Protein AF-0000000076896380 (afdb_homodimer)

Foldseek 3Di:
DPVPPVVPPVPPPVPPPPPPPPQPDPQCQLVQFFWDALAPQAEIAAPCAHEPPGDPVRHPFPQRYWYHDRRFIWHQHQQLGTWTWRYADQLQQKTKTFRPLLPPDPQSVVVSLVSADAPVCLVVVCPRPHQFWAKFKKFKKKDQDDDDFPDPLLVLFKEDQQVVQDDDRITIIIGGPPDDPVRDDPPMDTDGPHIGIFHFPCVPVDPPHPDTDRPHVRVVCVSVSHIGIIGTDQPAPPDGQNVLVNVVWGKGARPVVRHIDTHDPPPPSD/DPVPPPVPPVPPPVPPPPPPPPQPDPQCQLVQFFWDALAPQAEIAAPCAHEPPGDPVRHPFPQRYWYHDRRFIWHQHQQLGTWTWRYADQLQQKTKTFRPLLPPDPQSVVVSLVSADAPVCLVVVCPRPHQFWAKFKKFKKKDQDDDDFPDPLLVLFKEDQQVVQDDDRITIIIGGPPDDPVRDDPPMDTDGPHIGIFHFPCVPVDPPHPDTDRPHVRVVCVSVSHIGIIGTDQPAPPDGQNVLVNVVWGKGARPVVRHIDTHDPPPPSD

Structure (mmCIF, N/CA/C/O backbone):
data_AF-0000000076896380-model_v1
#
loop_
_entity.id
_entity.type
_entity.pdbx_description
1 polymer 'RING-type E3 ubiquitin transferase'
#
loop_
_atom_site.group_PDB
_atom_site.id
_atom_site.type_symbol
_atom_site.label_atom_id
_atom_site.label_alt_id
_atom_site.label_comp_id
_atom_site.label_asym_id
_atom_site.label_entity_id
_atom_site.label_seq_id
_atom_site.pdbx_PDB_ins_code
_atom_site.Cartn_x
_atom_site.Cartn_y
_atom_site.Cartn_z
_atom_site.occupancy
_atom_site.B_iso_or_equiv
_atom_site.auth_seq_id
_atom_site.auth_comp_id
_atom_site.auth_asym_id
_atom_site.auth_atom_id
_atom_site.pdbx_PDB_model_num
ATOM 1 N N . MET A 1 1 ? -56.219 50.531 -28.25 1 27.16 1 MET A N 1
ATOM 2 C CA . MET A 1 1 ? -55.375 51.438 -27.453 1 27.16 1 MET A CA 1
ATOM 3 C C . MET A 1 1 ? -54.594 50.625 -26.406 1 27.16 1 MET A C 1
ATOM 5 O O . MET A 1 1 ? -53.531 51.062 -25.969 1 27.16 1 MET A O 1
ATOM 9 N N . SER A 1 2 ? -55.25 49.562 -25.703 1 29.31 2 SER A N 1
ATOM 10 C CA . SER A 1 2 ? -54.906 49.156 -24.344 1 29.31 2 SER A CA 1
ATOM 11 C C . SER A 1 2 ? -53.719 48.25 -24.328 1 29.31 2 SER A C 1
ATOM 13 O O . SER A 1 2 ? -53.375 47.688 -23.281 1 29.31 2 SER A O 1
ATOM 15 N N . LYS A 1 3 ? -53.281 47.562 -25.5 1 40.97 3 LYS A N 1
ATOM 16 C CA . LYS A 1 3 ? -52.156 46.625 -25.625 1 40.97 3 LYS A CA 1
ATOM 17 C C . LYS A 1 3 ? -50.844 47.312 -25.266 1 40.97 3 LYS A C 1
ATOM 19 O O . LYS A 1 3 ? -49.781 46.719 -25.281 1 40.97 3 LYS A O 1
ATOM 24 N N . PHE A 1 4 ? -50.969 48.75 -25.344 1 36.53 4 PHE A N 1
ATOM 25 C CA . PHE A 1 4 ? -49.781 49.562 -25.234 1 36.53 4 PHE A CA 1
ATOM 26 C C . PHE A 1 4 ? -49.344 49.719 -23.781 1 36.53 4 PHE A C 1
ATOM 28 O O . PHE A 1 4 ? -48.188 50.062 -23.5 1 36.53 4 PHE A O 1
ATOM 35 N N . LEU A 1 5 ? -50.375 49.688 -22.812 1 34.84 5 LEU A N 1
ATOM 36 C CA . LEU A 1 5 ? -50.062 50.188 -21.484 1 34.84 5 LEU A CA 1
ATOM 37 C C . LEU A 1 5 ? -49.312 49.156 -20.672 1 34.84 5 LEU A C 1
ATOM 39 O O . LEU A 1 5 ? -48.75 49.469 -19.625 1 34.84 5 LEU A O 1
ATOM 43 N N . VAL A 1 6 ? -49.594 47.844 -20.953 1 38.16 6 VAL A N 1
ATOM 44 C CA . VAL A 1 6 ? -49.062 46.844 -20.016 1 38.16 6 VAL A CA 1
ATOM 45 C C . VAL A 1 6 ? -47.531 46.812 -20.094 1 38.16 6 VAL A C 1
ATOM 47 O O . VAL A 1 6 ? -46.906 46.125 -19.281 1 38.16 6 VAL A O 1
ATOM 50 N N . ALA A 1 7 ? -46.969 47.312 -21.25 1 37.28 7 ALA A N 1
ATOM 51 C CA . ALA A 1 7 ? -45.531 47.188 -21.422 1 37.28 7 ALA A CA 1
ATOM 52 C C . ALA A 1 7 ? -44.75 48.094 -20.469 1 37.28 7 ALA A C 1
ATOM 54 O O . ALA A 1 7 ? -43.562 47.906 -20.25 1 37.28 7 ALA A O 1
ATOM 55 N N . ALA A 1 8 ? -45.469 49.281 -20.125 1 39 8 ALA A N 1
ATOM 56 C CA . ALA A 1 8 ? -44.719 50.344 -19.453 1 39 8 ALA A CA 1
ATOM 57 C C . ALA A 1 8 ? -44.344 49.938 -18.031 1 39 8 ALA A C 1
ATOM 59 O O . ALA A 1 8 ? -43.281 50.25 -17.531 1 39 8 ALA A O 1
ATOM 60 N N . VAL A 1 9 ? -45.438 49.438 -17.312 1 40.75 9 VAL A N 1
ATOM 61 C CA . VAL A 1 9 ? -45.25 49.406 -15.875 1 40.75 9 VAL A CA 1
ATOM 62 C C . VAL A 1 9 ? -44.219 48.312 -15.516 1 40.75 9 VAL A C 1
ATOM 64 O O . VAL A 1 9 ? -43.656 48.344 -14.422 1 40.75 9 VAL A O 1
ATOM 67 N N . LEU A 1 10 ? -44.094 47.25 -16.391 1 37.81 10 LEU A N 1
ATOM 68 C CA . LEU A 1 10 ? -43.188 46.188 -15.922 1 37.81 10 LEU A CA 1
ATOM 69 C C . LEU A 1 10 ? -41.75 46.688 -15.906 1 37.81 10 LEU A C 1
ATOM 71 O O . LEU A 1 10 ? -40.875 46.062 -15.281 1 37.81 10 LEU A O 1
ATOM 75 N N . LEU A 1 11 ? -41.406 47.75 -16.734 1 38.41 11 LEU A N 1
ATOM 76 C CA . LEU A 1 11 ? -40 48.094 -16.859 1 38.41 11 LEU A CA 1
ATOM 77 C C . LEU A 1 11 ? -39.5 48.812 -15.594 1 38.41 11 LEU A C 1
ATOM 79 O O . LEU A 1 11 ? -38.312 49.062 -15.453 1 38.41 11 LEU A O 1
ATOM 83 N N . SER A 1 12 ? -40.375 49.469 -14.867 1 36.25 12 SER A N 1
ATOM 84 C CA . SER A 1 12 ? -39.844 50.375 -13.852 1 36.25 12 SER A CA 1
ATOM 85 C C . SER A 1 12 ? -39.188 49.594 -12.719 1 36.25 12 SER A C 1
ATOM 87 O O . SER A 1 12 ? -38.469 50.156 -11.906 1 36.25 12 SER A O 1
ATOM 89 N N . LEU A 1 13 ? -39.812 48.5 -12.281 1 36.59 13 LEU A N 1
ATOM 90 C CA . LEU A 1 13 ? -39.375 48.031 -10.969 1 36.59 13 LEU A CA 1
ATOM 91 C C . LEU A 1 13 ? -38 47.406 -11.047 1 36.59 13 LEU A C 1
ATOM 93 O O . LEU A 1 13 ? -37.469 46.938 -10.039 1 36.59 13 LEU A O 1
ATOM 97 N N . ILE A 1 14 ? -37.531 47.062 -12.273 1 36.66 14 ILE A N 1
ATOM 98 C CA . ILE A 1 14 ? -36.281 46.281 -12.234 1 36.66 14 ILE A CA 1
ATOM 99 C C . ILE A 1 14 ? -35.156 47.188 -11.758 1 36.66 14 ILE A C 1
ATOM 101 O O . ILE A 1 14 ? -34 46.781 -11.742 1 36.66 14 ILE A O 1
ATOM 105 N N . ASN A 1 15 ? -35.406 48.5 -11.664 1 32.38 15 ASN A N 1
ATOM 106 C CA . ASN A 1 15 ? -34.25 49.25 -11.273 1 32.38 15 ASN A CA 1
ATOM 107 C C . ASN A 1 15 ? -33.812 48.938 -9.844 1 32.38 15 ASN A C 1
ATOM 109 O O . ASN A 1 15 ? -33.719 49.844 -9.008 1 32.38 15 ASN A O 1
ATOM 113 N N . HIS A 1 16 ? -34.5 48.062 -9.203 1 34.78 16 HIS A N 1
ATOM 114 C CA . HIS A 1 16 ? -33.906 48 -7.879 1 34.78 16 HIS A CA 1
ATOM 115 C C . HIS A 1 16 ? -32.375 47.844 -7.977 1 34.78 16 HIS A C 1
ATOM 117 O O . HIS A 1 16 ? -31.875 47.25 -8.914 1 34.78 16 HIS A O 1
ATOM 123 N N . GLY A 1 17 ? -31.672 48.75 -7.371 1 29.19 17 GLY A N 1
ATOM 124 C CA . GLY A 1 17 ? -30.25 48.938 -7.117 1 29.19 17 GLY A CA 1
ATOM 125 C C . GLY A 1 17 ? -29.562 47.625 -6.719 1 29.19 17 GLY A C 1
ATOM 126 O O . GLY A 1 17 ? -29.844 47.094 -5.652 1 29.19 17 GLY A O 1
ATOM 127 N N . ALA A 1 18 ? -29.391 46.656 -7.68 1 34.69 18 ALA A N 1
ATOM 128 C CA . ALA A 1 18 ? -28.281 45.75 -7.395 1 34.69 18 ALA A CA 1
ATOM 129 C C . ALA A 1 18 ? -27.141 46.469 -6.66 1 34.69 18 ALA A C 1
ATOM 131 O O . ALA A 1 18 ? -26.438 47.281 -7.25 1 34.69 18 ALA A O 1
ATOM 132 N N . ASP A 1 19 ? -27.453 46.938 -5.512 1 29.38 19 ASP A N 1
ATOM 133 C CA . ASP A 1 19 ? -26.281 47.219 -4.691 1 29.38 19 ASP A CA 1
ATOM 134 C C . ASP A 1 19 ? -25.156 46.219 -4.973 1 29.38 19 ASP A C 1
ATOM 136 O O . ASP A 1 19 ? -25.266 45.031 -4.613 1 29.38 19 ASP A O 1
ATOM 140 N N . LEU A 1 20 ? -24.609 46.25 -6.129 1 32.41 20 LEU A N 1
ATOM 141 C CA . LEU A 1 20 ? -23.328 45.594 -6.391 1 32.41 20 LEU A CA 1
ATOM 142 C C . LEU A 1 20 ? -22.422 45.688 -5.16 1 32.41 20 LEU A C 1
ATOM 144 O O . LEU A 1 20 ? -22.141 46.75 -4.66 1 32.41 20 LEU A O 1
ATOM 148 N N . ALA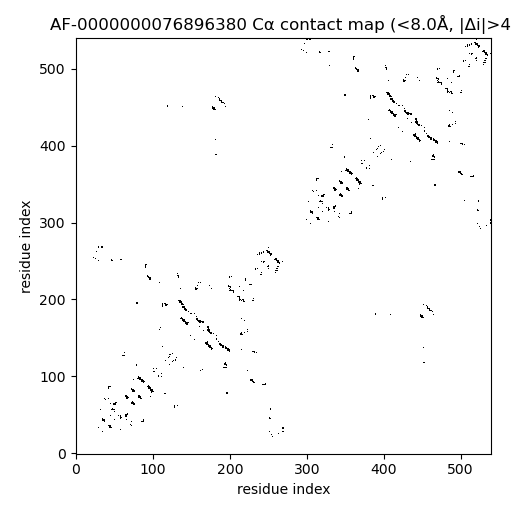 A 1 21 ? -22.547 44.844 -4.195 1 37.25 21 ALA A N 1
ATOM 149 C CA . ALA A 1 21 ? -21.391 44.656 -3.33 1 37.25 21 ALA A CA 1
ATOM 150 C C . ALA A 1 21 ? -20.094 45.094 -4.023 1 37.25 21 ALA A C 1
ATOM 152 O O . ALA A 1 21 ? -19.75 44.562 -5.082 1 37.25 21 ALA A O 1
ATOM 153 N N . THR A 1 22 ? -19.656 46.281 -4.078 1 36.22 22 THR A N 1
ATOM 154 C CA . THR A 1 22 ? -18.344 46.812 -4.457 1 36.22 22 THR A CA 1
ATOM 155 C C . THR A 1 22 ? -17.266 45.75 -4.242 1 36.22 22 THR A C 1
ATOM 157 O O . THR A 1 22 ? -17.078 45.25 -3.131 1 36.22 22 THR A O 1
ATOM 160 N N . ALA A 1 23 ? -17 44.969 -5.102 1 42.59 23 ALA A N 1
ATOM 161 C CA . ALA A 1 23 ? -15.734 44.219 -5.266 1 42.59 23 ALA A CA 1
ATOM 162 C C . ALA A 1 23 ? -14.57 45 -4.652 1 42.59 23 ALA A C 1
ATOM 164 O O . ALA A 1 23 ? -14.383 46.188 -4.941 1 42.59 23 ALA A O 1
ATOM 165 N N . TRP A 1 24 ? -14.172 44.844 -3.459 1 44.84 24 TRP A N 1
ATOM 166 C CA . TRP A 1 24 ? -12.984 45.531 -2.949 1 44.84 24 TRP A CA 1
ATOM 167 C C . TRP A 1 24 ? -12.016 45.844 -4.082 1 44.84 24 TRP A C 1
ATOM 169 O O . TRP A 1 24 ? -11.773 45.031 -4.957 1 44.84 24 TRP A O 1
ATOM 179 N N . ASP A 1 25 ? -11.789 46.969 -4.539 1 48.16 25 ASP A N 1
ATOM 180 C CA . ASP A 1 25 ? -10.727 47.375 -5.445 1 48.16 25 ASP A CA 1
ATOM 181 C C . ASP A 1 25 ? -9.406 46.688 -5.078 1 48.16 25 ASP A C 1
ATOM 183 O O . ASP A 1 25 ? -9.062 46.562 -3.9 1 48.16 25 ASP A O 1
ATOM 187 N N . ASP A 1 26 ? -8.898 45.75 -5.859 1 55.28 26 ASP A N 1
ATOM 188 C CA . ASP A 1 26 ? -7.625 45.031 -5.805 1 55.28 26 ASP A CA 1
ATOM 189 C C . ASP A 1 26 ? -6.586 45.812 -5.02 1 55.28 26 ASP A C 1
ATOM 191 O O . ASP A 1 26 ? -5.746 45.25 -4.324 1 55.28 26 ASP A O 1
ATOM 195 N N . LYS A 1 27 ? -6.602 47.281 -5.105 1 57.91 27 LYS A N 1
ATOM 196 C CA . LYS A 1 27 ? -5.508 48.125 -4.625 1 57.91 27 LYS A CA 1
ATOM 197 C C . LYS A 1 27 ? -5.492 48.188 -3.1 1 57.91 27 LYS A C 1
ATOM 199 O O . LYS A 1 27 ? -4.469 48.5 -2.496 1 57.91 27 LYS A O 1
ATOM 204 N N . ASP A 1 28 ? -6.648 47.625 -2.514 1 71.06 28 ASP A N 1
ATOM 205 C CA . ASP A 1 28 ? -6.59 47.875 -1.08 1 71.06 28 ASP A CA 1
ATOM 206 C C . ASP A 1 28 ? -6.844 46.625 -0.277 1 71.06 28 ASP A C 1
ATOM 208 O O . ASP A 1 28 ? -7.434 46.656 0.805 1 71.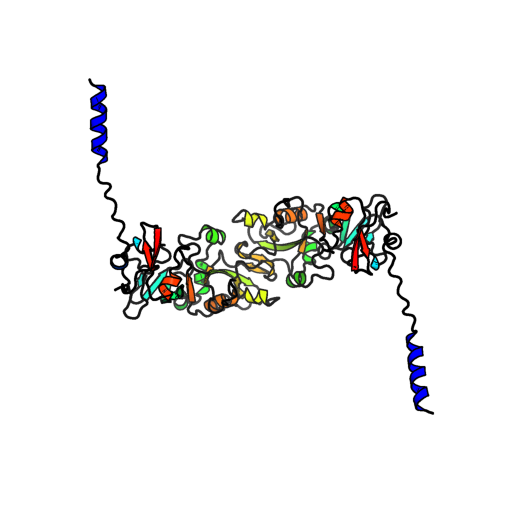06 28 ASP A O 1
ATOM 212 N N . PHE A 1 29 ? -6.441 45.594 -0.704 1 81.06 29 PHE A N 1
ATOM 213 C CA . PHE A 1 29 ? -6.711 44.344 -0.02 1 81.06 29 PHE A CA 1
ATOM 214 C C . PHE A 1 29 ? -6.184 44.375 1.409 1 81.06 29 PHE A C 1
ATOM 216 O O . PHE A 1 29 ? -6.891 44 2.348 1 81.06 29 PHE A O 1
ATOM 223 N N . PHE A 1 30 ? -5.051 44.938 1.631 1 82.31 30 PHE A N 1
ATOM 224 C CA . PHE A 1 30 ? -4.418 44.906 2.943 1 82.31 30 PHE A CA 1
ATOM 225 C C . PHE A 1 30 ? -5 45.969 3.867 1 82.31 30 PHE A C 1
ATOM 227 O O . PHE A 1 30 ? -4.777 45.938 5.078 1 82.31 30 PHE A O 1
ATOM 234 N N . ARG A 1 31 ? -5.688 46.812 3.271 1 78.56 31 ARG A N 1
ATOM 235 C CA . ARG A 1 31 ? -6.445 47.75 4.117 1 78.56 31 ARG A CA 1
ATOM 236 C C . ARG A 1 31 ? -7.594 47 4.812 1 78.56 31 ARG A C 1
ATOM 238 O O . ARG A 1 31 ? -7.891 47.281 5.977 1 78.56 31 ARG A O 1
ATOM 245 N N . TYR A 1 32 ? -8.125 46.094 4.062 1 79.94 32 TYR A N 1
ATOM 246 C CA . TYR A 1 32 ? -9.266 45.344 4.598 1 79.94 32 TYR A CA 1
ATOM 247 C C . TYR A 1 32 ? -8.812 44.062 5.281 1 79.94 32 TYR A C 1
ATOM 249 O O . TYR A 1 32 ? -9.492 43.562 6.184 1 79.94 32 TYR A O 1
ATOM 257 N N . CYS A 1 33 ? -7.68 43.625 4.793 1 86.38 33 CYS A N 1
ATOM 258 C CA . CYS A 1 33 ? -7.098 42.406 5.363 1 86.38 33 CYS A CA 1
ATOM 259 C C . CYS A 1 33 ? -5.656 42.656 5.797 1 86.38 33 CYS A C 1
ATOM 261 O O . CYS A 1 33 ? -4.734 42.031 5.266 1 86.38 33 CYS A O 1
ATOM 263 N N . PRO A 1 34 ? -5.559 43.406 6.766 1 85.75 34 PRO A N 1
ATOM 264 C CA . PRO A 1 34 ? -4.199 43.781 7.176 1 85.75 34 PRO A CA 1
ATOM 265 C C . PRO A 1 34 ? -3.457 42.625 7.844 1 85.75 34 PRO A C 1
ATOM 267 O O . PRO A 1 34 ? -4.086 41.719 8.406 1 85.75 34 PRO A O 1
ATOM 270 N N . ALA A 1 35 ? -2.125 42.75 7.824 1 89.31 35 ALA A N 1
ATOM 271 C CA . ALA A 1 35 ? -1.297 41.812 8.578 1 89.31 35 ALA A CA 1
ATOM 272 C C . ALA A 1 35 ? -1.515 41.969 10.078 1 89.31 35 ALA A C 1
ATOM 274 O O . ALA A 1 35 ? -1.82 43.062 10.555 1 89.31 35 ALA A O 1
ATOM 275 N N . SER A 1 36 ? -1.441 40.875 10.734 1 91.19 36 SER A N 1
ATOM 276 C CA . SER A 1 36 ? -1.635 40.875 12.188 1 91.19 36 SER A CA 1
ATOM 277 C C . SER A 1 36 ? -0.581 40.031 12.891 1 91.19 36 SER A C 1
ATOM 279 O O . SER A 1 36 ? 0.206 39.344 12.242 1 91.19 36 SER A O 1
ATOM 281 N N . LYS A 1 37 ? -0.527 40.281 14.25 1 94.38 37 LYS A N 1
ATOM 282 C CA . LYS A 1 37 ? 0.349 39.531 15.133 1 94.38 37 LYS A CA 1
ATOM 283 C C . LYS A 1 37 ? -0.32 39.25 16.469 1 94.38 37 LYS A C 1
ATOM 285 O O . LYS A 1 37 ? -1.119 40.062 16.953 1 94.38 37 LYS A O 1
ATOM 290 N N . CYS A 1 38 ? 0.085 38.156 17.031 1 96 38 CYS A N 1
ATOM 291 C CA . CYS A 1 38 ? -0.431 37.875 18.375 1 96 38 CYS A CA 1
ATOM 292 C C . CYS A 1 38 ? 0.45 38.5 19.438 1 96 38 CYS A C 1
ATOM 294 O O . CYS A 1 38 ? 0.001 38.719 20.562 1 96 38 CYS A O 1
ATOM 296 N N . SER A 1 39 ? 1.693 38.688 19.141 1 95.44 39 SER A N 1
ATOM 297 C CA . SER A 1 39 ? 2.658 39.344 20.016 1 95.44 39 SER A CA 1
ATOM 298 C C . SER A 1 39 ? 3.74 40.062 19.219 1 95.44 39 SER A C 1
ATOM 300 O O . SER A 1 39 ? 3.895 39.812 18.016 1 95.44 39 SER A O 1
ATOM 302 N N . LYS A 1 40 ? 4.457 40.906 19.875 1 93.81 40 LYS A N 1
ATOM 303 C CA . LYS A 1 40 ? 5.48 41.719 19.234 1 93.81 40 LYS A CA 1
ATOM 304 C C . LYS A 1 40 ? 6.52 40.844 18.531 1 93.81 40 LYS A C 1
ATOM 306 O O . LYS A 1 40 ? 6.996 41.188 17.453 1 93.81 40 LYS A O 1
ATOM 311 N N . HIS A 1 41 ? 6.852 39.781 19.109 1 92.38 41 HIS A N 1
ATOM 312 C CA . HIS A 1 41 ? 7.918 38.938 18.562 1 92.38 41 HIS A CA 1
ATOM 313 C C . HIS A 1 41 ? 7.348 37.719 17.859 1 92.38 41 HIS A C 1
ATOM 315 O O . HIS A 1 41 ? 8.094 36.812 17.469 1 92.38 41 HIS A O 1
ATOM 321 N N . GLY A 1 42 ? 6.059 37.625 17.75 1 94.94 42 GLY A N 1
ATOM 322 C CA . GLY A 1 42 ? 5.434 36.5 17.078 1 94.94 42 GLY A CA 1
ATOM 323 C C . GLY A 1 42 ? 5.418 36.625 15.57 1 94.94 42 GLY A C 1
ATOM 324 O O . GLY A 1 42 ? 5.773 37.688 15.031 1 94.94 42 GLY A O 1
ATOM 325 N N . PRO A 1 43 ? 5.043 35.562 14.906 1 96.88 43 PRO A N 1
ATOM 326 C CA . PRO A 1 43 ? 5.02 35.625 13.445 1 96.88 43 PRO A CA 1
ATOM 327 C C . PRO A 1 43 ? 3.936 36.531 12.898 1 96.88 43 PRO A C 1
ATOM 329 O O . PRO A 1 43 ? 2.881 36.688 13.523 1 96.88 43 PRO A O 1
ATOM 332 N N . GLU A 1 44 ? 4.277 37.125 11.75 1 94.62 44 GLU A N 1
ATOM 333 C CA . GLU A 1 44 ? 3.291 37.938 11.039 1 94.62 44 GLU A CA 1
ATOM 334 C C . GLU A 1 44 ? 2.236 37.062 10.375 1 94.62 44 GLU A C 1
ATOM 336 O O . GLU A 1 44 ? 2.568 36.062 9.727 1 94.62 44 GLU A O 1
ATOM 341 N N . ILE A 1 45 ? 0.977 37.406 10.602 1 94 45 ILE A N 1
ATOM 342 C CA . ILE A 1 45 ? -0.138 36.656 10.016 1 94 45 ILE A CA 1
ATOM 343 C C . ILE A 1 45 ? -0.755 37.5 8.883 1 94 45 ILE A C 1
ATOM 345 O O . ILE A 1 45 ? -1.272 38.594 9.117 1 94 45 ILE A O 1
ATOM 349 N N . ARG A 1 46 ? -0.708 36.906 7.762 1 90.75 46 ARG A N 1
ATOM 350 C CA . ARG A 1 46 ? -1.299 37.562 6.594 1 90.75 46 ARG A CA 1
ATOM 351 C C . ARG A 1 46 ? -1.729 36.531 5.559 1 90.75 46 ARG A C 1
ATOM 353 O O . ARG A 1 46 ? -1.515 35.344 5.742 1 90.75 46 ARG A O 1
ATOM 360 N N . PHE A 1 47 ? -2.26 37.062 4.578 1 88.56 47 PHE A N 1
ATOM 361 C CA . PHE A 1 47 ? -2.691 36.156 3.523 1 88.56 47 PHE A CA 1
ATOM 362 C C . PHE A 1 47 ? -1.529 35.312 3.043 1 88.56 47 PHE A C 1
ATOM 364 O O . PHE A 1 47 ? -0.423 35.812 2.834 1 88.56 47 PHE A O 1
ATOM 371 N N . PRO A 1 48 ? -1.738 34.031 2.965 1 89.25 48 PRO A N 1
ATOM 372 C CA . PRO A 1 48 ? -3.027 33.344 2.885 1 89.25 48 PRO A CA 1
ATOM 373 C C . PRO A 1 48 ? -3.578 32.969 4.258 1 89.25 48 PRO A C 1
ATOM 375 O O . PRO A 1 48 ? -4.684 32.406 4.355 1 89.25 48 PRO A O 1
ATOM 378 N N . PHE A 1 49 ? -2.893 33.219 5.234 1 91.31 49 PHE A N 1
ATOM 379 C CA . PHE A 1 49 ? -3.418 32.969 6.574 1 91.31 49 PHE A CA 1
ATOM 380 C C . PHE A 1 49 ? -4.23 34.156 7.055 1 91.31 49 PHE A C 1
ATOM 382 O O . PHE A 1 49 ? -4.121 35.281 6.5 1 91.31 49 PHE A O 1
ATOM 389 N N . ARG A 1 50 ? -5.035 33.875 8.023 1 90.31 50 ARG A N 1
ATOM 390 C CA . ARG A 1 50 ? -5.797 34.938 8.641 1 90.31 50 ARG A CA 1
ATOM 391 C C . ARG A 1 50 ? -6.035 34.656 10.125 1 90.31 50 ARG A C 1
ATOM 393 O O . ARG A 1 50 ? -6.02 33.5 10.555 1 90.31 50 ARG A O 1
ATOM 400 N N . LEU A 1 51 ? -6.211 35.688 10.797 1 90.38 51 LEU A N 1
ATOM 401 C CA . LEU A 1 51 ? -6.641 35.562 12.188 1 90.38 51 LEU A CA 1
ATOM 402 C C . LEU A 1 51 ? -8.141 35.312 12.266 1 90.38 51 LEU A C 1
ATOM 404 O O . LEU A 1 51 ? -8.914 35.938 11.523 1 90.38 51 LEU A O 1
ATOM 408 N N . LYS A 1 52 ? -8.523 34.406 13.125 1 84.62 52 LYS A N 1
ATOM 409 C CA . LYS A 1 52 ? -9.93 34.062 13.289 1 84.62 52 LYS A CA 1
ATOM 410 C C . LYS A 1 52 ? -10.789 35.281 13.539 1 84.62 52 LYS A C 1
ATOM 412 O O . LYS A 1 52 ? -11.945 35.344 13.109 1 84.62 52 LYS A O 1
ATOM 417 N N . SER A 1 53 ? -10.211 36.281 14.086 1 77.94 53 SER A N 1
ATOM 418 C CA . SER A 1 53 ? -10.945 37.5 14.438 1 77.94 53 SER A CA 1
ATOM 419 C C . SER A 1 53 ? -11.078 38.438 13.234 1 77.94 53 SER A C 1
ATOM 421 O O . SER A 1 53 ? -11.859 39.375 13.266 1 77.94 53 SER A O 1
ATOM 423 N N . SER A 1 54 ? -10.352 38.031 12.234 1 75.19 54 SER A N 1
ATOM 424 C CA . SER A 1 54 ? -10.328 38.938 11.078 1 75.19 54 SER A CA 1
ATOM 425 C C . SER A 1 54 ? -11.477 38.625 10.125 1 75.19 54 SER A C 1
ATOM 427 O O . SER A 1 54 ? -12.211 37.656 10.32 1 75.19 54 SER A O 1
ATOM 429 N N . ASN A 1 55 ? -11.602 39.5 9.234 1 70.12 55 ASN A N 1
ATOM 430 C CA . ASN A 1 55 ? -12.609 39.344 8.195 1 70.12 55 ASN A CA 1
ATOM 431 C C . ASN A 1 55 ? -12.438 38.031 7.453 1 70.12 55 ASN A C 1
ATOM 433 O O . ASN A 1 55 ? -11.336 37.688 7.004 1 70.12 55 ASN A O 1
ATOM 437 N N . THR A 1 56 ? -13.469 37.25 7.43 1 68.75 56 THR A N 1
ATOM 438 C CA . THR A 1 56 ? -13.453 35.906 6.852 1 68.75 56 THR A CA 1
ATOM 439 C C . THR A 1 56 ? -13.125 35.969 5.363 1 68.75 56 THR A C 1
ATOM 441 O O . THR A 1 56 ? -12.688 34.969 4.777 1 68.75 56 THR A O 1
ATOM 444 N N . SER A 1 57 ? -13.281 37.125 4.816 1 68.06 57 SER A N 1
ATOM 445 C CA . SER A 1 57 ? -13.039 37.25 3.385 1 68.06 57 SER A CA 1
ATOM 446 C C . SER A 1 57 ? -11.539 37.25 3.082 1 68.06 57 SER A C 1
ATOM 448 O O . SER A 1 57 ? -11.141 37.125 1.923 1 68.06 57 SER A O 1
ATOM 450 N N . CYS A 1 58 ? -10.758 37.312 4.18 1 68.06 58 CYS A N 1
ATOM 451 C CA . CYS A 1 58 ? -9.32 37.5 3.992 1 68.06 58 CYS A CA 1
ATOM 452 C C . CYS A 1 58 ? -8.633 36.156 3.838 1 68.06 58 CYS A C 1
ATOM 454 O O . CYS A 1 58 ? -7.398 36.062 3.859 1 68.06 58 CYS A O 1
ATOM 456 N N . SER A 1 59 ? -9.344 35.094 3.848 1 70.19 59 SER A N 1
ATOM 457 C CA . SER A 1 59 ? -8.695 33.781 3.654 1 70.19 59 SER A CA 1
ATOM 458 C C . SER A 1 59 ? -9.438 32.938 2.631 1 70.19 59 SER A C 1
ATOM 460 O O . SER A 1 59 ? -10.641 33.125 2.428 1 70.19 59 SER A O 1
ATOM 462 N N . MET A 1 60 ? -8.609 32.156 2.051 1 65.5 60 MET A N 1
ATOM 463 C CA . MET A 1 60 ? -9.195 31.281 1.038 1 65.5 60 MET A CA 1
ATOM 464 C C . MET A 1 60 ? -9.859 30.078 1.685 1 65.5 60 MET A C 1
ATOM 466 O O . MET A 1 60 ? -10.758 29.469 1.097 1 65.5 60 MET A O 1
ATOM 470 N N . THR A 1 61 ? -9.414 29.766 2.844 1 72.94 61 THR A N 1
ATOM 471 C CA . THR A 1 61 ? -9.945 28.547 3.453 1 72.94 61 THR A CA 1
ATOM 472 C C . THR A 1 61 ? -9.883 28.625 4.977 1 72.94 61 THR A C 1
ATOM 474 O O . THR A 1 61 ? -8.961 29.234 5.531 1 72.94 61 THR A O 1
ATOM 477 N N . PRO A 1 62 ? -10.875 28.062 5.57 1 76.06 62 PRO A N 1
ATOM 478 C CA . PRO A 1 62 ? -10.867 28.031 7.035 1 76.06 62 PRO A CA 1
ATOM 479 C C . PRO A 1 62 ? -9.68 27.266 7.605 1 76.06 62 PRO A C 1
ATOM 481 O O . PRO A 1 62 ? -9.32 27.438 8.773 1 76.06 62 PRO A O 1
ATOM 484 N N . CYS A 1 63 ? -9.016 26.5 6.836 1 78.31 63 CYS A N 1
ATOM 485 C CA . CYS A 1 63 ? -7.926 25.641 7.285 1 78.31 63 CYS A CA 1
ATOM 486 C C . CYS A 1 63 ? -6.66 26.453 7.527 1 78.31 63 CYS A C 1
ATOM 488 O O . CYS A 1 63 ? -5.711 25.953 8.141 1 78.31 63 CYS A O 1
ATOM 490 N N . MET A 1 64 ? -6.766 27.688 7.137 1 86.75 64 MET A N 1
ATOM 491 C CA . MET A 1 64 ? -5.598 28.547 7.293 1 86.75 64 MET A CA 1
ATOM 492 C C . MET A 1 64 ? -5.879 29.656 8.297 1 86.75 64 MET A C 1
ATOM 494 O O . MET A 1 64 ? -5.258 30.719 8.242 1 86.75 64 MET A O 1
ATOM 498 N N . GLU A 1 65 ? -6.805 29.312 9.086 1 90.12 65 GLU A N 1
ATOM 499 C CA . GLU A 1 65 ? -7.148 30.25 10.164 1 90.12 65 GLU A CA 1
ATOM 500 C C . GLU A 1 65 ? -6.25 30.031 11.375 1 90.12 65 GLU A C 1
ATOM 502 O O . GLU A 1 65 ? -6.031 28.891 11.805 1 90.12 65 GLU A O 1
ATOM 507 N N . LEU A 1 66 ? -5.77 31.219 11.883 1 94.44 66 LEU A N 1
ATOM 508 C CA . LEU A 1 66 ? -4.953 31.203 13.094 1 94.44 66 LEU A CA 1
ATOM 509 C C . LEU A 1 66 ? -5.625 31.984 14.211 1 94.44 66 LEU A C 1
ATOM 511 O O . LEU A 1 66 ? -6.508 32.812 13.961 1 94.44 66 LEU A O 1
ATOM 515 N N . ALA A 1 67 ? -5.258 31.609 15.422 1 94.69 67 ALA A N 1
ATOM 516 C CA . ALA A 1 67 ? -5.812 32.281 16.594 1 94.69 67 ALA A CA 1
ATOM 517 C C . ALA A 1 67 ? -4.707 32.719 17.547 1 94.69 67 ALA A C 1
ATOM 519 O O . ALA A 1 67 ? -3.602 32.156 17.516 1 94.69 67 ALA A O 1
ATOM 520 N N . CYS A 1 68 ? -5.105 33.75 18.359 1 95.69 68 CYS A N 1
ATOM 521 C CA . CYS A 1 68 ? -4.195 34.156 19.422 1 95.69 68 CYS A CA 1
ATOM 522 C C . CYS A 1 68 ? -4.637 33.594 20.766 1 95.69 68 CYS A C 1
ATOM 524 O O . CYS A 1 68 ? -5.816 33.656 21.109 1 95.69 68 CYS A O 1
ATOM 526 N N . SER A 1 69 ? -3.775 32.906 21.328 1 95 69 SER A N 1
ATOM 527 C CA . SER A 1 69 ? -3.936 32.5 22.734 1 95 69 SER A CA 1
ATOM 528 C C . SER A 1 69 ? -2.873 33.125 23.609 1 95 69 SER A C 1
ATOM 530 O O . SER A 1 69 ? -1.748 32.625 23.703 1 95 69 SER A O 1
ATOM 532 N N . ASP A 1 70 ? -3.24 34.25 24.312 1 93 70 ASP A N 1
ATOM 533 C CA . ASP A 1 70 ? -2.266 35.094 25 1 93 70 ASP A CA 1
ATOM 534 C C . ASP A 1 70 ? -1.225 35.625 24.016 1 93 70 ASP A C 1
ATOM 536 O O . ASP A 1 70 ? -1.562 36.344 23.062 1 93 70 ASP A O 1
ATOM 540 N N . GLN A 1 71 ? -0.002 35.25 24.125 1 94.81 71 GLN A N 1
ATOM 541 C CA . GLN A 1 71 ? 1.046 35.75 23.266 1 94.81 71 GLN A CA 1
ATOM 542 C C . GLN A 1 71 ? 1.38 34.781 22.156 1 94.81 71 GLN A C 1
ATOM 544 O O . GLN A 1 71 ? 2.174 35.062 21.25 1 94.81 71 GLN A O 1
ATOM 549 N N . ASP A 1 72 ? 0.664 33.625 22.203 1 96.5 72 ASP A N 1
ATOM 550 C CA . ASP A 1 72 ? 1.035 32.594 21.266 1 96.5 72 ASP A CA 1
ATOM 551 C C . ASP A 1 72 ? 0.117 32.594 20.047 1 96.5 72 ASP A C 1
ATOM 553 O O . ASP A 1 72 ? -1.088 32.812 20.172 1 96.5 72 ASP A O 1
ATOM 557 N N . THR A 1 73 ? 0.729 32.344 18.906 1 97.38 73 THR A N 1
ATOM 558 C CA . THR A 1 73 ? -0.024 32.094 17.688 1 97.38 73 THR A CA 1
ATOM 559 C C . THR A 1 73 ? -0.37 30.594 17.562 1 97.38 73 THR A C 1
ATOM 561 O O . THR A 1 73 ? 0.508 29.734 17.672 1 97.38 73 THR A O 1
ATOM 564 N N . ILE A 1 74 ? -1.692 30.312 17.375 1 97.06 74 ILE A N 1
ATOM 565 C CA . ILE A 1 74 ? -2.143 28.922 17.453 1 97.06 74 ILE A CA 1
ATOM 566 C C . ILE A 1 74 ? -2.785 28.516 16.125 1 97.06 74 ILE A C 1
ATOM 568 O O . ILE A 1 74 ? -3.611 29.25 15.578 1 97.06 74 ILE A O 1
ATOM 572 N N . LEU A 1 75 ? -2.34 27.422 15.586 1 94.88 75 LEU A N 1
ATOM 573 C CA . LEU A 1 75 ? -3.025 26.734 14.508 1 94.88 75 LEU A CA 1
ATOM 574 C C . LEU A 1 75 ? -3.807 25.531 15.031 1 94.88 75 LEU A C 1
ATOM 576 O O . LEU A 1 75 ? -3.252 24.688 15.742 1 94.88 75 LEU A O 1
ATOM 580 N N . VAL A 1 76 ? -5.059 25.484 14.711 1 90.75 76 VAL A N 1
ATOM 581 C CA . VAL A 1 76 ? -5.816 24.281 15.031 1 90.75 76 VAL A CA 1
ATOM 582 C C . VAL A 1 76 ? -5.773 23.312 13.852 1 90.75 76 VAL A C 1
ATOM 584 O O . VAL A 1 76 ? -6.547 23.453 12.898 1 90.75 76 VAL A O 1
ATOM 587 N N . HIS A 1 77 ? -4.855 22.406 13.984 1 87.62 77 HIS A N 1
ATOM 588 C CA . HIS A 1 77 ? -4.711 21.375 12.953 1 87.62 77 HIS A CA 1
ATOM 589 C C . HIS A 1 77 ? -5.73 20.266 13.141 1 87.62 77 HIS A C 1
ATOM 591 O O . HIS A 1 77 ? -5.992 19.844 14.273 1 87.62 77 HIS A O 1
ATOM 597 N N . PRO A 1 78 ? -6.281 19.75 12.156 1 78.12 78 PRO A N 1
ATOM 598 C CA . PRO A 1 78 ? -7.359 18.781 12.281 1 78.12 78 PRO A CA 1
ATOM 599 C C . PRO A 1 78 ? -6.938 17.516 13.039 1 78.12 78 PRO A C 1
ATOM 601 O O . PRO A 1 78 ? -7.723 16.969 13.812 1 78.12 78 PRO A O 1
ATOM 604 N N . SER A 1 79 ? -5.75 17.109 12.938 1 77.81 79 SER A N 1
ATOM 605 C CA . SER A 1 79 ? -5.34 15.844 13.539 1 77.81 79 SER A CA 1
ATOM 606 C C . SER A 1 79 ? -4.375 16.078 14.703 1 77.81 79 SER A C 1
ATOM 608 O O . SER A 1 79 ? -4.387 15.32 15.68 1 77.81 79 SER A O 1
ATOM 610 N N . LEU A 1 80 ? -3.586 17.109 14.555 1 86.88 80 LEU A N 1
ATOM 611 C CA . LEU A 1 80 ? -2.576 17.359 15.578 1 86.88 80 LEU A CA 1
ATOM 612 C C . LEU A 1 80 ? -3.152 18.188 16.719 1 86.88 80 LEU A C 1
ATOM 614 O O . LEU A 1 80 ? -2.553 18.281 17.781 1 86.88 80 LEU A O 1
ATOM 618 N N . GLY A 1 81 ? -4.352 18.719 16.422 1 88.44 81 GLY A N 1
ATOM 619 C CA . GLY A 1 81 ? -4.938 19.594 17.422 1 88.44 81 GLY A CA 1
ATOM 620 C C . GLY A 1 81 ? -4.312 20.984 17.422 1 88.44 81 GLY A C 1
ATOM 621 O O . GLY A 1 81 ? -3.971 21.516 16.375 1 88.44 81 GLY A O 1
ATOM 622 N N . ARG A 1 82 ? -4.254 21.562 18.672 1 93.12 82 ARG A N 1
ATOM 623 C CA . ARG A 1 82 ? -3.705 22.906 18.812 1 93.12 82 ARG A CA 1
ATOM 624 C C . ARG A 1 82 ? -2.186 22.891 18.688 1 93.12 82 ARG A C 1
ATOM 626 O O . ARG A 1 82 ? -1.501 22.156 19.406 1 93.12 82 ARG A O 1
ATOM 633 N N . CYS A 1 83 ? -1.703 23.734 17.828 1 95.62 83 CYS A N 1
ATOM 634 C CA . CYS A 1 83 ? -0.271 23.828 17.578 1 95.62 83 CYS A CA 1
ATOM 635 C C . CYS A 1 83 ? 0.212 25.266 17.719 1 95.62 83 CYS A C 1
ATOM 637 O O . CYS A 1 83 ? -0.418 26.188 17.203 1 95.62 83 CYS A O 1
ATOM 639 N N . LYS A 1 84 ? 1.268 25.406 18.438 1 96.81 84 LYS A N 1
ATOM 640 C CA . LYS A 1 84 ? 1.909 26.719 18.5 1 96.81 84 LYS A CA 1
ATOM 641 C C . LYS A 1 84 ? 2.686 27.016 17.219 1 96.81 84 LYS A C 1
ATOM 643 O O . LYS A 1 84 ? 3.5 26.188 16.781 1 96.81 84 LYS A O 1
ATOM 648 N N . VAL A 1 85 ? 2.393 28.094 16.656 1 97.56 85 VAL A N 1
ATOM 649 C CA . VAL A 1 85 ? 3.109 28.531 15.461 1 97.56 85 VAL A CA 1
ATOM 650 C C . VAL A 1 85 ? 4.266 29.453 15.852 1 97.56 85 VAL A C 1
ATOM 652 O O . VAL A 1 85 ? 4.059 30.5 16.469 1 97.56 85 VAL A O 1
ATOM 655 N N . THR A 1 86 ? 5.477 29.062 15.438 1 96.56 86 THR A N 1
ATOM 656 C CA . THR A 1 86 ? 6.633 29.844 15.875 1 96.56 86 THR A CA 1
ATOM 657 C C . THR A 1 86 ? 7.141 30.75 14.75 1 96.56 86 THR A C 1
ATOM 659 O O . THR A 1 86 ? 7.75 31.781 15.008 1 96.56 86 THR A O 1
ATOM 662 N N . ALA A 1 87 ? 6.926 30.312 13.555 1 97.06 87 ALA A N 1
ATOM 663 C CA . ALA A 1 87 ? 7.34 31.125 12.414 1 97.06 87 ALA A CA 1
ATOM 664 C C . ALA A 1 87 ? 6.551 30.766 11.164 1 97.06 87 ALA A C 1
ATOM 666 O O . ALA A 1 87 ? 6.109 29.625 11.008 1 97.06 87 ALA A O 1
ATOM 667 N N . ILE A 1 88 ? 6.359 31.719 10.336 1 95.81 88 ILE A N 1
ATOM 668 C CA . ILE A 1 88 ? 5.762 31.5 9.023 1 95.81 88 ILE A CA 1
ATOM 669 C C . ILE A 1 88 ? 6.703 32 7.934 1 95.81 88 ILE A C 1
ATOM 671 O O . ILE A 1 88 ? 7.102 33.188 7.953 1 95.81 88 ILE A O 1
ATOM 675 N N . ASP A 1 89 ? 7.062 31.141 7.074 1 93.69 89 ASP A N 1
ATOM 676 C CA . ASP A 1 89 ? 7.922 31.484 5.945 1 93.69 89 ASP A CA 1
ATOM 677 C C . ASP A 1 89 ? 7.129 31.531 4.641 1 93.69 89 ASP A C 1
ATOM 679 O O . ASP A 1 89 ? 7 30.516 3.951 1 93.69 89 ASP A O 1
ATOM 683 N N . TYR A 1 90 ? 6.652 32.719 4.32 1 91.38 90 TYR A N 1
ATOM 684 C CA . TYR A 1 90 ? 5.766 32.875 3.176 1 91.38 90 TYR A CA 1
ATOM 685 C C . TYR A 1 90 ? 6.5 32.594 1.87 1 91.38 90 TYR A C 1
ATOM 687 O O . TYR A 1 90 ? 5.988 31.906 0.999 1 91.38 90 TYR A O 1
ATOM 695 N N . PRO A 1 91 ? 7.734 33.062 1.715 1 89.94 91 PRO A N 1
ATOM 696 C CA . PRO A 1 91 ? 8.422 32.812 0.442 1 89.94 91 PRO A CA 1
ATOM 697 C C . PRO A 1 91 ? 8.672 31.344 0.158 1 89.94 91 PRO A C 1
ATOM 699 O O . PRO A 1 91 ? 8.797 30.953 -1.003 1 89.94 91 PRO A O 1
ATOM 702 N N . ASN A 1 92 ? 8.766 30.547 1.234 1 88.69 92 ASN A N 1
ATOM 703 C CA . ASN A 1 92 ? 9.039 29.125 1.036 1 88.69 92 ASN A CA 1
ATOM 704 C C . ASN A 1 92 ? 7.824 28.266 1.356 1 88.69 92 ASN A C 1
ATOM 706 O O . ASN A 1 92 ? 7.898 27.047 1.318 1 88.69 92 ASN A O 1
ATOM 710 N N . ARG A 1 93 ? 6.766 28.797 1.749 1 90.12 93 ARG A N 1
ATOM 711 C CA . ARG A 1 93 ? 5.469 28.188 1.99 1 90.12 93 ARG A CA 1
ATOM 712 C C . ARG A 1 93 ? 5.555 27.156 3.109 1 90.12 93 ARG A C 1
ATOM 714 O O . ARG A 1 93 ? 5.066 26.031 2.963 1 90.12 93 ARG A O 1
ATOM 721 N N . HIS A 1 94 ? 6.188 27.516 4.109 1 92.44 94 HIS A N 1
ATOM 722 C CA . HIS A 1 94 ? 6.117 26.625 5.258 1 92.44 94 HIS A CA 1
ATOM 723 C C . HIS A 1 94 ? 5.992 27.406 6.562 1 92.44 94 HIS A C 1
ATOM 725 O O . HIS A 1 94 ? 6.289 28.594 6.605 1 92.44 94 HIS A O 1
ATOM 731 N N . MET A 1 95 ? 5.441 26.812 7.508 1 94.62 95 MET A N 1
ATOM 732 C CA . MET A 1 95 ? 5.379 27.328 8.875 1 94.62 95 MET A CA 1
ATOM 733 C C . MET A 1 95 ? 5.934 26.312 9.867 1 94.62 95 MET A C 1
ATOM 735 O O . MET A 1 95 ? 5.969 25.109 9.578 1 94.62 95 MET A O 1
ATOM 739 N N . TYR A 1 96 ? 6.434 26.812 10.898 1 96.12 96 TYR A N 1
ATOM 740 C CA . TYR A 1 96 ? 6.945 25.953 11.953 1 96.12 96 TYR A CA 1
ATOM 741 C C . TYR A 1 96 ? 5.938 25.828 13.094 1 96.12 96 TYR A C 1
ATOM 743 O O . TYR A 1 96 ? 5.488 26.828 13.648 1 96.12 96 TYR A O 1
ATOM 751 N N . ILE A 1 97 ? 5.59 24.531 13.344 1 95.69 97 ILE A N 1
ATOM 752 C CA . ILE A 1 97 ? 4.562 24.344 14.367 1 95.69 97 ILE A CA 1
ATOM 753 C C . ILE A 1 97 ? 5.055 23.328 15.398 1 95.69 97 ILE A C 1
ATOM 755 O O . ILE A 1 97 ? 5.918 22.5 15.094 1 95.69 97 ILE A O 1
ATOM 759 N N . THR A 1 98 ? 4.539 23.469 16.562 1 95.44 98 THR A N 1
ATOM 760 C CA . THR A 1 98 ? 4.719 22.484 17.625 1 95.44 98 THR A CA 1
ATOM 761 C C . THR A 1 98 ? 3.381 22.141 18.266 1 95.44 98 THR A C 1
ATOM 763 O O . THR A 1 98 ? 2.742 22.984 18.891 1 95.44 98 THR A O 1
ATOM 766 N N . PRO A 1 99 ? 2.988 20.875 18.109 1 94.81 99 PRO A N 1
ATOM 767 C CA . PRO A 1 99 ? 1.752 20.484 18.797 1 94.81 99 PRO A CA 1
ATOM 768 C C . PRO A 1 99 ? 1.834 20.641 20.312 1 94.81 99 PRO A C 1
ATOM 770 O O . PRO A 1 99 ? 2.797 20.172 20.922 1 94.81 99 PRO A O 1
ATOM 773 N N . LEU A 1 100 ? 0.807 21.25 20.859 1 95.31 100 LEU A N 1
ATOM 774 C CA . LEU A 1 100 ? 0.816 21.531 22.297 1 95.31 100 LEU A CA 1
ATOM 775 C C . LEU A 1 100 ? 0.74 20.234 23.094 1 95.31 100 LEU A C 1
ATOM 777 O O . LEU A 1 100 ? 1.212 20.172 24.234 1 95.31 100 LEU A O 1
ATOM 781 N N . VAL A 1 101 ? 0.206 19.172 22.5 1 94.06 101 VAL A N 1
ATOM 782 C CA . VAL A 1 101 ? 0.055 17.891 23.156 1 94.06 101 VAL A CA 1
ATOM 783 C C . VAL A 1 101 ? 1.43 17.312 23.484 1 94.06 101 VAL A C 1
ATOM 785 O O . VAL A 1 101 ? 1.562 16.5 24.406 1 94.06 101 VAL A O 1
ATOM 788 N N . PHE A 1 102 ? 2.467 17.75 22.781 1 93.06 102 PHE A N 1
ATOM 789 C CA . PHE A 1 102 ? 3.824 17.281 23.031 1 93.06 102 PHE A CA 1
ATOM 790 C C . PHE A 1 102 ? 4.273 17.641 24.438 1 93.06 102 PHE A C 1
ATOM 792 O O . PHE A 1 102 ? 5.105 16.938 25.031 1 93.06 102 PHE A O 1
ATOM 799 N N . TYR A 1 103 ? 3.646 18.641 24.984 1 90.62 103 TYR A N 1
ATOM 800 C CA . TYR A 1 103 ? 4.109 19.141 26.266 1 90.62 103 TYR A CA 1
ATOM 801 C C . TYR A 1 103 ? 3.064 18.906 27.344 1 90.62 103 TYR A C 1
ATOM 803 O O . TYR A 1 103 ? 3.379 18.953 28.547 1 90.62 103 TYR A O 1
ATOM 811 N N . SER A 1 104 ? 1.997 18.609 26.984 1 89.25 104 SER A N 1
ATOM 812 C CA . SER A 1 104 ? 0.925 18.578 27.984 1 89.25 104 SER A CA 1
ATOM 813 C C . SER A 1 104 ? 0.577 17.156 28.375 1 89.25 104 SER A C 1
ATOM 815 O O . SER A 1 104 ? -0.182 16.922 29.328 1 89.25 104 SER A O 1
ATOM 817 N N . SER A 1 105 ? 1.105 16.156 27.672 1 89.56 105 SER A N 1
ATOM 818 C CA . SER A 1 105 ? 0.726 14.766 27.922 1 89.56 105 SER A CA 1
ATOM 819 C C . SER A 1 105 ? 1.951 13.898 28.188 1 89.56 105 SER A C 1
ATOM 821 O O . SER A 1 105 ? 2.99 14.062 27.547 1 89.56 105 SER A O 1
ATOM 823 N N . PRO A 1 106 ? 1.793 12.984 29.188 1 91.69 106 PRO A N 1
ATOM 824 C CA . PRO A 1 106 ? 2.885 12.039 29.406 1 91.69 106 PRO A CA 1
ATOM 825 C C . PRO A 1 106 ? 3.096 11.086 28.234 1 91.69 106 PRO A C 1
ATOM 827 O O . PRO A 1 106 ? 4.191 10.555 28.047 1 91.69 106 PRO A O 1
ATOM 830 N N . CYS A 1 107 ? 2.072 10.906 27.469 1 95.06 107 CYS A N 1
ATOM 831 C CA . CYS A 1 107 ? 2.166 10.102 26.25 1 95.06 107 CYS A CA 1
ATOM 832 C C . CYS A 1 107 ? 1.468 10.797 25.094 1 95.06 107 CYS A C 1
ATOM 834 O O . CYS A 1 107 ? 0.359 10.422 24.719 1 95.06 107 CYS A O 1
ATOM 836 N N . PRO A 1 108 ? 2.104 11.688 24.453 1 94.56 108 PRO A N 1
ATOM 837 C CA . PRO A 1 108 ? 1.508 12.508 23.406 1 94.56 108 PRO A CA 1
ATOM 838 C C . PRO A 1 108 ? 0.943 11.672 22.25 1 94.56 108 PRO A C 1
ATOM 840 O O . PRO A 1 108 ? -0.103 12.016 21.688 1 94.56 108 PRO A O 1
ATOM 843 N N . LEU A 1 109 ? 1.615 10.594 21.984 1 94.94 109 LEU A N 1
ATOM 844 C CA . LEU A 1 109 ? 1.198 9.789 20.844 1 94.94 109 LEU A CA 1
ATOM 845 C C . LEU A 1 109 ? -0.132 9.102 21.109 1 94.94 109 LEU A C 1
ATOM 847 O O . LEU A 1 109 ? -0.944 8.914 20.203 1 94.94 109 LEU A O 1
ATOM 851 N N . LYS A 1 110 ? -0.324 8.742 22.344 1 94.56 110 LYS A N 1
ATOM 852 C CA . LYS A 1 110 ? -1.618 8.172 22.719 1 94.56 110 LYS A CA 1
ATOM 853 C C . LYS A 1 110 ? -2.748 9.164 22.453 1 94.56 110 LYS A C 1
ATOM 855 O O . LYS A 1 110 ? -3.787 8.805 21.906 1 94.56 110 LYS A O 1
ATOM 860 N N . LYS A 1 111 ? -2.523 10.344 22.828 1 93 111 LYS A N 1
ATOM 861 C CA . LYS A 1 111 ? -3.516 11.398 22.625 1 93 111 LYS A CA 1
ATOM 862 C C . LYS A 1 111 ? -3.721 11.695 21.156 1 93 111 LYS A C 1
ATOM 864 O O . LYS A 1 111 ? -4.852 11.898 20.703 1 93 111 LYS A O 1
ATOM 869 N N . LEU A 1 112 ? -2.684 11.742 20.422 1 93.19 112 LEU A N 1
ATOM 870 C CA . LEU A 1 112 ? -2.781 12.008 19 1 93.19 112 LEU A CA 1
ATOM 871 C C . LEU A 1 112 ? -3.631 10.945 18.297 1 93.19 112 LEU A C 1
ATOM 873 O O . LEU A 1 112 ? -4.508 11.273 17.5 1 93.19 112 LEU A O 1
ATOM 877 N N . PHE A 1 113 ? -3.439 9.695 18.656 1 94.31 113 PHE A N 1
ATOM 878 C CA . PHE A 1 113 ? -4.148 8.617 17.984 1 94.31 113 PHE A CA 1
ATOM 879 C C . PHE A 1 113 ? -5.586 8.516 18.484 1 94.31 113 PHE A C 1
ATOM 881 O O . PHE A 1 113 ? -6.434 7.902 17.828 1 94.31 113 PHE A O 1
ATOM 888 N N . SER A 1 114 ? -5.832 9.109 19.625 1 90.94 114 SER A N 1
ATOM 889 C CA . SER A 1 114 ? -7.215 9.172 20.094 1 90.94 114 SER A CA 1
ATOM 890 C C . SER A 1 114 ? -8.055 10.062 19.188 1 90.94 114 SER A C 1
ATOM 892 O O . SER A 1 114 ? -9.289 9.961 19.172 1 90.94 114 SER A O 1
ATOM 894 N N . ARG A 1 115 ? -7.312 10.836 18.359 1 86.06 115 ARG A N 1
ATOM 895 C CA . ARG A 1 115 ? -7.98 11.734 17.422 1 86.06 115 ARG A CA 1
ATOM 896 C C . ARG A 1 115 ? -7.805 11.25 15.992 1 86.06 115 ARG A C 1
ATOM 898 O O . ARG A 1 115 ? -7.957 12.031 15.047 1 86.06 115 ARG A O 1
ATOM 905 N N . SER A 1 116 ? -7.449 10.047 15.852 1 87.69 116 SER A N 1
ATOM 906 C CA . SER A 1 116 ? -7.211 9.5 14.523 1 87.69 116 SER A CA 1
ATOM 907 C C . SER A 1 116 ? -8.477 9.562 13.664 1 87.69 116 SER A C 1
ATOM 909 O O . SER A 1 116 ? -9.586 9.625 14.195 1 87.69 116 SER A O 1
ATOM 911 N N . ILE A 1 117 ? -8.266 9.625 12.383 1 82 117 ILE A N 1
ATOM 912 C CA . ILE A 1 117 ? -9.375 9.742 11.445 1 82 117 ILE A CA 1
ATOM 913 C C . ILE A 1 117 ? -9.391 8.531 10.508 1 82 117 ILE A C 1
ATOM 915 O O . ILE A 1 117 ? -8.336 8.039 10.109 1 82 117 ILE A O 1
ATOM 919 N N . PRO A 1 118 ? -10.648 8.078 10.211 1 78.69 118 PRO A N 1
ATOM 920 C CA . PRO A 1 118 ? -10.719 6.996 9.227 1 78.69 118 PRO A CA 1
ATOM 921 C C . PRO A 1 118 ? -10.109 7.383 7.879 1 78.69 118 PRO A C 1
ATOM 923 O O . PRO A 1 118 ? -10.258 8.523 7.438 1 78.69 118 PRO A O 1
ATOM 926 N N . ILE A 1 119 ? -9.406 6.465 7.289 1 74.56 119 ILE A N 1
ATOM 927 C CA . ILE A 1 119 ? -8.656 6.758 6.074 1 74.56 119 ILE A CA 1
ATOM 928 C C . ILE A 1 119 ? -9.609 7.219 4.977 1 74.56 119 ILE A C 1
ATOM 930 O O . ILE A 1 119 ? -9.25 8.07 4.152 1 74.56 119 ILE A O 1
ATOM 934 N N . ASP A 1 120 ? -10.742 6.523 4.805 1 71.06 120 ASP A N 1
ATOM 935 C CA . ASP A 1 120 ? -11.703 6.914 3.779 1 71.06 120 ASP A CA 1
ATOM 936 C C . ASP A 1 120 ? -12.219 8.328 4.02 1 71.06 120 ASP A C 1
ATOM 938 O O . ASP A 1 120 ? -12.641 9.008 3.08 1 71.06 120 ASP A O 1
ATOM 942 N N . ALA A 1 121 ? -12.25 8.594 5.254 1 63.28 121 ALA A N 1
ATOM 943 C CA . ALA A 1 121 ? -12.688 9.938 5.602 1 63.28 121 ALA A CA 1
ATOM 944 C C . ALA A 1 121 ? -11.617 10.969 5.258 1 63.28 121 ALA A C 1
ATOM 946 O O . ALA A 1 121 ? -11.922 12.148 5.066 1 63.28 121 ALA A O 1
ATOM 947 N N . TYR A 1 122 ? -10.414 10.375 5.371 1 59.28 122 TYR A N 1
ATOM 948 C CA . TYR A 1 122 ? -9.336 11.312 5.078 1 59.28 122 TYR A CA 1
ATOM 949 C C . TYR A 1 122 ? -9.367 11.75 3.617 1 59.28 122 TYR A C 1
ATOM 951 O O . TYR A 1 122 ? -9.195 12.93 3.311 1 59.28 122 TYR A O 1
ATOM 959 N N . ALA A 1 123 ? -9.508 10.633 2.793 1 52.38 123 ALA A N 1
ATOM 960 C CA . ALA A 1 123 ? -9.641 10.984 1.381 1 52.38 123 ALA A CA 1
ATOM 961 C C . ALA A 1 123 ? -10.898 11.812 1.138 1 52.38 123 ALA A C 1
ATOM 963 O O . ALA A 1 123 ? -10.875 12.773 0.367 1 52.38 123 ALA A O 1
ATOM 964 N N . GLU A 1 124 ? -12.008 11.242 1.642 1 47.09 124 GLU A N 1
ATOM 965 C CA . GLU A 1 124 ? -13.266 11.961 1.508 1 47.09 124 GLU A CA 1
ATOM 966 C C . GLU A 1 124 ? -13.297 13.195 2.412 1 47.09 124 GLU A C 1
ATOM 968 O O . GLU A 1 124 ? -13.898 14.211 2.062 1 47.09 124 GLU A O 1
ATOM 973 N N . ASN A 1 125 ? -13 12.781 3.572 1 43.41 125 ASN A N 1
ATOM 974 C CA . ASN A 1 125 ? -13.156 13.766 4.637 1 43.41 125 ASN A CA 1
ATOM 975 C C . ASN A 1 125 ? -12.047 14.812 4.598 1 43.41 125 ASN A C 1
ATOM 977 O O . ASN A 1 125 ? -11.758 15.453 5.609 1 43.41 125 ASN A O 1
ATOM 981 N N . GLN A 1 126 ? -11.352 14.719 3.592 1 46.16 126 GLN A N 1
ATOM 982 C CA . GLN A 1 126 ? -10.586 15.953 3.631 1 46.16 126 GLN A CA 1
ATOM 983 C C . GLN A 1 126 ? -11.375 17.078 4.305 1 46.16 126 GLN A C 1
ATOM 985 O O . GLN A 1 126 ? -12.344 17.578 3.742 1 46.16 126 GLN A O 1
ATOM 990 N N . GLY A 1 127 ? -11.922 16.781 5.355 1 48.06 127 GLY A N 1
ATOM 991 C CA . GLY A 1 127 ? -12.523 17.938 6 1 48.06 127 GLY A CA 1
ATOM 992 C C . GLY A 1 127 ? -12.383 19.203 5.191 1 48.06 127 GLY A C 1
ATOM 993 O O . GLY A 1 127 ? -11.992 19.172 4.023 1 48.06 127 GLY A O 1
ATOM 994 N N . PRO A 1 128 ? -12.852 20.25 5.777 1 53.34 128 PRO A N 1
ATOM 995 C CA . PRO A 1 128 ? -12.883 21.547 5.086 1 53.34 128 PRO A CA 1
ATOM 996 C C . PRO A 1 128 ? -11.523 21.953 4.523 1 53.34 128 PRO A C 1
ATOM 998 O O . PRO A 1 128 ? -11.445 22.844 3.686 1 53.34 128 PRO A O 1
ATOM 1001 N N . CYS A 1 129 ? -10.578 21.109 5.062 1 65.38 129 CYS A N 1
ATOM 1002 C CA . CYS A 1 129 ? -9.266 21.562 4.602 1 65.38 129 CYS A CA 1
ATOM 1003 C C . CYS A 1 129 ? -8.508 20.422 3.924 1 65.38 129 CYS A C 1
ATOM 1005 O O . CYS A 1 129 ? -7.426 20.047 4.371 1 65.38 129 CYS A O 1
ATOM 1007 N N . PRO A 1 130 ? -9.227 19.828 2.809 1 63.94 130 PRO A N 1
ATOM 1008 C CA . PRO A 1 130 ? -8.5 18.703 2.201 1 63.94 130 PRO A CA 1
ATOM 1009 C C . PRO A 1 130 ? -7.262 19.156 1.432 1 63.94 130 PRO A C 1
ATOM 1011 O O . PRO A 1 130 ? -7.324 20.125 0.663 1 63.94 130 PRO A O 1
ATOM 1014 N N . ASP A 1 131 ? -6.133 18.609 1.661 1 70.75 131 ASP A N 1
ATOM 1015 C CA . ASP A 1 131 ? -4.938 18.641 0.827 1 70.75 131 ASP A CA 1
ATOM 1016 C C . ASP A 1 131 ? -4.277 20.016 0.874 1 70.75 131 ASP A C 1
ATOM 1018 O O . ASP A 1 131 ? -3.811 20.531 -0.15 1 70.75 131 ASP A O 1
ATOM 1022 N N . ILE A 1 132 ? -4.473 20.703 2.041 1 79.81 132 ILE A N 1
ATOM 1023 C CA . ILE A 1 132 ? -3.824 22.016 2.133 1 79.81 132 ILE A CA 1
ATOM 1024 C C . ILE A 1 132 ? -2.346 21.828 2.465 1 79.81 132 ILE A C 1
ATOM 1026 O O . ILE A 1 132 ? -1.486 22.5 1.887 1 79.81 132 ILE A O 1
ATOM 1030 N N . PHE A 1 133 ? -2.16 20.969 3.365 1 86.44 133 PHE A N 1
ATOM 1031 C CA . PHE A 1 133 ? -0.79 20.75 3.809 1 86.44 133 PHE A CA 1
ATOM 1032 C C . PHE A 1 133 ? -0.215 19.484 3.178 1 86.44 133 PHE A C 1
ATOM 1034 O O . PHE A 1 133 ? -0.955 18.547 2.865 1 86.44 133 PHE A O 1
ATOM 1041 N N . LEU A 1 134 ? 1.078 19.594 2.957 1 86.88 134 LEU A N 1
ATOM 1042 C CA . LEU A 1 134 ? 1.781 18.406 2.479 1 86.88 134 LEU A CA 1
ATOM 1043 C C . LEU A 1 134 ? 2.045 17.422 3.623 1 86.88 134 LEU A C 1
ATOM 1045 O O . LEU A 1 134 ? 2.908 17.672 4.469 1 86.88 134 LEU A O 1
ATOM 1049 N N . GLU A 1 135 ? 1.229 16.375 3.533 1 89.25 135 GLU A N 1
ATOM 1050 C CA . GLU A 1 135 ? 1.261 15.453 4.664 1 89.25 135 GLU A CA 1
ATOM 1051 C C . GLU A 1 135 ? 1.149 14.008 4.195 1 89.25 135 GLU A C 1
ATOM 1053 O O . GLU A 1 135 ? 0.834 13.75 3.031 1 89.25 135 GLU A O 1
ATOM 1058 N N . GLN A 1 136 ? 1.529 13.125 5.043 1 89.19 136 GLN A N 1
ATOM 1059 C CA . GLN A 1 136 ? 1.303 11.688 4.91 1 89.19 136 GLN A CA 1
ATOM 1060 C C . GLN A 1 136 ? 0.676 11.117 6.18 1 89.19 136 GLN A C 1
ATOM 1062 O O . GLN A 1 136 ? 0.688 11.758 7.23 1 89.19 136 GLN A O 1
ATOM 1067 N N . ASN A 1 137 ? 0.119 9.945 6.016 1 91.12 137 ASN A N 1
ATOM 1068 C CA . ASN A 1 137 ? -0.629 9.383 7.137 1 91.12 137 ASN A CA 1
ATOM 1069 C C . ASN A 1 137 ? 0.154 8.281 7.84 1 91.12 137 ASN A C 1
ATOM 1071 O O . ASN A 1 137 ? 0.807 7.465 7.184 1 91.12 137 ASN A O 1
ATOM 1075 N N . MET A 1 138 ? 0.057 8.336 9.109 1 94.56 138 MET A N 1
ATOM 1076 C CA . MET A 1 138 ? 0.659 7.258 9.891 1 94.56 138 MET A CA 1
ATOM 1077 C C . MET A 1 138 ? -0.408 6.465 10.633 1 94.56 138 MET A C 1
ATOM 1079 O O . MET A 1 138 ? -1.473 6.992 10.953 1 94.56 138 MET A O 1
ATOM 1083 N N . THR A 1 139 ? -0.155 5.25 10.836 1 96 139 THR A N 1
ATOM 1084 C CA . THR A 1 139 ? -0.962 4.34 11.633 1 96 139 THR A CA 1
ATOM 1085 C C . THR A 1 139 ? -0.125 3.705 12.742 1 96 139 THR A C 1
ATOM 1087 O O . THR A 1 139 ? 1.104 3.672 12.656 1 96 139 THR A O 1
ATOM 1090 N N . LEU A 1 140 ? -0.833 3.32 13.758 1 97.62 140 LEU A N 1
ATOM 1091 C CA . LEU A 1 140 ? -0.169 2.65 14.875 1 97.62 140 LEU A CA 1
ATOM 1092 C C . LEU A 1 140 ? -0.258 1.135 14.719 1 97.62 140 LEU A C 1
ATOM 1094 O O . LEU A 1 140 ? -1.351 0.585 14.562 1 97.62 140 LEU A O 1
ATOM 1098 N N . VAL A 1 141 ? 0.908 0.47 14.75 1 97.75 141 VAL A N 1
ATOM 1099 C CA . VAL A 1 141 ? 0.968 -0.984 14.641 1 97.75 141 VAL A CA 1
ATOM 1100 C C . VAL A 1 141 ? 1.594 -1.571 15.898 1 97.75 141 VAL A C 1
ATOM 1102 O O . VAL A 1 141 ? 2.592 -1.052 16.406 1 97.75 141 VAL A O 1
ATOM 1105 N N . CYS A 1 142 ? 0.976 -2.586 16.391 1 97.81 142 CYS A N 1
ATOM 1106 C CA . CYS A 1 142 ? 1.455 -3.268 17.594 1 97.81 142 CYS A CA 1
ATOM 1107 C C . CYS A 1 142 ? 1.96 -4.664 17.266 1 97.81 142 CYS A C 1
ATOM 1109 O O . CYS A 1 142 ? 1.295 -5.414 16.547 1 97.81 142 CYS A O 1
ATOM 1111 N N . CYS A 1 143 ? 3.109 -4.984 17.828 1 97 143 CYS A N 1
ATOM 1112 C CA . CYS A 1 143 ? 3.742 -6.273 17.562 1 97 143 CYS A CA 1
ATOM 1113 C C . CYS A 1 143 ? 4.156 -6.953 18.859 1 97 143 CYS A C 1
ATOM 1115 O O . CYS A 1 143 ? 4.609 -6.289 19.797 1 97 143 CYS A O 1
ATOM 1117 N N . PRO A 1 144 ? 3.998 -8.281 18.938 1 96.12 144 PRO A N 1
ATOM 1118 C CA . PRO A 1 144 ? 4.41 -8.992 20.141 1 96.12 144 PRO A CA 1
ATOM 1119 C C . PRO A 1 144 ? 5.93 -9.117 20.266 1 96.12 144 PRO A C 1
ATOM 1121 O O . PRO A 1 144 ? 6.441 -9.453 21.328 1 96.12 144 PRO A O 1
ATOM 1124 N N . ARG A 1 145 ? 6.641 -8.914 19.141 1 94.44 145 ARG A N 1
ATOM 1125 C CA . ARG A 1 145 ? 8.102 -8.938 19.109 1 94.44 145 ARG A CA 1
ATOM 1126 C C . ARG A 1 145 ? 8.656 -7.711 18.391 1 94.44 145 ARG A C 1
ATOM 1128 O O . ARG A 1 145 ? 7.934 -7.035 17.672 1 94.44 145 ARG A O 1
ATOM 1135 N N . GLU A 1 146 ? 9.891 -7.457 18.672 1 93 146 GLU A N 1
ATOM 1136 C CA . GLU A 1 146 ? 10.531 -6.312 18.031 1 93 146 GLU A CA 1
ATOM 1137 C C . GLU A 1 146 ? 10.508 -6.445 16.5 1 93 146 GLU A C 1
ATOM 1139 O O . GLU A 1 146 ? 10.75 -7.531 15.969 1 93 146 GLU A O 1
ATOM 1144 N N . PHE A 1 147 ? 10.172 -5.336 15.945 1 87.44 147 PHE A N 1
ATOM 1145 C CA . PHE A 1 147 ? 10.062 -5.273 14.492 1 87.44 147 PHE A CA 1
ATOM 1146 C C . PHE A 1 147 ? 11.445 -5.27 13.844 1 87.44 147 PHE A C 1
ATOM 1148 O O . PHE A 1 147 ? 12.273 -4.41 14.156 1 87.44 147 PHE A O 1
ATOM 1155 N N . THR A 1 148 ? 11.703 -6.254 13 1 85.62 148 THR A N 1
ATOM 1156 C CA . THR A 1 148 ? 12.922 -6.285 12.203 1 85.62 148 THR A CA 1
ATOM 1157 C C . THR A 1 148 ? 12.609 -6.121 10.719 1 85.62 148 THR A C 1
ATOM 1159 O O . THR A 1 148 ? 12.062 -7.035 10.086 1 85.62 148 THR A O 1
ATOM 1162 N N . PRO A 1 149 ? 13.008 -4.934 10.234 1 85.81 149 PRO A N 1
ATOM 1163 C CA . PRO A 1 149 ? 12.688 -4.719 8.82 1 85.81 149 PRO A CA 1
ATOM 1164 C C . PRO A 1 149 ? 13.445 -5.664 7.891 1 85.81 149 PRO A C 1
ATOM 1166 O O . PRO A 1 149 ? 14.625 -5.957 8.133 1 85.81 149 PRO A O 1
ATOM 1169 N N . SER A 1 150 ? 12.766 -6.113 6.844 1 79.12 150 SER A N 1
ATOM 1170 C CA . SER A 1 150 ? 13.352 -7.062 5.902 1 79.12 150 SER A CA 1
ATOM 1171 C C . SER A 1 150 ? 14.203 -6.352 4.855 1 79.12 150 SER A C 1
ATOM 1173 O O . SER A 1 150 ? 15.008 -6.98 4.164 1 79.12 150 SER A O 1
ATOM 1175 N N . SER A 1 151 ? 14.039 -5.137 4.664 1 82.81 151 SER A N 1
ATOM 1176 C CA . SER A 1 151 ? 14.766 -4.336 3.686 1 82.81 151 SER A CA 1
ATOM 1177 C C . SER A 1 151 ? 14.836 -2.873 4.109 1 82.81 151 SER A C 1
ATOM 1179 O O . SER A 1 151 ? 14.164 -2.465 5.059 1 82.81 151 SER A O 1
ATOM 1181 N N . ILE A 1 152 ? 15.586 -2.145 3.393 1 81.19 152 ILE A N 1
ATOM 1182 C CA . ILE A 1 152 ? 15.742 -0.72 3.67 1 81.19 152 ILE A CA 1
ATOM 1183 C C . ILE A 1 152 ? 14.438 0.01 3.375 1 81.19 152 ILE A C 1
ATOM 1185 O O . ILE A 1 152 ? 14.062 0.942 4.094 1 81.19 152 ILE A O 1
ATOM 1189 N N . ASP A 1 153 ? 13.766 -0.415 2.408 1 82.69 153 ASP A N 1
ATOM 1190 C CA . ASP A 1 153 ? 12.5 0.207 2.035 1 82.69 153 ASP A CA 1
ATOM 1191 C C . ASP A 1 153 ? 11.461 0.028 3.133 1 82.69 153 ASP A C 1
ATOM 1193 O O . ASP A 1 153 ? 10.711 0.96 3.447 1 82.69 153 ASP A O 1
ATOM 1197 N N . VAL A 1 154 ? 11.523 -1.153 3.658 1 87.69 154 VAL A N 1
ATOM 1198 C CA . VAL A 1 154 ? 10.609 -1.426 4.758 1 87.69 154 VAL A CA 1
ATOM 1199 C C . VAL A 1 154 ? 11 -0.599 5.98 1 87.69 154 VAL A C 1
ATOM 1201 O O . VAL A 1 154 ? 10.148 -0.011 6.645 1 87.69 154 VAL A O 1
ATOM 1204 N N . ALA A 1 155 ? 12.273 -0.494 6.184 1 91 155 ALA A N 1
ATOM 1205 C CA . ALA A 1 155 ? 12.773 0.266 7.324 1 91 155 ALA A CA 1
ATOM 1206 C C . ALA A 1 155 ? 12.352 1.73 7.234 1 91 155 ALA A C 1
ATOM 1208 O O . ALA A 1 155 ? 12.07 2.365 8.258 1 91 155 ALA A O 1
ATOM 1209 N N . ASP A 1 156 ? 12.242 2.238 6.055 1 91.69 156 ASP A N 1
ATOM 1210 C CA . ASP A 1 156 ? 11.922 3.643 5.824 1 91.69 156 ASP A CA 1
ATOM 1211 C C . ASP A 1 156 ? 10.43 3.896 6.008 1 91.69 156 ASP A C 1
ATOM 1213 O O . ASP A 1 156 ? 9.984 5.047 6.02 1 91.69 156 ASP A O 1
ATOM 1217 N N . SER A 1 157 ? 9.672 2.838 6.211 1 94.5 157 SER A N 1
ATOM 1218 C CA . SER A 1 157 ? 8.227 2.975 6.344 1 94.5 157 SER A CA 1
ATOM 1219 C C . SER A 1 157 ? 7.781 2.793 7.793 1 94.5 157 SER A C 1
ATOM 1221 O O . SER A 1 157 ? 6.586 2.781 8.086 1 94.5 157 SER A O 1
ATOM 1223 N N . ILE A 1 158 ? 8.789 2.646 8.688 1 96.12 158 ILE A N 1
ATOM 1224 C CA . ILE A 1 158 ? 8.469 2.328 10.078 1 96.12 158 ILE A CA 1
ATOM 1225 C C . ILE A 1 158 ? 9.344 3.154 11.008 1 96.12 158 ILE A C 1
ATOM 1227 O O . ILE A 1 158 ? 10.523 3.385 10.727 1 96.12 158 ILE A O 1
ATOM 1231 N N . ALA A 1 159 ? 8.766 3.604 12.086 1 97.25 159 ALA A N 1
ATOM 1232 C CA . ALA A 1 159 ? 9.516 4.301 13.133 1 97.25 159 ALA A CA 1
ATOM 1233 C C . ALA A 1 159 ? 9.102 3.822 14.516 1 97.25 159 ALA A C 1
ATOM 1235 O O . ALA A 1 159 ? 7.918 3.592 14.773 1 97.25 159 ALA A O 1
ATOM 1236 N N . GLY A 1 160 ? 10.062 3.756 15.508 1 96.06 160 GLY A N 1
ATOM 1237 C CA . GLY A 1 160 ? 9.805 3.305 16.859 1 96.06 160 GLY A CA 1
ATOM 1238 C C . GLY A 1 160 ? 10.789 2.262 17.344 1 96.06 160 GLY A C 1
ATOM 1239 O O . GLY A 1 160 ? 11.836 2.051 16.719 1 96.06 160 GLY A O 1
ATOM 1240 N N . PRO A 1 161 ? 10.422 1.637 18.391 1 96.5 161 PRO A N 1
ATOM 1241 C CA . PRO A 1 161 ? 9.125 1.604 19.062 1 96.5 161 PRO A CA 1
ATOM 1242 C C . PRO A 1 161 ? 8.812 2.898 19.812 1 96.5 161 PRO A C 1
ATOM 1244 O O . PRO A 1 161 ? 9.734 3.643 20.172 1 96.5 161 PRO A O 1
ATOM 1247 N N . VAL A 1 162 ? 7.453 3.156 19.938 1 97.06 162 VAL A N 1
ATOM 1248 C CA . VAL A 1 162 ? 6.973 4.273 20.75 1 97.06 162 VAL A CA 1
ATOM 1249 C C . VAL A 1 162 ? 7.129 3.943 22.234 1 97.06 162 VAL A C 1
ATOM 1251 O O . VAL A 1 162 ? 6.434 3.068 22.75 1 97.06 162 VAL A O 1
ATOM 1254 N N . SER A 1 163 ? 7.953 4.633 22.953 1 94.19 163 SER A N 1
ATOM 1255 C CA . SER A 1 163 ? 8.367 4.285 24.312 1 94.19 163 SER A CA 1
ATOM 1256 C C . SER A 1 163 ? 7.172 4.23 25.25 1 94.19 163 SER A C 1
ATOM 1258 O O . SER A 1 163 ? 7.023 3.273 26.016 1 94.19 163 SER A O 1
ATOM 1260 N N . CYS A 1 164 ? 6.312 5.156 25.203 1 95.69 164 CYS A N 1
ATOM 1261 C CA . CYS A 1 164 ? 5.223 5.242 26.172 1 95.69 164 CYS A CA 1
ATOM 1262 C C . CYS A 1 164 ? 4.105 4.27 25.828 1 95.69 164 CYS A C 1
ATOM 1264 O O . CYS A 1 164 ? 3.186 4.066 26.609 1 95.69 164 CYS A O 1
ATOM 1266 N N . LEU A 1 165 ? 4.199 3.643 24.625 1 96.81 165 LEU A N 1
ATOM 1267 C CA . LEU A 1 165 ? 3.156 2.713 24.219 1 96.81 165 LEU A CA 1
ATOM 1268 C C . LEU A 1 165 ? 3.701 1.291 24.125 1 96.81 165 LEU A C 1
ATOM 1270 O O . LEU A 1 165 ? 3.006 0.385 23.656 1 96.81 165 LEU A O 1
ATOM 1274 N N . SER A 1 166 ? 4.926 1.141 24.422 1 96.69 166 SER A N 1
ATOM 1275 C CA . SER A 1 166 ? 5.574 -0.161 24.297 1 96.69 166 SER A CA 1
ATOM 1276 C C . SER A 1 166 ? 6.008 -0.692 25.656 1 96.69 166 SER A C 1
ATOM 1278 O O . SER A 1 166 ? 6.219 0.082 26.594 1 96.69 166 SER A O 1
ATOM 1280 N N . ASN A 1 167 ? 5.992 -1.921 25.766 1 94.38 167 ASN A N 1
ATOM 1281 C CA . ASN A 1 167 ? 6.555 -2.602 26.922 1 94.38 167 ASN A CA 1
ATOM 1282 C C . ASN A 1 167 ? 7.305 -3.869 26.531 1 94.38 167 ASN A C 1
ATOM 1284 O O . ASN A 1 167 ? 7.73 -4.008 25.375 1 94.38 167 ASN A O 1
ATOM 1288 N N . ALA A 1 168 ? 7.547 -4.805 27.438 1 92.75 168 ALA A N 1
ATOM 1289 C CA . ALA A 1 168 ? 8.414 -5.953 27.188 1 92.75 168 ALA A CA 1
ATOM 1290 C C . ALA A 1 168 ? 7.766 -6.945 26.234 1 92.75 168 ALA A C 1
ATOM 1292 O O . ALA A 1 168 ? 8.461 -7.719 25.562 1 92.75 168 ALA A O 1
ATOM 1293 N N . THR A 1 169 ? 6.484 -6.902 26.109 1 93.38 169 THR A N 1
ATOM 1294 C CA . THR A 1 169 ? 5.82 -7.934 25.312 1 93.38 169 THR A CA 1
ATOM 1295 C C . THR A 1 169 ? 4.934 -7.305 24.25 1 93.38 169 THR A C 1
ATOM 1297 O O . THR A 1 169 ? 4.184 -8.008 23.562 1 93.38 169 THR A O 1
ATOM 1300 N N . ASN A 1 170 ? 4.949 -6.039 24.266 1 95.56 170 ASN A N 1
ATOM 1301 C CA . ASN A 1 170 ? 4.133 -5.301 23.312 1 95.56 170 ASN A CA 1
ATOM 1302 C C . ASN A 1 170 ? 4.875 -4.082 22.766 1 95.56 170 ASN A C 1
ATOM 1304 O O . ASN A 1 170 ? 5.215 -3.17 23.531 1 95.56 170 ASN A O 1
ATOM 1308 N N . PHE A 1 171 ? 5.117 -4.109 21.484 1 98 171 PHE A N 1
ATOM 1309 C CA . PHE A 1 171 ? 5.848 -3.025 20.844 1 98 171 PHE A CA 1
ATOM 1310 C C . PHE A 1 171 ? 4.938 -2.256 19.891 1 98 171 PHE A C 1
ATOM 1312 O O . PHE A 1 171 ? 4.242 -2.854 19.062 1 98 171 PHE A O 1
ATOM 1319 N N . SER A 1 172 ? 4.93 -0.957 20.047 1 97.94 172 SER A N 1
ATOM 1320 C CA . SER A 1 172 ? 4.129 -0.105 19.188 1 97.94 172 SER A CA 1
ATOM 1321 C C . SER A 1 172 ? 5.012 0.703 18.234 1 97.94 172 SER A C 1
ATOM 1323 O O . SER A 1 172 ? 6.004 1.298 18.656 1 97.94 172 SER A O 1
ATOM 1325 N N . TYR A 1 173 ? 4.617 0.655 16.984 1 98.06 173 TYR A N 1
ATOM 1326 C CA . TYR A 1 173 ? 5.387 1.347 15.953 1 98.06 173 TYR A CA 1
ATOM 1327 C C . TYR A 1 173 ? 4.504 2.307 15.164 1 98.06 173 TYR A C 1
ATOM 1329 O O . TYR A 1 173 ? 3.307 2.062 14.992 1 98.06 173 TYR A O 1
ATOM 1337 N N . LEU A 1 174 ? 5.082 3.441 14.812 1 97.75 174 LEU A N 1
ATOM 1338 C CA . LEU A 1 174 ? 4.473 4.281 13.789 1 97.75 174 LEU A CA 1
ATOM 1339 C C . LEU A 1 174 ? 4.781 3.754 12.391 1 97.75 174 LEU A C 1
ATOM 1341 O O . LEU A 1 174 ? 5.945 3.51 12.062 1 97.75 174 LEU A O 1
ATOM 1345 N N . VAL A 1 175 ? 3.758 3.572 11.594 1 97.5 175 VAL A N 1
ATOM 1346 C CA . VAL A 1 175 ? 3.945 2.971 10.273 1 97.5 175 VAL A CA 1
ATOM 1347 C C . VAL A 1 175 ? 3.236 3.811 9.219 1 97.5 175 VAL A C 1
ATOM 1349 O O . VAL A 1 175 ? 2.162 4.363 9.469 1 97.5 175 VAL A O 1
ATOM 1352 N N . ASP A 1 176 ? 3.885 3.916 8.031 1 96 176 ASP A N 1
ATOM 1353 C CA . ASP A 1 176 ? 3.232 4.543 6.887 1 96 176 ASP A CA 1
ATOM 1354 C C . ASP A 1 176 ? 1.922 3.838 6.547 1 96 176 ASP A C 1
ATOM 1356 O O . ASP A 1 176 ? 1.922 2.672 6.152 1 96 176 ASP A O 1
ATOM 1360 N N . SER A 1 177 ? 0.845 4.574 6.609 1 94.75 177 SER A N 1
ATOM 1361 C CA . SER A 1 177 ? -0.465 3.961 6.418 1 94.75 177 SER A CA 1
ATOM 1362 C C . SER A 1 177 ? -0.657 3.5 4.977 1 94.75 177 SER A C 1
ATOM 1364 O O . SER A 1 177 ? -1.464 2.607 4.707 1 94.75 177 SER A O 1
ATOM 1366 N N . SER A 1 178 ? 0.073 4.113 4.066 1 92.44 178 SER A N 1
ATOM 1367 C CA . SER A 1 178 ? -0.035 3.781 2.646 1 92.44 178 SER A CA 1
ATOM 1368 C C . SER A 1 178 ? 0.892 2.629 2.275 1 92.44 178 SER A C 1
ATOM 1370 O O . SER A 1 178 ? 0.863 2.143 1.144 1 92.44 178 SER A O 1
ATOM 1372 N N . GLY A 1 179 ? 1.697 2.219 3.217 1 93.12 179 GLY A N 1
ATOM 1373 C CA . GLY A 1 179 ? 2.574 1.088 2.959 1 93.12 179 GLY A CA 1
ATOM 1374 C C . GLY A 1 179 ? 1.822 -0.214 2.754 1 93.12 179 GLY A C 1
ATOM 1375 O O . GLY A 1 179 ? 0.714 -0.385 3.266 1 93.12 179 GLY A O 1
ATOM 1376 N N . PRO A 1 180 ? 2.443 -1.041 2.027 1 93.69 180 PRO A N 1
ATOM 1377 C CA . PRO A 1 180 ? 1.781 -2.322 1.771 1 93.69 180 PRO A CA 1
ATOM 1378 C C . PRO A 1 180 ? 1.663 -3.186 3.023 1 93.69 180 PRO A C 1
ATOM 1380 O O . PRO A 1 180 ? 2.555 -3.17 3.875 1 93.69 180 PRO A O 1
ATOM 1383 N N . ILE A 1 181 ? 0.656 -4.02 3.104 1 94.62 181 ILE A N 1
ATOM 1384 C CA . ILE A 1 181 ? 0.388 -4.902 4.234 1 94.62 181 ILE A CA 1
ATOM 1385 C C . ILE A 1 181 ? 1.523 -5.914 4.375 1 94.62 181 ILE A C 1
ATOM 1387 O O . ILE A 1 181 ? 1.841 -6.344 5.488 1 94.62 181 ILE A O 1
ATOM 1391 N N . SER A 1 182 ? 2.225 -6.188 3.297 1 91.19 182 SER A N 1
ATOM 1392 C CA . SER A 1 182 ? 3.232 -7.242 3.254 1 91.19 182 SER A CA 1
ATOM 1393 C C . SER A 1 182 ? 4.457 -6.867 4.086 1 91.19 182 SER A C 1
ATOM 1395 O O . SER A 1 182 ? 5.289 -7.723 4.391 1 91.19 182 SER A O 1
ATOM 1397 N N . ILE A 1 183 ? 4.582 -5.641 4.434 1 91.12 183 ILE A N 1
ATOM 1398 C CA . ILE A 1 183 ? 5.766 -5.25 5.191 1 91.12 183 ILE A CA 1
ATOM 1399 C C . ILE A 1 183 ? 5.605 -5.66 6.652 1 91.12 183 ILE A C 1
ATOM 1401 O O . ILE A 1 183 ? 6.574 -5.668 7.414 1 91.12 183 ILE A O 1
ATOM 1405 N N . LEU A 1 184 ? 4.344 -5.934 7.078 1 93.44 184 LEU A N 1
ATOM 1406 C CA . LEU A 1 184 ? 4.082 -6.285 8.469 1 93.44 184 LEU A CA 1
ATOM 1407 C C . LEU A 1 184 ? 4.445 -7.738 8.742 1 93.44 184 LEU A C 1
ATOM 1409 O O . LEU A 1 184 ? 4.02 -8.633 8.016 1 93.44 184 LEU A O 1
ATOM 1413 N N . PRO A 1 185 ? 5.266 -7.895 9.805 1 91.44 185 PRO A N 1
ATOM 1414 C CA . PRO A 1 185 ? 5.523 -9.281 10.211 1 91.44 185 PRO A CA 1
ATOM 1415 C C . PRO A 1 185 ? 4.277 -9.977 10.75 1 91.44 185 PRO A C 1
ATOM 1417 O O . PRO A 1 185 ? 3.303 -9.312 11.109 1 91.44 185 PRO A O 1
ATOM 1420 N N . SER A 1 186 ? 4.422 -11.281 10.805 1 92.31 186 SER A N 1
ATOM 1421 C CA . SER A 1 186 ? 3.334 -12.078 11.375 1 92.31 186 SER A CA 1
ATOM 1422 C C . SER A 1 186 ? 3.012 -11.633 12.797 1 92.31 186 SER A C 1
ATOM 1424 O O . SER A 1 186 ? 3.916 -11.344 13.578 1 92.31 186 SER A O 1
ATOM 1426 N N . ASP A 1 187 ? 1.734 -11.555 13.125 1 93.62 187 ASP A N 1
ATOM 1427 C CA . ASP A 1 187 ? 1.16 -11.305 14.445 1 93.62 187 ASP A CA 1
ATOM 1428 C C . ASP A 1 187 ? 1.175 -9.82 14.781 1 93.62 187 ASP A C 1
ATOM 1430 O O . ASP A 1 187 ? 0.714 -9.414 15.852 1 93.62 187 ASP A O 1
ATOM 1434 N N . CYS A 1 188 ? 1.706 -9.039 13.922 1 96.06 188 CYS A N 1
ATOM 1435 C CA . CYS A 1 188 ? 1.533 -7.602 14.094 1 96.06 188 CYS A CA 1
ATOM 1436 C C . CYS A 1 188 ? 0.129 -7.168 13.688 1 96.06 188 CYS A C 1
ATOM 1438 O O . CYS A 1 188 ? -0.449 -7.715 12.75 1 96.06 188 CYS A O 1
ATOM 1440 N N . LYS A 1 189 ? -0.374 -6.203 14.438 1 96 189 LYS A N 1
ATOM 1441 C CA . LYS A 1 189 ? -1.748 -5.785 14.172 1 96 189 LYS A CA 1
ATOM 1442 C C . LYS A 1 189 ? -1.869 -4.266 14.172 1 96 189 LYS A C 1
ATOM 1444 O O . LYS A 1 189 ? -1.06 -3.57 14.789 1 96 189 LYS A O 1
ATOM 1449 N N . VAL A 1 190 ? -2.83 -3.803 13.5 1 95.75 190 VAL A N 1
ATOM 1450 C CA . VAL A 1 190 ? -3.172 -2.385 13.555 1 95.75 190 VAL A CA 1
ATOM 1451 C C . VAL A 1 190 ? -3.818 -2.062 14.898 1 95.75 190 VAL A C 1
ATOM 1453 O O . VAL A 1 190 ? -4.805 -2.695 15.289 1 95.75 190 VAL A O 1
ATOM 1456 N N . CYS A 1 191 ? -3.244 -1.04 15.516 1 95.75 191 CYS A N 1
ATOM 1457 C CA . CYS A 1 191 ? -3.715 -0.75 16.859 1 95.75 191 CYS A CA 1
ATOM 1458 C C . CYS A 1 191 ? -4.422 0.6 16.922 1 95.75 191 CYS A C 1
ATOM 1460 O O . CYS A 1 191 ? -4.848 1.039 17.984 1 95.75 191 CYS A O 1
ATOM 1462 N N . SER A 1 192 ? -4.512 1.285 15.898 1 93.94 192 SER A N 1
ATOM 1463 C CA . SER A 1 192 ? -5.227 2.557 15.844 1 93.94 192 SER A CA 1
ATOM 1464 C C . SER A 1 192 ? -6.535 2.428 15.078 1 93.94 192 SER A C 1
ATOM 1466 O O . SER A 1 192 ? -6.648 1.604 14.164 1 93.94 192 SER A O 1
ATOM 1468 N N . ASP A 1 193 ? -7.492 3.254 15.391 1 88.75 193 ASP A N 1
ATOM 1469 C CA . ASP A 1 193 ? -8.797 3.229 14.742 1 88.75 193 ASP A CA 1
ATOM 1470 C C . ASP A 1 193 ? -8.766 3.977 13.414 1 88.75 193 ASP A C 1
ATOM 1472 O O . ASP A 1 193 ? -9.656 3.807 12.578 1 88.75 193 ASP A O 1
ATOM 1476 N N . GLY A 1 194 ? -7.84 4.711 13.289 1 89.88 194 GLY A N 1
ATOM 1477 C CA . GLY A 1 194 ? -7.656 5.523 12.102 1 89.88 194 GLY A CA 1
ATOM 1478 C C . GLY A 1 194 ? -6.219 5.949 11.883 1 89.88 194 GLY A C 1
ATOM 1479 O O . GLY A 1 194 ? -5.293 5.309 12.391 1 89.88 194 GLY A O 1
ATOM 1480 N N . VAL A 1 195 ? -6.117 6.934 11.031 1 91.75 195 VAL A N 1
ATOM 1481 C CA . VAL A 1 195 ? -4.777 7.41 10.695 1 91.75 195 VAL A CA 1
ATOM 1482 C C . VAL A 1 195 ? -4.582 8.828 11.242 1 91.75 195 VAL A C 1
ATOM 1484 O O . VAL A 1 195 ? -5.555 9.508 11.57 1 91.75 195 VAL A O 1
ATOM 1487 N N . VAL A 1 196 ? -3.377 9.195 11.414 1 90.88 196 VAL A N 1
ATOM 1488 C CA . VAL A 1 196 ? -2.99 10.547 11.805 1 90.88 196 VAL A CA 1
ATOM 1489 C C . VAL A 1 196 ? -2.1 11.164 10.734 1 90.88 196 VAL A C 1
ATOM 1491 O O . VAL A 1 196 ? -1.051 10.609 10.391 1 90.88 196 VAL A O 1
ATOM 1494 N N . PRO A 1 197 ? -2.455 12.258 10.25 1 89.56 197 PRO A N 1
ATOM 1495 C CA . PRO A 1 197 ? -1.585 12.914 9.273 1 89.56 197 PRO A CA 1
ATOM 1496 C C . PRO A 1 197 ? -0.348 13.539 9.906 1 89.56 197 PRO A C 1
ATOM 1498 O O . PRO A 1 197 ? -0.427 14.078 11.016 1 89.56 197 PRO A O 1
ATOM 1501 N N . ILE A 1 198 ? 0.767 13.375 9.25 1 89.56 198 ILE A N 1
ATOM 1502 C CA . ILE A 1 198 ? 2.004 14.016 9.68 1 89.56 198 ILE A CA 1
ATOM 1503 C C . ILE A 1 198 ? 2.646 14.742 8.508 1 89.56 198 ILE A C 1
ATOM 1505 O O . ILE A 1 198 ? 2.549 14.289 7.359 1 89.56 198 ILE A O 1
ATOM 1509 N N . ALA A 1 199 ? 3.295 15.773 8.859 1 89.56 199 ALA A N 1
ATOM 1510 C CA . ALA A 1 199 ? 3.91 16.609 7.824 1 89.56 199 ALA A CA 1
ATOM 1511 C C . ALA A 1 199 ? 5.086 15.891 7.168 1 89.56 199 ALA A C 1
ATOM 1513 O O . ALA A 1 199 ? 5.832 15.172 7.836 1 89.56 199 ALA A O 1
ATOM 1514 N N . PHE A 1 200 ? 5.262 16.188 5.914 1 87.38 200 PHE A N 1
ATOM 1515 C CA . PHE A 1 200 ? 6.465 15.734 5.23 1 87.38 200 PHE A CA 1
ATOM 1516 C C . PHE A 1 200 ? 7.707 16.375 5.832 1 87.38 200 PHE A C 1
ATOM 1518 O O . PHE A 1 200 ? 7.68 17.547 6.219 1 87.38 200 PHE A O 1
ATOM 1525 N N . ASN A 1 201 ? 8.727 15.547 5.965 1 83.06 201 ASN A N 1
ATOM 1526 C CA . ASN A 1 201 ? 10.008 16.156 6.281 1 83.06 201 ASN A CA 1
ATOM 1527 C C . ASN A 1 201 ? 10.648 16.797 5.043 1 83.06 201 ASN A C 1
ATOM 1529 O O . ASN A 1 201 ? 11.484 16.172 4.391 1 83.06 201 ASN A O 1
ATOM 1533 N N . SER A 1 202 ? 10.32 17.906 4.742 1 74.75 202 SER A N 1
ATOM 1534 C CA . SER A 1 202 ? 10.688 18.578 3.506 1 74.75 202 SER A CA 1
ATOM 1535 C C . SER A 1 202 ? 12.18 18.906 3.48 1 74.75 202 SER A C 1
ATOM 1537 O O . SER A 1 202 ? 12.727 19.25 2.428 1 74.75 202 SER A O 1
ATOM 1539 N N . ASP A 1 203 ? 12.789 18.844 4.656 1 75 203 ASP A N 1
ATOM 1540 C CA . ASP A 1 203 ? 14.219 19.109 4.691 1 75 203 ASP A CA 1
ATOM 1541 C C . ASP A 1 203 ? 14.992 18.062 3.9 1 75 203 ASP A C 1
ATOM 1543 O O . ASP A 1 203 ? 16.125 18.312 3.469 1 75 203 ASP A O 1
ATOM 1547 N N . LEU A 1 204 ? 14.352 16.969 3.781 1 67.94 204 LEU A N 1
ATOM 1548 C CA . LEU A 1 204 ? 15 15.867 3.074 1 67.94 204 LEU A CA 1
ATOM 1549 C C . LEU A 1 204 ? 14.469 15.742 1.65 1 67.94 204 LEU A C 1
ATOM 1551 O O . LEU A 1 204 ? 14.875 14.852 0.903 1 67.94 204 LEU A O 1
ATOM 1555 N N . ARG A 1 205 ? 13.547 16.438 1.33 1 60.06 205 ARG A N 1
ATOM 1556 C CA . ARG A 1 205 ? 13.047 16.375 -0.041 1 60.06 205 ARG A CA 1
ATOM 1557 C C . ARG A 1 205 ? 14.062 16.969 -1.018 1 60.06 205 ARG A C 1
ATOM 1559 O O . ARG A 1 205 ? 14.578 18.062 -0.805 1 60.06 205 ARG A O 1
ATOM 1566 N N . SER A 1 206 ? 14.656 16.062 -1.722 1 53.09 206 SER A N 1
ATOM 1567 C CA . SER A 1 206 ? 15.594 16.531 -2.74 1 53.09 206 SER A CA 1
ATOM 1568 C C . SER A 1 206 ? 14.883 17.391 -3.783 1 53.09 206 SER A C 1
ATOM 1570 O O . SER A 1 206 ? 13.695 17.203 -4.051 1 53.09 206 SER A O 1
ATOM 1572 N N . MET A 1 207 ? 15.547 18.438 -4.133 1 51.38 207 MET A N 1
ATOM 1573 C CA . MET A 1 207 ? 15.094 19.297 -5.227 1 51.38 207 MET A CA 1
ATOM 1574 C C . MET A 1 207 ? 14.672 18.469 -6.434 1 51.38 207 MET A C 1
ATOM 1576 O O . MET A 1 207 ? 13.859 18.922 -7.246 1 51.38 207 MET A O 1
ATOM 1580 N N . TYR A 1 208 ? 15.281 17.297 -6.484 1 48.28 208 TYR A N 1
ATOM 1581 C CA . TYR A 1 208 ? 15.148 16.531 -7.719 1 48.28 208 TYR A CA 1
ATOM 1582 C C . TYR A 1 208 ? 14.109 15.422 -7.562 1 48.28 208 TYR A C 1
ATOM 1584 O O . TYR A 1 208 ? 13.695 14.805 -8.547 1 48.28 208 TYR A O 1
ATOM 1592 N N . ASP A 1 209 ? 13.828 15.148 -6.352 1 53.78 209 ASP A N 1
ATOM 1593 C CA . ASP A 1 209 ? 12.93 14.016 -6.16 1 53.78 209 ASP A CA 1
ATOM 1594 C C . ASP A 1 209 ? 11.539 14.484 -5.727 1 53.78 209 ASP A C 1
ATOM 1596 O O . ASP A 1 209 ? 11.375 15 -4.617 1 53.78 209 ASP A O 1
ATOM 1600 N N . ASP A 1 210 ? 10.695 14.594 -6.645 1 59.28 210 ASP A N 1
ATOM 1601 C CA . ASP A 1 210 ? 9.328 15.078 -6.484 1 59.28 210 ASP A CA 1
ATOM 1602 C C . ASP A 1 210 ? 8.492 14.109 -5.645 1 59.28 210 ASP A C 1
ATOM 1604 O O . ASP A 1 210 ? 7.316 14.359 -5.383 1 59.28 210 ASP A O 1
ATOM 1608 N N . GLY A 1 211 ? 9.219 13.07 -5.184 1 65.44 211 GLY A N 1
ATOM 1609 C CA . GLY A 1 211 ? 8.445 12.133 -4.395 1 65.44 211 GLY A CA 1
ATOM 1610 C C . GLY A 1 211 ? 8.414 12.469 -2.916 1 65.44 211 GLY A C 1
ATOM 1611 O O . GLY A 1 211 ? 9.156 13.352 -2.463 1 65.44 211 GLY A O 1
ATOM 1612 N N . PRO A 1 212 ? 7.48 11.922 -2.209 1 75.25 212 PRO A N 1
ATOM 1613 C CA . PRO A 1 212 ? 7.453 12.156 -0.762 1 75.25 212 PRO A CA 1
ATOM 1614 C C . PRO A 1 212 ? 8.734 11.695 -0.067 1 75.25 212 PRO A C 1
ATOM 1616 O O . PRO A 1 212 ? 9.359 10.727 -0.499 1 75.25 212 PRO A O 1
ATOM 1619 N N . PRO A 1 213 ? 9.25 12.516 0.83 1 84 213 PRO A N 1
ATOM 1620 C CA . PRO A 1 213 ? 10.375 12.047 1.644 1 84 213 PRO A CA 1
ATOM 1621 C C . PRO A 1 213 ? 10.07 10.734 2.361 1 84 213 PRO A C 1
ATOM 1623 O O . PRO A 1 213 ? 8.906 10.336 2.463 1 84 213 PRO A O 1
ATOM 1626 N N . PRO A 1 214 ? 11.18 10.07 2.803 1 88.06 214 PRO A N 1
ATOM 1627 C CA . PRO A 1 214 ? 10.945 8.828 3.547 1 88.06 214 PRO A CA 1
ATOM 1628 C C . PRO A 1 214 ? 10.055 9.031 4.77 1 88.06 214 PRO A C 1
ATOM 1630 O O . PRO A 1 214 ? 10.242 9.992 5.52 1 88.06 214 PRO A O 1
ATOM 1633 N N . PHE A 1 215 ? 9.172 8.203 4.934 1 94.5 215 PHE A N 1
ATOM 1634 C CA . PHE A 1 215 ? 8.203 8.266 6.023 1 94.5 215 PHE A CA 1
ATOM 1635 C C . PHE A 1 215 ? 8.914 8.305 7.371 1 94.5 215 PHE A C 1
ATOM 1637 O O . PHE A 1 215 ? 8.539 9.078 8.258 1 94.5 215 PHE A O 1
ATOM 1644 N N . LYS A 1 216 ? 9.914 7.547 7.488 1 95.38 216 LYS A N 1
ATOM 1645 C CA . LYS A 1 216 ? 10.602 7.371 8.766 1 95.38 216 LYS A CA 1
ATOM 1646 C C . LYS A 1 216 ? 11.133 8.703 9.289 1 95.38 216 LYS A C 1
ATOM 1648 O O . LYS A 1 216 ? 11.07 8.969 10.492 1 95.38 216 LYS A O 1
ATOM 1653 N N . SER A 1 217 ? 11.609 9.469 8.414 1 92.62 217 SER A N 1
ATOM 1654 C CA . SER A 1 217 ? 12.164 10.758 8.836 1 92.62 217 SER A CA 1
ATOM 1655 C C . SER A 1 217 ? 11.094 11.648 9.445 1 92.62 217 SER A C 1
ATOM 1657 O O . SER A 1 217 ? 11.328 12.305 10.461 1 92.62 217 SER A O 1
ATOM 1659 N N . SER A 1 218 ? 9.953 11.719 8.883 1 92.62 218 SER A N 1
ATOM 1660 C CA . SER A 1 218 ? 8.836 12.492 9.414 1 92.62 218 SER A CA 1
ATOM 1661 C C . SER A 1 218 ? 8.352 11.93 10.742 1 92.62 218 SER A C 1
ATOM 1663 O O . SER A 1 218 ? 8.102 12.68 11.688 1 92.62 218 SER A O 1
ATOM 1665 N N . ALA A 1 219 ? 8.273 10.625 10.781 1 96.12 219 ALA A N 1
ATOM 1666 C CA . ALA A 1 219 ? 7.781 9.953 11.977 1 96.12 219 ALA A CA 1
ATOM 1667 C C . ALA A 1 219 ? 8.742 10.148 13.148 1 96.12 219 ALA A C 1
ATOM 1669 O O . ALA A 1 219 ? 8.312 10.305 14.297 1 96.12 219 ALA A O 1
ATOM 1670 N N . GLU A 1 220 ? 9.992 10.148 12.875 1 94.94 220 GLU A N 1
ATOM 1671 C CA . GLU A 1 220 ? 11 10.336 13.922 1 94.94 220 GLU A CA 1
ATOM 1672 C C . GLU A 1 220 ? 10.898 11.727 14.539 1 94.94 220 GLU A C 1
ATOM 1674 O O . GLU A 1 220 ? 11.148 11.906 15.734 1 94.94 220 GLU A O 1
ATOM 1679 N N . ARG A 1 221 ? 10.516 12.648 13.766 1 91.31 221 ARG A N 1
ATOM 1680 C CA . ARG A 1 221 ? 10.312 14 14.281 1 91.31 221 ARG A CA 1
ATOM 1681 C C . ARG A 1 221 ? 9.164 14.039 15.281 1 91.31 221 ARG A C 1
ATOM 1683 O O . ARG A 1 221 ? 9.234 14.75 16.281 1 91.31 221 ARG A O 1
ATOM 1690 N N . ILE A 1 222 ? 8.172 13.266 15.008 1 93 222 ILE A N 1
ATOM 1691 C CA . ILE A 1 222 ? 7.031 13.164 15.906 1 93 222 ILE A CA 1
ATOM 1692 C C . ILE A 1 222 ? 7.441 12.438 17.188 1 93 222 ILE A C 1
ATOM 1694 O O . ILE A 1 222 ? 7.09 12.867 18.297 1 93 222 ILE A O 1
ATOM 1698 N N . LEU A 1 223 ? 8.25 11.414 17.031 1 95.25 223 LEU A N 1
ATOM 1699 C CA . LEU A 1 223 ? 8.688 10.617 18.172 1 95.25 223 LEU A CA 1
ATOM 1700 C C . LEU A 1 223 ? 9.586 11.438 19.094 1 95.25 223 LEU A C 1
ATOM 1702 O O . LEU A 1 223 ? 9.602 11.227 20.312 1 95.25 223 LEU A O 1
ATOM 1706 N N . SER A 1 224 ? 10.273 12.367 18.5 1 93.81 224 SER A N 1
ATOM 1707 C CA . SER A 1 224 ? 11.188 13.18 19.281 1 93.81 224 SER A CA 1
ATOM 1708 C C . SER A 1 224 ? 10.516 14.469 19.75 1 93.81 224 SER A C 1
ATOM 1710 O O . SER A 1 224 ? 11.156 15.32 20.375 1 93.81 224 SER A O 1
ATOM 1712 N N . PHE A 1 225 ? 9.273 14.656 19.391 1 93.5 225 PHE A N 1
ATOM 1713 C CA . PHE A 1 225 ? 8.492 15.828 19.75 1 93.5 225 PHE A CA 1
ATOM 1714 C C . PHE A 1 225 ? 9.164 17.109 19.25 1 93.5 225 PHE A C 1
ATOM 1716 O O . PHE A 1 225 ? 9.18 18.125 19.953 1 93.5 225 PHE A O 1
ATOM 1723 N N . ALA A 1 226 ? 9.781 16.984 18.078 1 92.19 226 ALA A N 1
ATOM 1724 C CA . ALA A 1 226 ? 10.477 18.109 17.469 1 92.19 226 ALA A CA 1
ATOM 1725 C C . ALA A 1 226 ? 9.492 19.047 16.766 1 92.19 226 ALA A C 1
ATOM 1727 O O . ALA A 1 226 ? 8.359 18.656 16.484 1 92.19 226 ALA A O 1
ATOM 1728 N N . GLU A 1 227 ? 9.945 20.25 16.625 1 94.44 227 GLU A N 1
ATOM 1729 C CA . GLU A 1 227 ? 9.18 21.203 15.812 1 94.44 227 GLU A CA 1
ATOM 1730 C C . GLU A 1 227 ? 8.961 20.672 14.406 1 94.44 227 GLU A C 1
ATOM 1732 O O . GLU A 1 227 ? 9.836 20.016 13.836 1 94.44 227 GLU A O 1
ATOM 1737 N N . ILE A 1 228 ? 7.805 20.969 13.891 1 93.56 228 ILE A N 1
ATOM 1738 C CA . ILE A 1 228 ? 7.402 20.438 12.594 1 93.56 228 ILE A CA 1
ATOM 1739 C C . ILE A 1 228 ? 7.387 21.562 11.555 1 93.56 228 ILE A C 1
ATOM 1741 O O . ILE A 1 228 ? 6.832 22.625 11.797 1 93.56 228 ILE A O 1
ATOM 1745 N N . LYS A 1 229 ? 8.047 21.297 10.5 1 93.5 229 LYS A N 1
ATOM 1746 C CA . LYS A 1 229 ? 7.93 22.172 9.336 1 93.5 229 LYS A CA 1
ATOM 1747 C C . LYS A 1 229 ? 6.73 21.797 8.477 1 93.5 229 LYS A C 1
ATOM 1749 O O . LYS A 1 229 ? 6.75 20.75 7.805 1 93.5 229 LYS A O 1
ATOM 1754 N N . LEU A 1 230 ? 5.73 22.578 8.477 1 92.12 230 LEU A N 1
ATOM 1755 C CA . LEU A 1 230 ? 4.492 22.312 7.754 1 92.12 230 LEU A CA 1
ATOM 1756 C C . LEU A 1 230 ? 4.441 23.109 6.457 1 92.12 230 LEU A C 1
ATOM 1758 O O . LEU A 1 230 ? 4.43 24.344 6.48 1 92.12 230 LEU A O 1
ATOM 1762 N N . GLU A 1 231 ? 4.43 22.422 5.395 1 90.06 231 GLU A N 1
ATOM 1763 C CA . GLU A 1 231 ? 4.355 23.062 4.086 1 90.06 231 GLU A CA 1
ATOM 1764 C C . GLU A 1 231 ? 2.924 23.078 3.557 1 90.06 231 GLU A C 1
ATOM 1766 O O . GLU A 1 231 ? 2.197 22.094 3.689 1 90.06 231 GLU A O 1
ATOM 1771 N N . TRP A 1 232 ? 2.559 24.188 3.039 1 88.19 232 TRP A N 1
ATOM 1772 C CA . TRP A 1 232 ? 1.218 24.234 2.463 1 88.19 232 TRP A CA 1
ATOM 1773 C C . TRP A 1 232 ? 1.28 24.328 0.943 1 88.19 232 TRP A C 1
ATOM 1775 O O . TRP A 1 232 ? 2.275 24.797 0.384 1 88.19 232 TRP A O 1
ATOM 1785 N N . ARG A 1 233 ? 0.205 23.797 0.298 1 82.94 233 ARG A N 1
ATOM 1786 C CA . ARG A 1 233 ? 0.113 23.766 -1.158 1 82.94 233 ARG A CA 1
ATOM 1787 C C . ARG A 1 233 ? -0.316 25.125 -1.706 1 82.94 233 ARG A C 1
ATOM 1789 O O . ARG A 1 233 ? -0.979 25.891 -1.013 1 82.94 233 ARG A O 1
ATOM 1796 N N . GLU A 1 234 ? 0.073 25.219 -2.998 1 77.62 234 GLU A N 1
ATOM 1797 C CA . GLU A 1 234 ? -0.393 26.422 -3.688 1 77.62 234 GLU A CA 1
ATOM 1798 C C . GLU A 1 234 ? -1.88 26.328 -4.016 1 77.62 234 GLU A C 1
ATOM 1800 O O . GLU A 1 234 ? -2.336 25.312 -4.562 1 77.62 234 GLU A O 1
ATOM 1805 N N . MET A 1 235 ? -2.662 27.188 -3.531 1 68.06 235 MET A N 1
ATOM 1806 C CA . MET A 1 235 ? -4.113 27.125 -3.676 1 68.06 235 MET A CA 1
ATOM 1807 C C . MET A 1 235 ? -4.543 27.578 -5.062 1 68.06 235 MET A C 1
ATOM 1809 O O . MET A 1 235 ? -5.652 27.266 -5.508 1 68.06 235 MET A O 1
ATOM 1813 N N . ASP A 1 236 ? -3.77 28.422 -5.668 1 65.19 236 ASP A 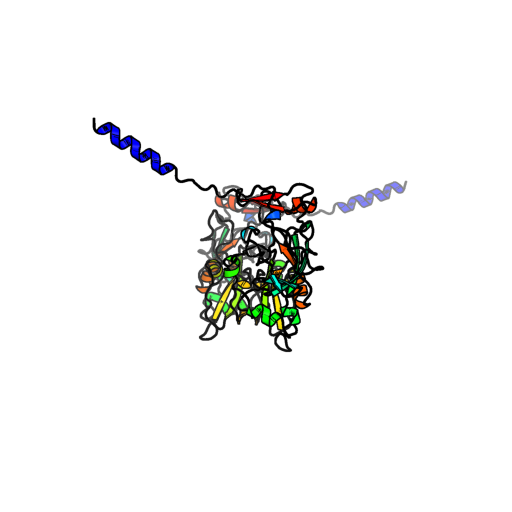N 1
ATOM 1814 C CA . ASP A 1 236 ? -4.133 28.922 -6.996 1 65.19 236 ASP A CA 1
ATOM 1815 C C . ASP A 1 236 ? -3.021 28.641 -8.008 1 65.19 236 ASP A C 1
ATOM 1817 O O . ASP A 1 236 ? -1.878 29.062 -7.805 1 65.19 236 ASP A O 1
ATOM 1821 N N . GLU A 1 237 ? -3.393 27.875 -9.023 1 63.28 237 GLU A N 1
ATOM 1822 C CA . GLU A 1 237 ? -2.418 27.469 -10.031 1 63.28 237 GLU A CA 1
ATOM 1823 C C . GLU A 1 237 ? -2.062 28.625 -10.953 1 63.28 237 GLU A C 1
ATOM 1825 O O . GLU A 1 237 ? -1.001 28.641 -11.578 1 63.28 237 GLU A O 1
ATOM 1830 N N . ASN A 1 238 ? -2.902 29.547 -11.07 1 61.56 238 ASN A N 1
ATOM 1831 C CA . ASN A 1 238 ? -2.719 30.578 -12.078 1 61.56 238 ASN A CA 1
ATOM 1832 C C . ASN A 1 238 ? -1.651 31.594 -11.648 1 61.56 238 ASN A C 1
ATOM 1834 O O . ASN A 1 238 ? -0.866 32.062 -12.477 1 61.56 238 ASN A O 1
ATOM 1838 N N . ILE A 1 239 ? -1.697 32.062 -10.438 1 60.84 239 ILE A N 1
ATOM 1839 C CA . ILE A 1 239 ? -0.662 32.969 -9.953 1 60.84 239 ILE A CA 1
ATOM 1840 C C . ILE A 1 239 ? -0.095 32.469 -8.641 1 60.84 239 ILE A C 1
ATOM 1842 O O . ILE A 1 239 ? -0.679 32.656 -7.574 1 60.84 239 ILE A O 1
ATOM 1846 N N . PRO A 1 240 ? 1.058 31.875 -8.805 1 71.38 240 PRO A N 1
ATOM 1847 C CA . PRO A 1 240 ? 1.652 31.281 -7.605 1 71.38 240 PRO A CA 1
ATOM 1848 C C . PRO A 1 240 ? 2.127 32.312 -6.594 1 71.38 240 PRO A C 1
ATOM 1850 O O . PRO A 1 240 ? 2.906 33.219 -6.941 1 71.38 240 PRO A O 1
ATOM 1853 N N . CYS A 1 241 ? 1.524 32.406 -5.441 1 82.69 241 CYS A N 1
ATOM 1854 C CA . CYS A 1 241 ? 1.929 33.25 -4.336 1 82.69 241 CYS A CA 1
ATOM 1855 C C . CYS A 1 241 ? 3.416 33.094 -4.039 1 82.69 241 CYS A C 1
ATOM 1857 O O . CYS A 1 241 ? 4.074 34.062 -3.615 1 82.69 241 CYS A O 1
ATOM 1859 N N . LEU A 1 242 ? 3.846 31.938 -4.344 1 82.94 242 LEU A N 1
ATOM 1860 C CA . LEU A 1 242 ? 5.246 31.641 -4.062 1 82.94 242 LEU A CA 1
ATOM 1861 C C . LEU A 1 242 ? 6.164 32.625 -4.797 1 82.94 242 LEU A C 1
ATOM 1863 O O . LEU A 1 242 ? 7.066 33.188 -4.195 1 82.94 242 LEU A O 1
ATOM 1867 N N . TYR A 1 243 ? 5.879 32.781 -6.039 1 81.69 243 TYR A N 1
ATOM 1868 C CA . TYR A 1 243 ? 6.707 33.656 -6.852 1 81.69 243 TYR A CA 1
ATOM 1869 C C . TYR A 1 243 ? 6.586 35.094 -6.387 1 81.69 243 TYR A C 1
ATOM 1871 O O . TYR A 1 243 ? 7.59 35.812 -6.281 1 81.69 243 TYR A O 1
ATOM 1879 N N . CYS A 1 244 ? 5.453 35.469 -6.07 1 86.06 244 CYS A N 1
ATOM 1880 C CA . CYS A 1 244 ? 5.199 36.812 -5.578 1 86.06 244 CYS A CA 1
ATOM 1881 C C . CYS A 1 244 ? 5.988 37.094 -4.305 1 86.06 244 CYS A C 1
ATOM 1883 O O . CYS A 1 244 ? 6.68 38.125 -4.203 1 86.06 244 CYS A O 1
ATOM 1885 N N . GLU A 1 245 ? 5.934 36.219 -3.396 1 89.31 245 GLU A N 1
ATOM 1886 C CA . GLU A 1 245 ? 6.582 36.344 -2.098 1 89.31 245 GLU A CA 1
ATOM 1887 C C . GLU A 1 245 ? 8.102 36.312 -2.232 1 89.31 245 GLU A C 1
ATOM 1889 O O . GLU A 1 245 ? 8.812 37.031 -1.512 1 89.31 245 GLU A O 1
ATOM 1894 N N . GLN A 1 246 ? 8.555 35.531 -3.08 1 88.62 246 GLN A N 1
ATOM 1895 C CA . GLN A 1 246 ? 10 35.438 -3.281 1 88.62 246 GLN A CA 1
ATOM 1896 C C . GLN A 1 246 ? 10.57 36.719 -3.875 1 88.62 246 GLN A C 1
ATOM 1898 O O . GLN A 1 246 ? 11.758 37 -3.705 1 88.62 246 GLN A O 1
ATOM 1903 N N . GLN A 1 247 ? 9.773 37.469 -4.527 1 86.75 247 GLN A N 1
ATOM 1904 C CA . GLN A 1 247 ? 10.195 38.75 -5.113 1 86.75 247 GLN A CA 1
ATOM 1905 C C . GLN A 1 247 ? 10.039 39.875 -4.113 1 86.75 247 GLN A C 1
ATOM 1907 O O . GLN A 1 247 ? 10.211 41.062 -4.469 1 86.75 247 GLN A O 1
ATOM 1912 N N . GLY A 1 248 ? 9.617 39.562 -2.934 1 86.38 248 GLY A N 1
ATOM 1913 C CA . GLY A 1 248 ? 9.492 40.562 -1.896 1 86.38 248 GLY A CA 1
ATOM 1914 C C . GLY A 1 248 ? 8.141 41.25 -1.88 1 86.38 248 GLY A C 1
ATOM 1915 O O . GLY A 1 248 ? 7.941 42.25 -1.177 1 86.38 248 GLY A O 1
ATOM 1916 N N . ARG A 1 249 ? 7.258 40.719 -2.643 1 86.69 249 ARG A N 1
ATOM 1917 C CA . ARG A 1 249 ? 5.898 41.219 -2.668 1 86.69 249 ARG A CA 1
ATOM 1918 C C . ARG A 1 249 ? 4.957 40.375 -1.838 1 86.69 249 ARG A C 1
ATOM 1920 O O . ARG A 1 249 ? 5.375 39.375 -1.261 1 86.69 249 ARG A O 1
ATOM 1927 N N . HIS A 1 250 ? 3.754 40.938 -1.737 1 87.75 250 HIS A N 1
ATOM 1928 C CA . HIS A 1 250 ? 2.783 40.188 -0.949 1 87.75 250 HIS A CA 1
ATOM 1929 C C . HIS A 1 250 ? 1.647 39.688 -1.823 1 87.75 250 HIS A C 1
ATOM 1931 O O . HIS A 1 250 ? 1.218 40.344 -2.76 1 87.75 250 HIS A O 1
ATOM 1937 N N . CYS A 1 251 ? 1.243 38.5 -1.422 1 86.94 251 CYS A N 1
ATOM 1938 C CA . CYS A 1 251 ? 0.13 37.844 -2.121 1 86.94 251 CYS A CA 1
ATOM 1939 C C . CYS A 1 251 ? -1.206 38.312 -1.558 1 86.94 251 CYS A C 1
ATOM 1941 O O . CYS A 1 251 ? -1.321 38.594 -0.359 1 86.94 251 CYS A O 1
ATOM 1943 N N . ALA A 1 252 ? -2.188 38.438 -2.408 1 85.69 252 ALA A N 1
ATOM 1944 C CA . ALA A 1 252 ? -3.539 38.844 -2.029 1 85.69 252 ALA A CA 1
ATOM 1945 C C . ALA A 1 252 ? -4.586 38.094 -2.842 1 85.69 252 ALA A C 1
ATOM 1947 O O . ALA A 1 252 ? -4.242 37.281 -3.719 1 85.69 252 ALA A O 1
ATOM 1948 N N . PHE A 1 253 ? -5.852 38.219 -2.365 1 82.88 253 PHE A N 1
ATOM 1949 C CA . PHE A 1 253 ? -6.93 37.5 -3.037 1 82.88 253 PHE A CA 1
ATOM 1950 C C . PHE A 1 253 ? -8.016 38.469 -3.496 1 82.88 253 PHE A C 1
ATOM 1952 O O . PHE A 1 253 ? -8.375 39.375 -2.77 1 82.88 253 PHE A O 1
ATOM 1959 N N . SER A 1 254 ? -8.359 38.188 -4.707 1 77.75 254 SER A N 1
ATOM 1960 C CA . SER A 1 254 ? -9.477 38.938 -5.258 1 77.75 254 SER A CA 1
ATOM 1961 C C . SER A 1 254 ? -10.742 38.094 -5.316 1 77.75 254 SER A C 1
ATOM 1963 O O . SER A 1 254 ? -10.828 37.125 -6.086 1 77.75 254 SER A O 1
ATOM 1965 N N . SER A 1 255 ? -11.633 38.344 -4.496 1 74.75 255 SER A N 1
ATOM 1966 C CA . SER A 1 255 ? -12.898 37.625 -4.508 1 74.75 255 SER A CA 1
ATOM 1967 C C . SER A 1 255 ? -13.641 37.844 -5.824 1 74.75 255 SER A C 1
ATOM 1969 O O . SER A 1 255 ? -14.375 36.969 -6.273 1 74.75 255 SER A O 1
ATOM 1971 N N . GLU A 1 256 ? -13.438 39 -6.422 1 73.69 256 GLU A N 1
ATOM 1972 C CA . GLU A 1 256 ? -14.086 39.281 -7.695 1 73.69 256 GLU A CA 1
ATOM 1973 C C . GLU A 1 256 ? -13.555 38.406 -8.812 1 73.69 256 GLU A C 1
ATOM 1975 O O . GLU A 1 256 ? -14.336 37.906 -9.625 1 73.69 256 GLU A O 1
ATOM 1980 N N . ARG A 1 257 ? -12.32 38.281 -8.828 1 75.56 257 ARG A N 1
ATOM 1981 C CA . ARG A 1 257 ? -11.703 37.5 -9.891 1 75.56 257 ARG A CA 1
ATOM 1982 C C . ARG A 1 257 ? -11.547 36.031 -9.469 1 75.56 257 ARG A C 1
ATOM 1984 O O . ARG A 1 257 ? -11.203 35.188 -10.289 1 75.56 257 ARG A O 1
ATOM 1991 N N . ASN A 1 258 ? -11.797 35.875 -8.258 1 77.81 258 ASN A N 1
ATOM 1992 C CA . ASN A 1 258 ? -11.602 34.562 -7.648 1 77.81 258 ASN A CA 1
ATOM 1993 C C . ASN A 1 258 ? -10.203 34 -7.902 1 77.81 258 ASN A C 1
ATOM 1995 O O . ASN A 1 258 ? -10.039 32.875 -8.344 1 77.81 258 ASN A O 1
ATOM 1999 N N . GLN A 1 259 ? -9.312 34.812 -7.68 1 80.06 259 GLN A N 1
ATOM 2000 C CA . GLN A 1 259 ? -7.934 34.438 -7.938 1 80.06 259 GLN A CA 1
ATOM 2001 C C . GLN A 1 259 ? -6.965 35.219 -7.055 1 80.06 259 GLN A C 1
ATOM 2003 O O . GLN A 1 259 ? -7.289 36.312 -6.594 1 80.06 259 GLN A O 1
ATOM 2008 N N . THR A 1 260 ? -5.836 34.594 -6.871 1 84.5 260 THR A N 1
ATOM 2009 C CA . THR A 1 260 ? -4.777 35.312 -6.152 1 84.5 260 THR A CA 1
ATOM 2010 C C . THR A 1 260 ? -4.055 36.281 -7.066 1 84.5 260 THR A C 1
ATOM 2012 O O . THR A 1 260 ? -4.129 36.156 -8.289 1 84.5 260 THR A O 1
ATOM 2015 N N . PHE A 1 261 ? -3.494 37.312 -6.492 1 83.25 261 PHE A N 1
ATOM 2016 C CA . PHE A 1 261 ? -2.678 38.25 -7.27 1 83.25 261 PHE A CA 1
ATOM 2017 C C . PHE A 1 261 ? -1.537 38.812 -6.422 1 83.25 261 PHE A C 1
ATOM 2019 O O . PHE A 1 261 ? -1.562 38.719 -5.195 1 83.25 261 PHE A O 1
ATOM 2026 N N . CYS A 1 262 ? -0.522 39.375 -7.09 1 86.19 262 CYS A N 1
ATOM 2027 C CA . CYS A 1 262 ? 0.638 39.938 -6.422 1 86.19 262 CYS A CA 1
ATOM 2028 C C . CYS A 1 262 ? 0.452 41.438 -6.207 1 86.19 262 CYS A C 1
ATOM 2030 O O . CYS A 1 262 ? 0.188 42.188 -7.156 1 86.19 262 CYS A O 1
ATOM 2032 N N . MET A 1 263 ? 0.549 41.75 -4.996 1 84 263 MET A N 1
ATOM 2033 C CA . MET A 1 263 ? 0.454 43.156 -4.695 1 84 263 MET A CA 1
ATOM 2034 C C . MET A 1 263 ? 1.653 43.938 -5.254 1 84 263 MET A C 1
ATOM 2036 O O . MET A 1 263 ? 2.773 43.406 -5.25 1 84 263 MET A O 1
ATOM 2040 N N . PRO A 1 264 ? 1.342 45.125 -5.781 1 78.31 264 PRO A N 1
ATOM 2041 C CA . PRO A 1 264 ? 2.467 45.906 -6.289 1 78.31 264 PRO A CA 1
ATOM 2042 C C . PRO A 1 264 ? 3.518 46.188 -5.215 1 78.31 264 PRO A C 1
ATOM 2044 O O . PRO A 1 264 ? 3.232 46.094 -4.023 1 78.31 264 PRO A O 1
ATOM 2047 N N . HIS A 1 265 ? 4.73 46.562 -5.703 1 73 265 HIS A N 1
ATOM 2048 C CA . HIS A 1 265 ? 5.824 46.875 -4.797 1 73 265 HIS A CA 1
ATOM 2049 C C . HIS A 1 265 ? 5.461 48.062 -3.904 1 73 265 HIS A C 1
ATOM 2051 O O . HIS A 1 265 ? 4.773 49 -4.34 1 73 265 HIS A O 1
ATOM 2057 N N . GLY A 1 266 ? 5.902 48.125 -2.613 1 62.16 266 GLY A N 1
ATOM 2058 C CA . GLY A 1 266 ? 5.719 49.25 -1.708 1 62.16 266 GLY A CA 1
ATOM 2059 C C . GLY A 1 266 ? 4.539 49.062 -0.772 1 62.16 266 GLY A C 1
ATOM 2060 O O . GLY A 1 266 ? 4.387 49.812 0.191 1 62.16 266 GLY A O 1
ATOM 2061 N N . ILE A 1 267 ? 3.586 48.375 -1.255 1 54.34 267 ILE A N 1
ATOM 2062 C CA . ILE A 1 267 ? 2.434 48.281 -0.366 1 54.34 267 ILE A CA 1
ATOM 2063 C C . ILE A 1 267 ? 2.686 47.219 0.689 1 54.34 267 ILE A C 1
ATOM 2065 O O . ILE A 1 267 ? 2.795 46.031 0.365 1 54.34 267 ILE A O 1
ATOM 2069 N N . ALA A 1 268 ? 3.52 47.594 1.569 1 52.66 268 ALA A N 1
ATOM 2070 C CA . ALA A 1 268 ? 3.77 46.719 2.701 1 52.66 268 ALA A CA 1
ATOM 2071 C C . ALA A 1 268 ? 2.488 46.438 3.484 1 52.66 268 ALA A C 1
ATOM 2073 O O . ALA A 1 268 ? 1.564 47.281 3.473 1 52.66 268 ALA A O 1
ATOM 2074 N N . SER A 1 269 ? 2.1 45.156 3.834 1 50.34 269 SER A N 1
ATOM 2075 C CA . SER A 1 269 ? 1.066 44.906 4.836 1 50.34 269 SER A CA 1
ATOM 2076 C C . SER A 1 269 ? 1.271 45.781 6.062 1 50.34 269 SER A C 1
ATOM 2078 O O . SER A 1 269 ? 2.24 45.625 6.805 1 50.34 269 SER A O 1
ATOM 2080 N N . ASN A 1 270 ? 1.145 47.188 6.055 1 41.91 270 ASN A N 1
ATOM 2081 C CA . ASN A 1 270 ? 1.249 48.031 7.242 1 41.91 270 ASN A CA 1
ATOM 2082 C C . ASN A 1 270 ? 0.232 47.625 8.305 1 41.91 270 ASN A C 1
ATOM 2084 O O . ASN A 1 270 ? -0.927 47.344 7.992 1 41.91 270 ASN A O 1
ATOM 2088 N N . MET B 1 1 ? 72 -18.031 -37.75 1 28.8 1 MET B N 1
ATOM 2089 C CA . MET B 1 1 ? 71.062 -19.031 -38.188 1 28.8 1 MET B CA 1
ATOM 2090 C C . MET B 1 1 ? 69.812 -19.078 -37.281 1 28.8 1 MET B C 1
ATOM 2092 O O . MET B 1 1 ? 68.812 -19.703 -37.594 1 28.8 1 MET B O 1
ATOM 2096 N N . SER B 1 2 ? 70 -18.766 -35.875 1 34.78 2 SER B N 1
ATOM 2097 C CA . SER B 1 2 ? 69.125 -19.328 -34.812 1 34.78 2 SER B CA 1
ATOM 2098 C C . SER B 1 2 ? 67.812 -18.562 -34.688 1 34.78 2 SER B C 1
ATOM 2100 O O . SER B 1 2 ? 67.062 -18.844 -33.781 1 34.78 2 SER B O 1
ATOM 2102 N N . LYS B 1 3 ? 67.688 -17.297 -35.156 1 40.44 3 LYS B N 1
ATOM 2103 C CA . LYS B 1 3 ? 66.562 -16.422 -34.969 1 40.44 3 LYS B CA 1
ATOM 2104 C C . LYS B 1 3 ? 65.375 -16.938 -35.75 1 40.44 3 LYS B C 1
ATOM 2106 O O . LYS B 1 3 ? 64.25 -16.359 -35.688 1 40.44 3 LYS B O 1
ATOM 2111 N N . PHE B 1 4 ? 65.625 -17.844 -36.781 1 40.03 4 PHE B N 1
ATOM 2112 C CA . PHE B 1 4 ? 64.562 -18.281 -37.688 1 40.03 4 PHE B CA 1
ATOM 2113 C C . PHE B 1 4 ? 63.688 -19.297 -37 1 40.03 4 PHE B C 1
ATOM 2115 O O . PHE B 1 4 ? 62.594 -19.594 -37.5 1 40.03 4 PHE B O 1
ATOM 2122 N N . LEU B 1 5 ? 64.25 -20.016 -35.938 1 36.19 5 LEU B N 1
ATOM 2123 C CA . LEU B 1 5 ? 63.562 -21.25 -35.531 1 36.19 5 LEU B CA 1
ATOM 2124 C C . LEU B 1 5 ? 62.344 -20.938 -34.688 1 36.19 5 LEU B C 1
ATOM 2126 O O . LEU B 1 5 ? 61.469 -21.797 -34.5 1 36.19 5 LEU B O 1
ATOM 2130 N N . VAL B 1 6 ? 62.344 -19.797 -33.938 1 39.28 6 VAL B N 1
ATOM 2131 C CA . VAL B 1 6 ? 61.344 -19.672 -32.875 1 39.28 6 VAL B CA 1
ATOM 2132 C C . VAL B 1 6 ? 59.969 -19.406 -33.469 1 39.28 6 VAL B C 1
ATOM 2134 O O . VAL B 1 6 ? 58.969 -19.453 -32.781 1 39.28 6 VAL B O 1
ATOM 2137 N N . ALA B 1 7 ? 59.938 -18.844 -34.75 1 36.31 7 ALA B N 1
ATOM 2138 C CA . ALA B 1 7 ? 58.656 -18.391 -35.281 1 36.31 7 ALA B CA 1
ATOM 2139 C C . ALA B 1 7 ? 57.75 -19.578 -35.625 1 36.31 7 ALA B C 1
ATOM 2141 O O . ALA B 1 7 ? 56.531 -19.438 -35.719 1 36.31 7 ALA B O 1
ATOM 2142 N N . ALA B 1 8 ? 58.438 -20.766 -35.969 1 37.66 8 ALA B N 1
ATOM 2143 C CA . ALA B 1 8 ? 57.625 -21.844 -36.562 1 37.66 8 ALA B CA 1
ATOM 2144 C C . ALA B 1 8 ? 56.75 -22.516 -35.562 1 37.66 8 ALA B C 1
ATOM 2146 O O . ALA B 1 8 ? 55.656 -22.984 -35.875 1 37.66 8 ALA B O 1
ATOM 2147 N N . VAL B 1 9 ? 57.281 -22.75 -34.312 1 39.66 9 VAL B N 1
ATOM 2148 C CA . VAL B 1 9 ? 56.594 -23.703 -33.469 1 39.66 9 VAL B CA 1
ATOM 2149 C C . VAL B 1 9 ? 55.281 -23.062 -32.938 1 39.66 9 VAL B C 1
ATOM 2151 O O . VAL B 1 9 ? 54.375 -23.781 -32.5 1 39.66 9 VAL B O 1
ATOM 2154 N N . LEU B 1 10 ? 55.188 -21.688 -32.875 1 37.12 10 LEU B N 1
ATOM 2155 C CA . LEU B 1 10 ? 54 -21.141 -32.219 1 37.12 10 LEU B CA 1
ATOM 2156 C C . LEU B 1 10 ? 52.75 -21.359 -33.094 1 37.12 10 LEU B C 1
ATOM 2158 O O . LEU B 1 10 ? 51.625 -21.172 -32.656 1 37.12 10 LEU B O 1
ATOM 2162 N N . LEU B 1 11 ? 52.969 -21.562 -34.469 1 37.94 11 LEU B N 1
ATOM 2163 C CA . LEU B 1 11 ? 51.812 -21.594 -35.375 1 37.94 11 LEU B CA 1
ATOM 2164 C C . LEU B 1 11 ? 51.031 -22.891 -35.188 1 37.94 11 LEU B C 1
ATOM 2166 O O . LEU B 1 11 ? 49.938 -23.047 -35.719 1 37.94 11 LEU B O 1
ATOM 2170 N N . SER B 1 12 ? 51.688 -23.984 -34.75 1 35.56 12 SER B N 1
ATOM 2171 C CA . SER B 1 12 ? 50.969 -25.25 -34.875 1 35.56 12 SER B CA 1
ATOM 2172 C C . SER B 1 12 ? 49.844 -25.359 -33.875 1 35.56 12 SER B C 1
ATOM 2174 O O . SER B 1 12 ? 49 -26.281 -33.938 1 35.56 12 SER B O 1
ATOM 2176 N N . LEU B 1 13 ? 50 -24.859 -32.656 1 36.62 13 LEU B N 1
ATOM 2177 C CA . LEU B 1 13 ? 49.062 -25.359 -31.641 1 36.62 13 LEU B CA 1
ATOM 2178 C C . LEU B 1 13 ? 47.688 -24.75 -31.844 1 36.62 13 LEU B C 1
ATOM 2180 O O . LEU B 1 13 ? 46.781 -25.016 -31.062 1 36.62 13 LEU B O 1
ATOM 2184 N N . ILE B 1 14 ? 47.562 -23.688 -32.688 1 37.59 14 ILE B N 1
ATOM 2185 C CA . ILE B 1 14 ? 46.25 -23.062 -32.688 1 37.59 14 ILE B CA 1
ATOM 2186 C C . ILE B 1 14 ? 45.219 -23.984 -33.375 1 37.59 14 ILE B C 1
ATOM 2188 O O . ILE B 1 14 ? 44.062 -23.609 -33.562 1 37.59 14 ILE B O 1
ATOM 2192 N N . ASN B 1 15 ? 45.719 -25.109 -33.938 1 32.78 15 ASN B N 1
ATOM 2193 C CA . ASN B 1 15 ? 44.656 -25.859 -34.625 1 32.78 15 ASN B CA 1
ATOM 2194 C C . ASN B 1 15 ? 43.719 -26.516 -33.625 1 32.78 15 ASN B C 1
ATOM 2196 O O . ASN B 1 15 ? 43.656 -27.734 -33.5 1 32.78 15 ASN B O 1
ATOM 2200 N N . HIS B 1 16 ? 43.844 -26.188 -32.344 1 36.22 16 HIS B N 1
ATOM 2201 C CA . HIS B 1 16 ? 42.812 -26.938 -31.625 1 36.22 16 HIS B CA 1
ATOM 2202 C C . HIS B 1 16 ? 41.469 -26.75 -32.312 1 36.22 16 HIS B C 1
ATOM 2204 O O . HIS B 1 16 ? 41.094 -25.641 -32.688 1 36.22 16 HIS B O 1
ATOM 2210 N N . GLY B 1 17 ? 40.938 -27.75 -32.969 1 32.62 17 GLY B N 1
ATOM 2211 C CA . GLY B 1 17 ? 39.594 -27.969 -33.469 1 32.62 17 GLY B CA 1
ATOM 2212 C C . GLY B 1 17 ? 38.5 -27.484 -32.531 1 32.62 17 GLY B C 1
ATOM 2213 O O . GLY B 1 17 ? 38.344 -28.016 -31.422 1 32.62 17 GLY B O 1
ATOM 2214 N N . ALA B 1 18 ? 38.312 -26.156 -32.438 1 35.84 18 ALA B N 1
ATOM 2215 C CA . ALA B 1 18 ? 37 -25.766 -31.938 1 35.84 18 ALA B CA 1
ATOM 2216 C C . ALA B 1 18 ? 35.906 -26.688 -32.469 1 35.84 18 ALA B C 1
ATOM 2218 O O . ALA B 1 18 ? 35.594 -26.672 -33.656 1 35.84 18 ALA B O 1
ATOM 2219 N N . ASP B 1 19 ? 35.875 -27.828 -32.031 1 31.8 19 ASP B N 1
ATOM 2220 C CA . ASP B 1 19 ? 34.594 -28.5 -32.219 1 31.8 19 ASP B CA 1
ATOM 2221 C C . ASP B 1 19 ? 33.438 -27.516 -32.031 1 31.8 19 ASP B C 1
ATOM 2223 O O . ASP B 1 19 ? 33.219 -26.984 -30.953 1 31.8 19 ASP B O 1
ATOM 2227 N N . LEU B 1 20 ? 33.219 -26.609 -33 1 32.91 20 LEU B N 1
ATOM 2228 C CA . LEU B 1 20 ? 31.953 -25.891 -33.125 1 32.91 20 LEU B CA 1
ATOM 2229 C C . LEU B 1 20 ? 30.781 -26.766 -32.656 1 32.91 20 LEU B C 1
ATOM 2231 O O . LEU B 1 20 ? 30.531 -27.828 -33.25 1 32.91 20 LEU B O 1
ATOM 2235 N N . ALA B 1 21 ? 30.516 -26.969 -31.438 1 38.03 21 ALA B N 1
ATOM 2236 C CA . ALA B 1 21 ? 29.156 -27.375 -31.141 1 38.03 21 ALA B CA 1
ATOM 2237 C C . ALA B 1 21 ? 28.203 -26.969 -32.25 1 38.03 21 ALA B C 1
ATOM 2239 O O . ALA B 1 21 ? 28.062 -25.781 -32.562 1 38.03 21 ALA B O 1
ATOM 2240 N N . THR B 1 22 ? 27.938 -27.609 -33.312 1 36.72 22 THR B N 1
ATOM 2241 C CA . THR B 1 22 ? 26.875 -27.453 -34.312 1 36.72 22 THR B CA 1
ATOM 2242 C C . THR B 1 22 ? 25.641 -26.828 -33.656 1 36.72 22 THR B C 1
ATOM 2244 O O . THR B 1 22 ? 25.078 -27.391 -32.719 1 36.72 22 THR B O 1
ATOM 2247 N N . ALA B 1 23 ? 25.5 -25.641 -33.562 1 41.81 23 ALA B N 1
ATOM 2248 C CA . ALA B 1 23 ? 24.25 -24.875 -33.438 1 41.81 23 ALA B CA 1
ATOM 2249 C C . ALA B 1 23 ? 23.078 -25.641 -34 1 41.81 23 ALA B C 1
ATOM 2251 O O . ALA B 1 23 ? 23.141 -26.125 -35.156 1 41.81 23 ALA B O 1
ATOM 2252 N N . TRP B 1 24 ? 22.297 -26.375 -33.312 1 44.94 24 TRP B N 1
ATOM 2253 C CA . TRP B 1 24 ? 21.125 -27 -33.906 1 44.94 24 TRP B CA 1
ATOM 2254 C C . TRP B 1 24 ? 20.594 -26.172 -35.094 1 44.94 24 TRP B C 1
ATOM 2256 O O . TRP B 1 24 ? 20.531 -24.938 -35 1 44.94 24 TRP B O 1
ATOM 2266 N N . ASP B 1 25 ? 20.656 -26.453 -36.219 1 48.59 25 ASP B N 1
ATOM 2267 C CA . ASP B 1 25 ? 19.953 -25.828 -37.344 1 48.59 25 ASP B CA 1
ATOM 2268 C C . ASP B 1 25 ? 18.5 -25.531 -36.969 1 48.59 25 ASP B C 1
ATOM 2270 O O . ASP B 1 25 ? 17.828 -26.375 -36.375 1 48.59 25 ASP B O 1
ATOM 2274 N N . ASP B 1 26 ? 18.062 -24.297 -36.781 1 55.62 26 ASP B N 1
ATOM 2275 C CA . ASP B 1 26 ? 16.734 -23.734 -36.531 1 55.62 26 ASP B CA 1
ATOM 2276 C C . ASP B 1 26 ? 15.648 -24.703 -37.031 1 55.62 26 ASP B C 1
ATOM 2278 O O . ASP B 1 26 ? 14.594 -24.812 -36.406 1 55.62 26 ASP B O 1
ATOM 2282 N N . LYS B 1 27 ? 15.906 -25.453 -38.219 1 58.12 27 LYS B N 1
ATOM 2283 C CA . LYS B 1 27 ? 14.867 -26.219 -38.906 1 58.12 27 LYS B CA 1
ATOM 2284 C C . LYS B 1 27 ? 14.484 -27.469 -38.125 1 58.12 27 LYS B C 1
ATOM 2286 O O . LYS B 1 27 ? 13.391 -28 -38.312 1 58.12 27 LYS B O 1
ATOM 2291 N N . ASP B 1 28 ? 15.359 -27.75 -37.062 1 70.62 28 ASP B N 1
ATOM 2292 C CA . ASP B 1 28 ? 15.062 -29.062 -36.5 1 70.62 28 ASP B CA 1
ATOM 2293 C C . ASP B 1 28 ? 14.797 -28.969 -35 1 70.62 28 ASP B C 1
ATOM 2295 O O . ASP B 1 28 ? 15.016 -29.922 -34.25 1 70.62 28 ASP B O 1
ATOM 2299 N N . PHE B 1 29 ? 14.336 -27.938 -34.594 1 81 29 PHE B N 1
ATOM 2300 C CA . PHE B 1 29 ? 14.156 -27.781 -33.156 1 81 29 PHE B CA 1
ATOM 2301 C C . PHE B 1 29 ? 13.211 -28.828 -32.594 1 81 29 PHE B C 1
ATOM 2303 O O . PHE B 1 29 ? 13.508 -29.469 -31.578 1 81 29 PHE B O 1
ATOM 2310 N N . PHE B 1 30 ? 12.18 -29.141 -33.281 1 82.06 30 PHE B N 1
ATOM 2311 C CA . PHE B 1 30 ? 11.164 -30.047 -32.75 1 82.06 30 PHE B CA 1
ATOM 2312 C C . PHE B 1 30 ? 11.594 -31.5 -32.906 1 82.06 30 PHE B C 1
ATOM 2314 O O . PHE B 1 30 ? 10.992 -32.406 -32.344 1 82.06 30 PHE B O 1
ATOM 2321 N N . ARG B 1 31 ? 12.547 -31.656 -33.719 1 78.38 31 ARG B N 1
ATOM 2322 C CA . ARG B 1 31 ? 13.141 -33 -33.75 1 78.38 31 ARG B CA 1
ATOM 2323 C C . ARG B 1 31 ? 13.875 -33.281 -32.438 1 78.38 31 ARG B C 1
ATOM 2325 O O . ARG B 1 31 ? 13.828 -34.406 -31.953 1 78.38 31 ARG B O 1
ATOM 2332 N N . TYR B 1 32 ? 14.453 -32.25 -31.922 1 79.69 32 TYR B N 1
ATOM 2333 C CA . TYR B 1 32 ? 15.234 -32.406 -30.703 1 79.69 32 TYR B CA 1
ATOM 2334 C C . TYR B 1 32 ? 14.375 -32.156 -29.469 1 79.69 32 TYR B C 1
ATOM 2336 O O . TYR B 1 32 ? 14.633 -32.688 -28.391 1 79.69 32 TYR B O 1
ATOM 2344 N N . CYS B 1 33 ? 13.383 -31.312 -29.734 1 86.25 33 CYS B N 1
ATOM 2345 C CA . CYS B 1 33 ? 12.461 -30.969 -28.672 1 86.25 33 CYS B CA 1
ATOM 2346 C C . CYS B 1 33 ? 11.016 -31.219 -29.094 1 86.25 33 CYS B C 1
ATOM 2348 O O . CYS B 1 33 ? 10.219 -30.281 -29.172 1 86.25 33 CYS B O 1
ATOM 2350 N N . PRO B 1 34 ? 10.75 -32.406 -29.219 1 85.5 34 PRO B N 1
ATOM 2351 C CA . PRO B 1 34 ? 9.414 -32.719 -29.734 1 85.5 34 PRO B CA 1
ATOM 2352 C C . PRO B 1 34 ? 8.312 -32.438 -28.703 1 85.5 34 PRO B C 1
ATOM 2354 O O . PRO B 1 34 ? 8.578 -32.469 -27.5 1 85.5 34 PRO B O 1
ATOM 2357 N N . ALA B 1 35 ? 7.09 -32.281 -29.234 1 89.12 35 ALA B N 1
ATOM 2358 C CA . ALA B 1 35 ? 5.926 -32.188 -28.359 1 89.12 35 ALA B CA 1
ATOM 2359 C C . ALA B 1 35 ? 5.68 -33.5 -27.625 1 89.12 35 ALA B C 1
ATOM 2361 O O . ALA B 1 35 ? 6 -34.562 -28.141 1 89.12 35 ALA B O 1
ATOM 2362 N N . SER B 1 36 ? 5.23 -33.375 -26.438 1 91 36 SER B N 1
ATOM 2363 C CA . SER B 1 36 ? 4.961 -34.531 -25.625 1 91 36 SER B CA 1
ATOM 2364 C C . SER B 1 36 ? 3.613 -34.438 -24.922 1 91 36 SER B C 1
ATOM 2366 O O . SER B 1 36 ? 2.965 -33.406 -24.969 1 91 36 SER B O 1
ATOM 2368 N N . LYS B 1 37 ? 3.174 -35.656 -24.422 1 94.25 37 LYS B N 1
ATOM 2369 C CA . LYS B 1 37 ? 1.95 -35.75 -23.641 1 94.25 37 LYS B CA 1
ATOM 2370 C C . LYS B 1 37 ? 2.109 -36.75 -22.5 1 94.25 37 LYS B C 1
ATOM 2372 O O . LYS B 1 37 ? 2.844 -37.75 -22.641 1 94.25 37 LYS B O 1
ATOM 2377 N N . CYS B 1 38 ? 1.377 -36.5 -21.469 1 95.88 38 CYS B N 1
ATOM 2378 C CA . CYS B 1 38 ? 1.393 -37.469 -20.375 1 95.88 38 CYS B CA 1
ATOM 2379 C C . CYS B 1 38 ? 0.341 -38.531 -20.578 1 95.88 38 CYS B C 1
ATOM 2381 O O . CYS B 1 38 ? 0.448 -39.625 -20.031 1 95.88 38 CYS B O 1
ATOM 2383 N N . SER B 1 39 ? -0.697 -38.219 -21.312 1 95.38 39 SER B N 1
ATOM 2384 C CA . SER B 1 39 ? -1.765 -39.156 -21.656 1 95.38 39 SER B CA 1
ATOM 2385 C C . SER B 1 39 ? -2.408 -38.781 -22.984 1 95.38 39 SER B C 1
ATOM 2387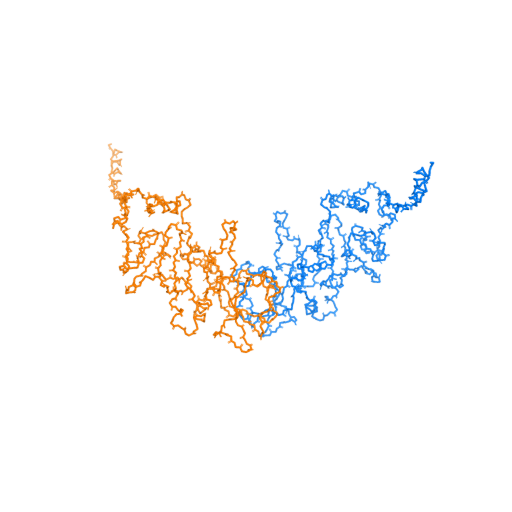 O O . SER B 1 39 ? -2.229 -37.656 -23.484 1 95.38 39 SER B O 1
ATOM 2389 N N . LYS B 1 40 ? -3.133 -39.688 -23.547 1 93.75 40 LYS B N 1
ATOM 2390 C CA . LYS B 1 40 ? -3.754 -39.5 -24.844 1 93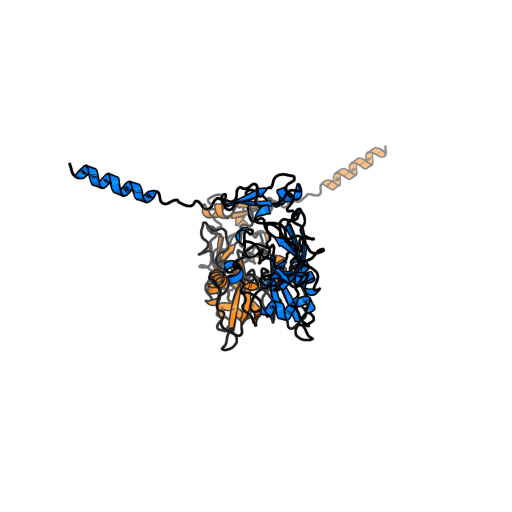.75 40 LYS B CA 1
ATOM 2391 C C . LYS B 1 40 ? -4.652 -38.25 -24.859 1 93.75 40 LYS B C 1
ATOM 2393 O O . LYS B 1 40 ? -4.703 -37.531 -25.859 1 93.75 40 LYS B O 1
ATOM 2398 N N . HIS B 1 41 ? -5.328 -38.031 -23.812 1 92.38 41 HIS B N 1
ATOM 2399 C CA . HIS B 1 41 ? -6.297 -36.938 -23.766 1 92.38 41 HIS B CA 1
ATOM 2400 C C . HIS B 1 41 ? -5.75 -35.719 -23 1 92.38 41 HIS B C 1
ATOM 2402 O O . HIS B 1 41 ? -6.477 -34.781 -22.719 1 92.38 41 HIS B O 1
ATOM 2408 N N . GLY B 1 42 ? -4.512 -35.781 -22.562 1 94.94 42 GLY B N 1
ATOM 2409 C CA . GLY B 1 42 ? -3.906 -34.688 -21.828 1 94.94 42 GLY B CA 1
ATOM 2410 C C . GLY B 1 42 ? -3.4 -33.594 -22.734 1 94.94 42 GLY B C 1
ATOM 2411 O O . GLY B 1 42 ? -3.395 -33.719 -23.953 1 94.94 42 GLY B O 1
ATOM 2412 N N . PRO B 1 43 ? -3.029 -32.5 -22.125 1 96.88 43 PRO B N 1
ATOM 2413 C CA . PRO B 1 43 ? -2.541 -31.359 -22.922 1 96.88 43 PRO B CA 1
ATOM 2414 C C . PRO B 1 43 ? -1.204 -31.656 -23.594 1 96.88 43 PRO B C 1
ATOM 2416 O O . PRO B 1 43 ? -0.384 -32.406 -23.062 1 96.88 43 PRO B O 1
ATOM 2419 N N . GLU B 1 44 ? -1.062 -31.047 -24.766 1 94.56 44 GLU B N 1
ATOM 2420 C CA . GLU B 1 44 ? 0.218 -31.109 -25.469 1 94.56 44 GLU B CA 1
ATOM 2421 C C . GLU B 1 44 ? 1.266 -30.234 -24.781 1 94.56 44 GLU B C 1
ATOM 2423 O O . GLU B 1 44 ? 0.992 -29.078 -24.438 1 94.56 44 GLU B O 1
ATOM 2428 N N . ILE B 1 45 ? 2.434 -30.812 -24.531 1 93.88 45 ILE B N 1
ATOM 2429 C CA . ILE B 1 45 ? 3.535 -30.094 -23.906 1 93.88 45 ILE B CA 1
ATOM 2430 C C . ILE B 1 45 ? 4.609 -29.781 -24.938 1 93.88 45 ILE B C 1
ATOM 2432 O O . ILE B 1 45 ? 5.203 -30.688 -25.531 1 93.88 45 ILE B O 1
ATOM 2436 N N . ARG B 1 46 ? 4.824 -28.562 -25.109 1 90.56 46 ARG B N 1
ATOM 2437 C CA . ARG B 1 46 ? 5.855 -28.125 -26.031 1 90.56 46 ARG B CA 1
ATOM 2438 C C . ARG B 1 46 ? 6.414 -26.766 -25.625 1 90.56 46 ARG B C 1
ATOM 2440 O O . ARG B 1 46 ? 5.953 -26.172 -24.641 1 90.56 46 ARG B O 1
ATOM 2447 N N . PHE B 1 47 ? 7.309 -26.391 -26.391 1 88.44 47 PHE B N 1
ATOM 2448 C CA . PHE B 1 47 ? 7.891 -25.094 -26.078 1 88.44 47 PHE B CA 1
ATOM 2449 C C . PHE B 1 47 ? 6.812 -24.016 -26.031 1 88.44 47 PHE B C 1
ATOM 2451 O O . PHE B 1 47 ? 5.93 -23.969 -26.891 1 88.44 47 PHE B O 1
ATOM 2458 N N . PRO B 1 48 ? 6.828 -23.219 -24.984 1 89.19 48 PRO B N 1
ATOM 2459 C CA . PRO B 1 48 ? 7.941 -22.953 -24.078 1 89.19 48 PRO B CA 1
ATOM 2460 C C . PRO B 1 48 ? 7.961 -23.906 -22.875 1 89.19 48 PRO B C 1
ATOM 2462 O O . PRO B 1 48 ? 8.867 -23.844 -22.047 1 89.19 48 PRO B O 1
ATOM 2465 N N . PHE B 1 49 ? 7.031 -24.719 -22.781 1 91.12 49 PHE B N 1
ATOM 2466 C CA . PHE B 1 49 ? 7.062 -25.719 -21.734 1 91.12 49 PHE B CA 1
ATOM 2467 C C . PHE B 1 49 ? 7.871 -26.938 -22.156 1 91.12 49 PHE B C 1
ATOM 2469 O O . PHE B 1 49 ? 8.125 -27.125 -23.359 1 91.12 49 PHE B O 1
ATOM 2476 N N . ARG B 1 50 ? 8.281 -27.656 -21.172 1 90.12 50 ARG B N 1
ATOM 2477 C CA . ARG B 1 50 ? 8.977 -28.906 -21.453 1 90.12 50 ARG B CA 1
ATOM 2478 C C . ARG B 1 50 ? 8.688 -29.953 -20.375 1 90.12 50 ARG B C 1
ATOM 2480 O O . ARG B 1 50 ? 8.344 -29.594 -19.234 1 90.12 50 ARG B O 1
ATOM 2487 N N . LEU B 1 51 ? 8.812 -31.125 -20.781 1 90.19 51 LEU B N 1
ATOM 2488 C CA . LEU B 1 51 ? 8.75 -32.219 -19.797 1 90.19 51 LEU 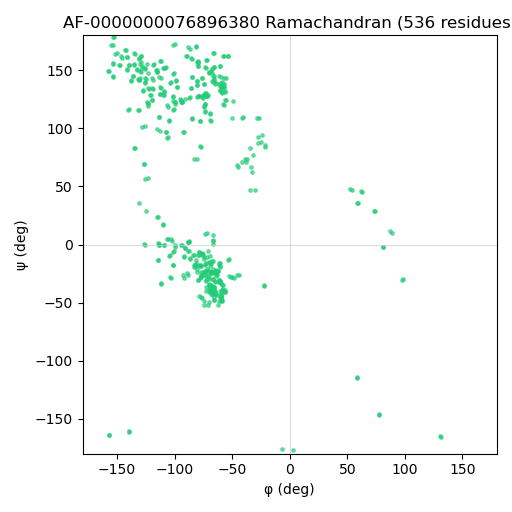B CA 1
ATOM 2489 C C . LEU B 1 51 ? 10.086 -32.375 -19.078 1 90.19 51 LEU B C 1
ATOM 2491 O O . LEU B 1 51 ? 11.148 -32.281 -19.703 1 90.19 51 LEU B O 1
ATOM 2495 N N . LYS B 1 52 ? 10.016 -32.562 -17.797 1 84.25 52 LYS B N 1
ATOM 2496 C CA . LYS B 1 52 ? 11.211 -32.719 -16.969 1 84.25 52 LYS B CA 1
ATOM 2497 C C . LYS B 1 52 ? 12.148 -33.781 -17.547 1 84.25 52 LYS B C 1
ATOM 2499 O O . LYS B 1 52 ? 13.367 -33.656 -17.438 1 84.25 52 LYS B O 1
ATOM 2504 N N . SER B 1 53 ? 11.602 -34.719 -18.25 1 77.06 53 SER B N 1
ATOM 2505 C CA . SER B 1 53 ? 12.383 -35.812 -18.781 1 77.06 53 SER B CA 1
ATOM 2506 C C . SER B 1 53 ? 13.039 -35.438 -20.109 1 77.06 53 SER B C 1
ATOM 2508 O O . SER B 1 53 ? 13.914 -36.156 -20.594 1 77.06 53 SER B O 1
ATOM 2510 N N . SER B 1 54 ? 12.609 -34.312 -20.562 1 74.69 54 SER B N 1
ATOM 2511 C CA . SER B 1 54 ? 13.109 -33.906 -21.875 1 74.69 54 SER B CA 1
ATOM 2512 C C . SER B 1 54 ? 14.422 -33.156 -21.766 1 74.69 54 SER B C 1
ATOM 2514 O O . SER B 1 54 ? 14.883 -32.844 -20.672 1 74.69 54 SER B O 1
ATOM 2516 N N . ASN B 1 55 ? 14.977 -33 -22.875 1 69.38 55 ASN B N 1
ATOM 2517 C CA . ASN B 1 55 ? 16.219 -32.25 -22.969 1 69.38 55 ASN B CA 1
ATOM 2518 C C . ASN B 1 55 ? 16.062 -30.844 -22.375 1 69.38 55 ASN B C 1
ATOM 2520 O O . ASN B 1 55 ? 15.109 -30.125 -22.703 1 69.38 55 ASN B O 1
ATOM 2524 N N . THR B 1 56 ? 16.906 -30.516 -21.438 1 68.19 56 THR B N 1
ATOM 2525 C CA . THR B 1 56 ? 16.844 -29.266 -20.703 1 68.19 56 THR B CA 1
ATOM 2526 C C . THR B 1 56 ? 17 -28.078 -21.641 1 68.19 56 THR B C 1
ATOM 2528 O O . THR B 1 56 ? 16.609 -26.953 -21.312 1 68.19 56 THR B O 1
ATOM 2531 N N . SER B 1 57 ? 17.516 -28.344 -22.797 1 67.31 57 SER B N 1
ATOM 2532 C CA . SER B 1 57 ? 17.75 -27.25 -23.734 1 67.31 57 SER B CA 1
ATOM 2533 C C . SER B 1 57 ? 16.453 -26.797 -24.375 1 67.31 57 SER B C 1
ATOM 2535 O O . SER B 1 57 ? 16.406 -25.75 -25.031 1 67.31 57 SER B O 1
ATOM 2537 N N . CYS B 1 58 ? 15.391 -27.594 -24.109 1 67.56 58 CYS B N 1
ATOM 2538 C CA . CYS B 1 58 ? 14.133 -27.328 -24.812 1 67.56 58 CYS B CA 1
ATOM 2539 C C . CYS B 1 58 ? 13.297 -26.297 -24.047 1 67.56 58 CYS B C 1
ATOM 2541 O O . CYS B 1 58 ? 12.117 -26.109 -24.344 1 67.56 58 CYS B O 1
ATOM 2543 N N . SER B 1 59 ? 13.781 -25.781 -22.969 1 69.56 59 SER B N 1
ATOM 2544 C CA . SER B 1 59 ? 12.992 -24.781 -22.266 1 69.56 59 SER B CA 1
ATOM 2545 C C . SER B 1 59 ? 13.836 -23.562 -21.906 1 69.56 59 SER B C 1
ATOM 2547 O O . SER B 1 59 ? 15.062 -23.656 -21.781 1 69.56 59 SER B O 1
ATOM 2549 N N . MET B 1 60 ? 13.094 -22.516 -21.875 1 65.56 60 MET B N 1
ATOM 2550 C CA . MET B 1 60 ? 13.773 -21.266 -21.547 1 65.56 60 MET B CA 1
ATOM 2551 C C . MET B 1 60 ? 14.047 -21.172 -20.047 1 65.56 60 MET B C 1
ATOM 2553 O O . MET B 1 60 ? 14.984 -20.5 -19.625 1 65.56 60 MET B O 1
ATOM 2557 N N . THR B 1 61 ? 13.234 -21.828 -19.297 1 72.5 61 THR B N 1
ATOM 2558 C CA . THR B 1 61 ? 13.383 -21.688 -17.859 1 72.5 61 THR B CA 1
ATOM 2559 C C . THR B 1 61 ? 12.867 -22.922 -17.125 1 72.5 61 THR B C 1
ATOM 2561 O O . THR B 1 61 ? 11.922 -23.562 -17.594 1 72.5 61 THR B O 1
ATOM 2564 N N . PRO B 1 62 ? 13.539 -23.219 -16.078 1 75.06 62 PRO B N 1
ATOM 2565 C CA . PRO B 1 62 ? 13.078 -24.359 -15.281 1 75.06 62 PRO B CA 1
ATOM 2566 C C . PRO B 1 62 ? 11.664 -24.172 -14.742 1 75.06 62 PRO B C 1
ATOM 2568 O O . PRO B 1 62 ? 11 -25.141 -14.383 1 75.06 62 PRO B O 1
ATOM 2571 N N . CYS B 1 63 ? 11.148 -23 -14.742 1 77.56 63 CYS B N 1
ATOM 2572 C CA . CYS B 1 63 ? 9.852 -22.672 -14.164 1 77.56 63 CYS B CA 1
ATOM 2573 C C . CYS B 1 63 ? 8.719 -23.141 -15.062 1 77.56 63 CYS B C 1
ATOM 2575 O O . CYS B 1 63 ? 7.562 -23.203 -14.633 1 77.56 63 CYS B O 1
ATOM 2577 N N . MET B 1 64 ? 9.133 -23.578 -16.203 1 86.5 64 MET B N 1
ATOM 2578 C CA . MET B 1 64 ? 8.125 -24.016 -17.172 1 86.5 64 MET B CA 1
ATOM 2579 C C . MET B 1 64 ? 8.25 -25.516 -17.438 1 86.5 64 MET B C 1
ATOM 2581 O O . MET B 1 64 ? 7.852 -26 -18.5 1 86.5 64 MET B O 1
ATOM 2585 N N . GLU B 1 65 ? 8.82 -26.094 -16.453 1 89.94 65 GLU B N 1
ATOM 2586 C CA . GLU B 1 65 ? 8.953 -27.547 -16.516 1 89.94 65 GLU B CA 1
ATOM 2587 C C . GLU B 1 65 ? 7.699 -28.234 -16 1 89.94 65 GLU B C 1
ATOM 2589 O O . GLU B 1 65 ? 7.168 -27.875 -14.953 1 89.94 65 GLU B O 1
ATOM 2594 N N . LEU B 1 66 ? 7.285 -29.266 -16.812 1 94.31 66 LEU B N 1
ATOM 2595 C CA . LEU B 1 66 ? 6.141 -30.078 -16.438 1 94.31 66 LEU B CA 1
ATOM 2596 C C . LEU B 1 66 ? 6.547 -31.531 -16.25 1 94.31 66 LEU B C 1
ATOM 2598 O O . LEU B 1 66 ? 7.59 -31.969 -16.75 1 94.31 66 LEU B O 1
ATOM 2602 N N . ALA B 1 67 ? 5.762 -32.219 -15.438 1 94.56 67 ALA B N 1
ATOM 2603 C CA . ALA B 1 67 ? 6.027 -33.625 -15.18 1 94.56 67 ALA B CA 1
ATOM 2604 C C . ALA B 1 67 ? 4.762 -34.469 -15.359 1 94.56 67 ALA B C 1
ATOM 2606 O O . ALA B 1 67 ? 3.648 -33.938 -15.297 1 94.56 67 ALA B O 1
ATOM 2607 N N . CYS B 1 68 ? 5.051 -35.781 -15.656 1 95.62 68 CYS B N 1
ATOM 2608 C CA . CYS B 1 68 ? 3.938 -36.719 -15.719 1 95.62 68 CYS B CA 1
ATOM 2609 C C . CYS B 1 68 ? 3.834 -37.531 -14.43 1 95.62 68 CYS B C 1
ATOM 2611 O O . CYS B 1 68 ? 4.84 -38.031 -13.93 1 95.62 68 CYS B O 1
ATOM 2613 N N . SER B 1 69 ? 2.729 -37.406 -13.828 1 94.94 69 SER B N 1
ATOM 2614 C CA . SER B 1 69 ? 2.377 -38.281 -12.727 1 94.94 69 SER B CA 1
ATOM 2615 C C . SER B 1 69 ? 1.208 -39.188 -13.094 1 94.94 69 SER B C 1
ATOM 2617 O O . SER B 1 69 ? 0.048 -38.781 -13.016 1 94.94 69 SER B O 1
ATOM 2619 N N . ASP B 1 70 ? 1.519 -40.469 -13.516 1 92.88 70 ASP B N 1
ATOM 2620 C CA . ASP B 1 70 ? 0.532 -41.375 -14.133 1 92.88 70 ASP B CA 1
ATOM 2621 C C . ASP B 1 70 ? -0.05 -40.719 -15.398 1 92.88 70 ASP B C 1
ATOM 2623 O O . ASP B 1 70 ? 0.678 -40.469 -16.359 1 92.88 70 ASP B O 1
ATOM 2627 N N . GLN B 1 71 ? -1.301 -40.406 -15.422 1 94.69 71 GLN B N 1
ATOM 2628 C CA . GLN B 1 71 ? -1.925 -39.844 -16.625 1 94.69 71 GLN B CA 1
ATOM 2629 C C . GLN B 1 71 ? -2.053 -38.344 -16.531 1 94.69 71 GLN B C 1
ATOM 2631 O O . GLN B 1 71 ? -2.467 -37.688 -17.484 1 94.69 71 GLN B O 1
ATOM 2636 N N . ASP B 1 72 ? -1.572 -37.812 -15.367 1 96.44 72 ASP B N 1
ATOM 2637 C CA . ASP B 1 72 ? -1.798 -36.406 -15.141 1 96.44 72 ASP B CA 1
ATOM 2638 C C . ASP B 1 72 ? -0.556 -35.594 -15.5 1 96.44 72 ASP B C 1
ATOM 2640 O O . ASP B 1 72 ? 0.57 -36.031 -15.242 1 96.44 72 ASP B O 1
ATOM 2644 N N . THR B 1 73 ? -0.805 -34.438 -16.109 1 97.31 73 THR B N 1
ATOM 2645 C CA . THR B 1 73 ? 0.24 -33.438 -16.297 1 97.31 73 THR B CA 1
ATOM 2646 C C . THR B 1 73 ? 0.351 -32.531 -15.078 1 97.31 73 THR B C 1
ATOM 2648 O O . THR B 1 73 ? -0.647 -31.969 -14.625 1 97.31 73 THR B O 1
ATOM 2651 N N . ILE B 1 74 ? 1.594 -32.406 -14.508 1 97 74 ILE B N 1
ATOM 2652 C CA . ILE B 1 74 ? 1.756 -31.719 -13.234 1 97 74 ILE B CA 1
ATOM 2653 C C . ILE B 1 74 ? 2.707 -30.547 -13.398 1 97 74 ILE B C 1
ATOM 2655 O O . ILE B 1 74 ? 3.775 -30.672 -14 1 97 74 ILE B O 1
ATOM 2659 N N . LEU B 1 75 ? 2.285 -29.406 -12.953 1 94.88 75 LEU B N 1
ATOM 2660 C CA . LEU B 1 75 ? 3.152 -28.25 -12.758 1 94.88 75 LEU B CA 1
ATOM 2661 C C . LEU B 1 75 ? 3.514 -28.094 -11.281 1 94.88 75 LEU B C 1
ATOM 2663 O O . LEU B 1 75 ? 2.631 -28.078 -10.422 1 94.88 75 LEU B O 1
ATOM 2667 N N . VAL B 1 76 ? 4.777 -28 -11.023 1 90.69 76 VAL B N 1
ATOM 2668 C CA . VAL B 1 76 ? 5.18 -27.672 -9.664 1 90.69 76 VAL B CA 1
ATOM 2669 C C . VAL B 1 76 ? 5.348 -26.156 -9.531 1 90.69 76 VAL B C 1
ATOM 2671 O O . VAL B 1 76 ? 6.391 -25.609 -9.883 1 90.69 76 VAL B O 1
ATOM 2674 N N . HIS B 1 77 ? 4.285 -25.578 -9.039 1 87.38 77 HIS B N 1
ATOM 2675 C CA . HIS B 1 77 ? 4.301 -24.141 -8.82 1 87.38 77 HIS B CA 1
ATOM 2676 C C . HIS B 1 77 ? 5.008 -23.781 -7.516 1 87.38 77 HIS B C 1
ATOM 2678 O O . HIS B 1 77 ? 4.828 -24.469 -6.504 1 87.38 77 HIS B O 1
ATOM 2684 N N . PRO B 1 78 ? 5.742 -22.797 -7.449 1 77.94 78 PRO B N 1
ATOM 2685 C CA . PRO B 1 78 ? 6.547 -22.484 -6.266 1 77.94 78 PRO B CA 1
ATOM 2686 C C . PRO B 1 78 ? 5.699 -22.281 -5.012 1 77.94 78 PRO B C 1
ATOM 2688 O O . PRO B 1 78 ? 6.102 -22.688 -3.916 1 77.94 78 PRO B O 1
ATOM 2691 N N . SER B 1 79 ? 4.547 -21.766 -5.121 1 77.81 79 SER B N 1
ATOM 2692 C CA . SER B 1 79 ? 3.764 -21.422 -3.934 1 77.81 79 SER B CA 1
ATOM 2693 C C . SER B 1 79 ? 2.537 -22.328 -3.812 1 77.81 79 SER B C 1
ATOM 2695 O O . SER B 1 79 ? 2.117 -22.656 -2.703 1 77.81 79 SER B O 1
ATOM 2697 N N . LEU B 1 80 ? 2.016 -22.688 -4.957 1 86.62 80 LEU B N 1
ATOM 2698 C CA . LEU B 1 80 ? 0.793 -23.484 -4.938 1 86.62 80 LEU B CA 1
ATOM 2699 C C . LEU B 1 80 ? 1.115 -24.984 -4.82 1 86.62 80 LEU B C 1
ATOM 2701 O O . LEU B 1 80 ? 0.235 -25.781 -4.516 1 86.62 80 LEU B O 1
ATOM 2705 N N . GLY B 1 81 ? 2.418 -25.25 -5.012 1 88.31 81 GLY B N 1
ATOM 2706 C CA . GLY B 1 81 ? 2.803 -26.656 -5 1 88.31 81 GLY B CA 1
ATOM 2707 C C . GLY B 1 81 ? 2.455 -27.375 -6.285 1 88.31 81 GLY B C 1
ATOM 2708 O O . GLY B 1 81 ? 2.555 -26.797 -7.375 1 88.31 81 GLY B O 1
ATOM 2709 N N . ARG B 1 82 ? 2.104 -28.688 -6.117 1 93.06 82 ARG B N 1
ATOM 2710 C CA . ARG B 1 82 ? 1.771 -29.516 -7.277 1 93.06 82 ARG B CA 1
ATOM 2711 C C . ARG B 1 82 ? 0.392 -29.156 -7.82 1 93.06 82 ARG B C 1
ATOM 2713 O O . ARG B 1 82 ? -0.597 -29.172 -7.086 1 93.06 82 ARG B O 1
ATOM 2720 N N . CYS B 1 83 ? 0.342 -28.906 -9.086 1 95.62 83 CYS B N 1
ATOM 2721 C CA . CYS B 1 83 ? -0.898 -28.531 -9.75 1 95.62 83 CYS B CA 1
ATOM 2722 C C . CYS B 1 83 ? -1.152 -29.422 -10.969 1 95.62 83 CYS B C 1
ATOM 2724 O O . CYS B 1 83 ? -0.246 -29.656 -11.766 1 95.62 83 CYS B O 1
ATOM 2726 N N . LYS B 1 84 ? -2.332 -29.891 -11.055 1 96.75 84 LYS B N 1
ATOM 2727 C CA . LYS B 1 84 ? -2.725 -30.609 -12.266 1 96.75 84 LYS B CA 1
ATOM 2728 C C . LYS B 1 84 ? -2.998 -29.641 -13.406 1 96.75 84 LYS B C 1
ATOM 2730 O O . LYS B 1 84 ? -3.758 -28.688 -13.25 1 96.75 84 LYS B O 1
ATOM 2735 N N . VAL B 1 85 ? -2.371 -29.891 -14.469 1 97.5 85 VAL B N 1
ATOM 2736 C CA . VAL B 1 85 ? -2.59 -29.078 -15.664 1 97.5 85 VAL B CA 1
ATOM 2737 C C . VAL B 1 85 ? -3.641 -29.75 -16.547 1 97.5 85 VAL B C 1
ATOM 2739 O O . VAL B 1 85 ? -3.467 -30.891 -16.984 1 97.5 85 VAL B O 1
ATOM 2742 N N . THR B 1 86 ? -4.711 -29 -16.859 1 96.56 86 THR B N 1
ATOM 2743 C CA . THR B 1 86 ? -5.797 -29.625 -17.609 1 96.56 86 THR B CA 1
ATOM 2744 C C . THR B 1 86 ? -5.762 -29.172 -19.062 1 96.56 86 THR B C 1
ATOM 2746 O O . THR B 1 86 ? -6.234 -29.891 -19.953 1 96.56 86 THR B O 1
ATOM 2749 N N . ALA B 1 87 ? -5.254 -28 -19.281 1 97 87 ALA B N 1
ATOM 2750 C CA . ALA B 1 87 ? -5.145 -27.516 -20.656 1 97 87 ALA B CA 1
ATOM 2751 C C . ALA B 1 87 ? -4.07 -26.438 -20.766 1 97 87 ALA B C 1
ATOM 2753 O O . ALA B 1 87 ? -3.801 -25.719 -19.797 1 97 87 ALA B O 1
ATOM 2754 N N . ILE B 1 88 ? -3.463 -26.375 -21.891 1 95.75 88 ILE B N 1
ATOM 2755 C CA . ILE B 1 88 ? -2.527 -25.297 -22.203 1 95.75 88 ILE B CA 1
ATOM 2756 C C . ILE B 1 88 ? -2.973 -24.594 -23.484 1 95.75 88 ILE B C 1
ATOM 2758 O O . ILE B 1 88 ? -3.158 -25.219 -24.516 1 95.75 88 ILE B O 1
ATOM 2762 N N . ASP B 1 89 ? -3.178 -23.328 -23.359 1 93.69 89 ASP B N 1
ATOM 2763 C CA . ASP B 1 89 ? -3.57 -22.5 -24.484 1 93.69 89 ASP B CA 1
ATOM 2764 C C . ASP B 1 89 ? -2.408 -21.625 -24.953 1 93.69 89 ASP B C 1
ATOM 2766 O O . ASP B 1 89 ? -2.236 -20.5 -24.484 1 93.69 89 ASP B O 1
ATOM 2770 N N . TYR B 1 90 ? -1.655 -22.156 -25.906 1 91.31 90 TYR B N 1
ATOM 2771 C CA . TYR B 1 90 ? -0.436 -21.5 -26.359 1 91.31 90 TYR B CA 1
ATOM 2772 C C . TYR B 1 90 ? -0.755 -20.172 -27.062 1 91.31 90 TYR B C 1
ATOM 2774 O O . TYR B 1 90 ? -0.122 -19.156 -26.797 1 91.31 90 TYR B O 1
ATOM 2782 N N . PRO B 1 91 ? -1.78 -20.109 -27.891 1 90.06 91 PRO B N 1
ATOM 2783 C CA . PRO B 1 91 ? -2.057 -18.859 -28.594 1 90.06 91 PRO B CA 1
ATOM 2784 C C . PRO B 1 91 ? -2.443 -17.719 -27.641 1 90.06 91 PRO B C 1
ATOM 2786 O O . PRO B 1 91 ? -2.244 -16.547 -27.969 1 90.06 91 PRO B O 1
ATOM 2789 N N . ASN B 1 92 ? -3.016 -18.094 -26.484 1 88.75 92 ASN B N 1
ATOM 2790 C CA . ASN B 1 92 ? -3.451 -17.047 -25.562 1 88.75 92 ASN B CA 1
ATOM 2791 C C . ASN B 1 92 ? -2.561 -17 -24.328 1 88.75 92 ASN B C 1
ATOM 2793 O O . ASN B 1 92 ? -2.826 -16.234 -23.391 1 88.75 92 ASN B O 1
ATOM 2797 N N . ARG B 1 93 ? -1.599 -17.797 -24.203 1 90.19 93 ARG B N 1
ATOM 2798 C CA . ARG B 1 93 ? -0.566 -17.844 -23.172 1 90.19 93 ARG B CA 1
ATOM 2799 C C . ARG B 1 93 ? -1.175 -18.094 -21.797 1 90.19 93 ARG B C 1
ATOM 2801 O O . ARG B 1 93 ? -0.863 -17.391 -20.828 1 90.19 93 ARG B O 1
ATOM 2808 N N . HIS B 1 94 ? -2.021 -19 -21.766 1 92.5 94 HIS B N 1
ATOM 2809 C CA . HIS B 1 94 ? -2.469 -19.391 -20.438 1 92.5 94 HIS B CA 1
ATOM 2810 C C . HIS B 1 94 ? -2.637 -20.906 -20.328 1 92.5 94 HIS B C 1
ATOM 2812 O O . HIS B 1 94 ? -2.729 -21.594 -21.344 1 92.5 94 HIS B O 1
ATOM 2818 N N . MET B 1 95 ? -2.525 -21.391 -19.188 1 94.62 95 MET B N 1
ATOM 2819 C CA . MET B 1 95 ? -2.812 -22.781 -18.859 1 94.62 95 MET B CA 1
ATOM 2820 C C . MET B 1 95 ? -3.814 -22.891 -17.719 1 94.62 95 MET B C 1
ATOM 2822 O O . MET B 1 95 ? -3.957 -21.938 -16.938 1 94.62 95 MET B O 1
ATOM 2826 N N . TYR B 1 96 ? -4.527 -23.906 -17.734 1 96.12 96 TYR B N 1
ATOM 2827 C CA . TYR B 1 96 ? -5.488 -24.156 -16.656 1 96.12 96 TYR B CA 1
ATOM 2828 C C . TYR B 1 96 ? -4.93 -25.156 -15.648 1 96.12 96 TYR B C 1
ATOM 2830 O O . TYR B 1 96 ? -4.512 -26.25 -16.016 1 96.12 96 TYR B O 1
ATOM 2838 N N . ILE B 1 97 ? -4.898 -24.656 -14.391 1 95.56 97 ILE B N 1
ATOM 2839 C CA . ILE B 1 97 ? -4.297 -25.5 -13.367 1 95.56 97 ILE B CA 1
ATOM 2840 C C . ILE B 1 97 ? -5.254 -25.641 -12.188 1 95.56 97 ILE B C 1
ATOM 2842 O O . ILE B 1 97 ? -6.105 -24.781 -11.961 1 95.56 97 ILE B O 1
ATOM 2846 N N . THR B 1 98 ? -5.121 -26.734 -11.523 1 95.31 98 THR B N 1
ATOM 2847 C CA . THR B 1 98 ? -5.785 -26.969 -10.25 1 95.31 98 THR B CA 1
ATOM 2848 C C . THR B 1 98 ? -4.797 -27.484 -9.211 1 95.31 98 THR B C 1
ATOM 2850 O O . THR B 1 98 ? -4.25 -28.578 -9.352 1 95.31 98 THR B O 1
ATOM 2853 N N . PRO B 1 99 ? -4.594 -26.688 -8.172 1 94.62 99 PRO B N 1
ATOM 2854 C CA . PRO B 1 99 ? -3.723 -27.188 -7.105 1 94.62 99 PRO B CA 1
ATOM 2855 C C . PRO B 1 99 ? -4.25 -28.469 -6.465 1 94.62 99 PRO B C 1
ATOM 2857 O O . PRO B 1 99 ? -5.422 -28.531 -6.086 1 94.62 99 PRO B O 1
ATOM 2860 N N . LEU B 1 100 ? -3.361 -29.422 -6.332 1 95.19 100 LEU B N 1
ATOM 2861 C CA . LEU B 1 100 ? -3.777 -30.719 -5.809 1 95.19 100 LEU B CA 1
ATOM 2862 C C . LEU B 1 100 ? -4.176 -30.609 -4.34 1 95.19 100 LEU B C 1
ATOM 2864 O O . LEU B 1 100 ? -4.988 -31.406 -3.854 1 95.19 100 LEU B O 1
ATOM 2868 N N . VAL B 1 101 ? -3.666 -29.609 -3.648 1 94.06 101 VAL B N 1
ATOM 2869 C CA . VAL B 1 101 ? -3.955 -29.391 -2.234 1 94.06 101 VAL B CA 1
ATOM 2870 C C . VAL B 1 101 ? -5.445 -29.109 -2.049 1 94.06 101 VAL B C 1
ATOM 2872 O O . VAL B 1 101 ? -5.996 -29.328 -0.968 1 94.06 101 VAL B O 1
ATOM 2875 N N . PHE B 1 102 ? -6.117 -28.641 -3.102 1 92.81 102 PHE B N 1
ATOM 2876 C CA . PHE B 1 102 ? -7.543 -28.344 -3.035 1 92.81 102 PHE B CA 1
ATOM 2877 C C . PHE B 1 102 ? -8.344 -29.594 -2.734 1 92.81 102 PHE B C 1
ATOM 2879 O O . PHE B 1 102 ? -9.43 -29.531 -2.152 1 92.81 102 PHE B O 1
ATOM 2886 N N . TYR B 1 103 ? -7.754 -30.703 -3.033 1 90.38 103 TYR B N 1
ATOM 2887 C CA . TYR B 1 103 ? -8.5 -31.953 -2.914 1 90.38 103 TYR B CA 1
ATOM 2888 C C . TYR B 1 103 ? -7.914 -32.844 -1.816 1 90.38 103 TYR B C 1
ATOM 2890 O O . TYR B 1 103 ? -8.578 -33.75 -1.331 1 90.38 103 TYR B O 1
ATOM 2898 N N . SER B 1 104 ? -6.867 -32.531 -1.415 1 89 104 SER B N 1
ATOM 2899 C CA . SER B 1 104 ? -6.188 -33.469 -0.528 1 89 104 SER B CA 1
ATOM 2900 C C . SER B 1 104 ? -6.234 -33 0.92 1 89 104 SER B C 1
ATOM 2902 O O . SER B 1 104 ? -5.875 -33.75 1.835 1 89 104 SER B O 1
ATOM 2904 N N . SER B 1 105 ? -6.672 -31.781 1.184 1 89.38 105 SER B N 1
ATOM 2905 C CA . SER B 1 105 ? -6.633 -31.219 2.529 1 89.38 105 SER B CA 1
ATOM 2906 C C . SER B 1 105 ? -8.008 -30.719 2.961 1 89.38 105 SER B C 1
ATOM 2908 O O . SER B 1 105 ? -8.742 -30.141 2.158 1 89.38 105 SER B O 1
ATOM 2910 N N . PRO B 1 106 ? -8.328 -30.984 4.242 1 91.69 106 PRO B N 1
ATOM 2911 C CA . PRO B 1 106 ? -9.578 -30.422 4.758 1 91.69 106 PRO B CA 1
ATOM 2912 C C . PRO B 1 106 ? -9.562 -28.906 4.82 1 91.69 106 PRO B C 1
ATOM 2914 O O . PRO B 1 106 ? -10.617 -28.266 4.805 1 91.69 106 PRO B O 1
ATOM 2917 N N . CYS B 1 107 ? -8.391 -28.359 4.902 1 95 107 CYS B N 1
ATOM 2918 C CA . CYS B 1 107 ? -8.227 -26.906 4.859 1 95 107 CYS B CA 1
ATOM 2919 C C . CYS B 1 107 ? -7.086 -26.516 3.93 1 95 107 CYS B C 1
ATOM 2921 O O . CYS B 1 107 ? -5.996 -26.172 4.391 1 95 107 CYS B O 1
ATOM 2923 N N . PRO B 1 108 ? -7.324 -26.438 2.695 1 94.44 108 PRO B N 1
ATOM 2924 C CA . PRO B 1 108 ? -6.293 -26.188 1.686 1 94.44 108 PRO B CA 1
ATOM 2925 C C . PRO B 1 108 ? -5.543 -24.891 1.922 1 94.44 108 PRO B C 1
ATOM 2927 O O . PRO B 1 108 ? -4.332 -24.812 1.696 1 94.44 108 PRO B O 1
ATOM 2930 N N . LEU B 1 109 ? -6.262 -23.922 2.418 1 94.81 109 LEU B N 1
ATOM 2931 C CA . LEU B 1 109 ? -5.645 -22.609 2.584 1 94.81 109 LEU B CA 1
ATOM 2932 C C . LEU B 1 109 ? -4.609 -22.641 3.705 1 94.81 109 LEU B C 1
ATOM 2934 O O . LEU B 1 109 ? -3.596 -21.938 3.633 1 94.81 109 LEU B O 1
ATOM 2938 N N . LYS B 1 110 ? -4.895 -23.422 4.695 1 94.56 110 LYS B N 1
ATOM 2939 C CA . LYS B 1 110 ? -3.898 -23.594 5.754 1 94.56 110 LYS B CA 1
ATOM 2940 C C . LYS B 1 110 ? -2.594 -24.156 5.195 1 94.56 110 LYS B C 1
ATOM 2942 O O . LYS B 1 110 ? -1.511 -23.672 5.527 1 94.56 110 LYS B O 1
ATOM 2947 N N . LYS B 1 111 ? -2.719 -25.109 4.379 1 92.81 111 LYS B N 1
ATOM 2948 C CA . LYS B 1 111 ? -1.555 -25.734 3.766 1 92.81 111 LYS B CA 1
ATOM 2949 C C . LYS B 1 111 ? -0.843 -24.781 2.818 1 92.81 111 LYS B C 1
ATOM 2951 O O . LYS B 1 111 ? 0.388 -24.719 2.785 1 92.81 111 LYS B O 1
ATOM 2956 N N . LEU B 1 112 ? -1.581 -24.062 2.072 1 93.06 112 LEU B N 1
ATOM 2957 C CA . LEU B 1 112 ? -0.993 -23.094 1.144 1 93.06 112 LEU B CA 1
ATOM 2958 C C . LEU B 1 112 ? -0.159 -22.062 1.89 1 93.06 112 LEU B C 1
ATOM 2960 O O . LEU B 1 112 ? 0.968 -21.766 1.49 1 93.06 112 LEU B O 1
ATOM 2964 N N . PHE B 1 113 ? -0.666 -21.562 2.998 1 94.25 113 PHE B N 1
ATOM 2965 C CA . PHE B 1 113 ? 0.029 -20.516 3.725 1 94.25 113 PHE B CA 1
ATOM 2966 C C . PHE B 1 113 ? 1.195 -21.078 4.523 1 94.25 113 PHE B C 1
ATOM 2968 O O . PHE B 1 113 ? 2.094 -20.344 4.934 1 94.25 113 PHE B O 1
ATOM 2975 N N . SER B 1 114 ? 1.169 -22.375 4.738 1 90.75 114 SER B N 1
ATOM 2976 C CA . SER B 1 114 ? 2.326 -23 5.375 1 90.75 114 SER B CA 1
ATOM 2977 C C . SER B 1 114 ? 3.551 -22.953 4.469 1 90.75 114 SER B C 1
ATOM 2979 O O . SER B 1 114 ? 4.684 -23.078 4.938 1 90.75 114 SER B O 1
ATOM 2981 N N . ARG B 1 115 ? 3.246 -22.641 3.188 1 85.81 115 ARG B N 1
ATOM 2982 C CA . ARG B 1 115 ? 4.316 -22.531 2.203 1 85.81 115 ARG B CA 1
ATOM 2983 C C . ARG B 1 115 ? 4.527 -21.078 1.777 1 85.81 115 ARG B C 1
ATOM 2985 O O . ARG B 1 115 ? 5.105 -20.812 0.719 1 85.81 115 ARG B O 1
ATOM 2992 N N . SER B 1 116 ? 4.023 -20.219 2.551 1 87.69 116 SER B N 1
ATOM 2993 C CA . SER B 1 116 ? 4.137 -18.797 2.207 1 87.69 116 SER B CA 1
ATOM 2994 C C . SER B 1 116 ? 5.598 -18.359 2.119 1 87.69 116 SER B C 1
ATOM 2996 O O . SER B 1 116 ? 6.473 -19 2.709 1 87.69 116 SER B O 1
ATOM 2998 N N . ILE B 1 117 ? 5.836 -17.328 1.319 1 82.12 117 ILE B N 1
ATOM 2999 C CA . ILE B 1 117 ? 7.191 -16.844 1.097 1 82.12 117 ILE B CA 1
ATOM 3000 C C . ILE B 1 117 ? 7.301 -15.391 1.561 1 82.12 117 ILE B C 1
ATOM 3002 O O . ILE B 1 117 ? 6.352 -14.617 1.416 1 82.12 117 ILE B O 1
ATOM 3006 N N . PRO B 1 118 ? 8.5 -15.094 2.139 1 78.75 118 PRO B N 1
ATOM 3007 C CA . PRO B 1 118 ? 8.688 -13.68 2.496 1 78.75 118 PRO B CA 1
ATOM 3008 C C . PRO B 1 118 ? 8.594 -12.75 1.29 1 78.75 118 PRO B C 1
ATOM 3010 O O . PRO B 1 118 ? 9.055 -13.102 0.198 1 78.75 118 PRO B O 1
ATOM 3013 N N . ILE B 1 119 ? 7.957 -11.641 1.491 1 74.56 119 ILE B N 1
ATOM 3014 C CA . ILE B 1 119 ? 7.668 -10.734 0.386 1 74.56 119 ILE B CA 1
ATOM 3015 C C . ILE B 1 119 ? 8.977 -10.281 -0.266 1 74.56 119 ILE B C 1
ATOM 3017 O O . ILE B 1 119 ? 9.031 -10.086 -1.481 1 74.56 119 ILE B O 1
ATOM 3021 N N . ASP B 1 120 ? 9.977 -9.914 0.544 1 70.81 120 ASP B N 1
ATOM 3022 C CA . ASP B 1 120 ? 11.258 -9.484 -0.005 1 70.81 120 ASP B CA 1
ATOM 3023 C C . ASP B 1 120 ? 11.906 -10.594 -0.828 1 70.81 120 ASP B C 1
ATOM 3025 O O . ASP B 1 120 ? 12.688 -10.328 -1.745 1 70.81 120 ASP B O 1
ATOM 3029 N N . ALA B 1 121 ? 11.594 -11.734 -0.352 1 62.59 121 ALA B N 1
ATOM 3030 C CA . ALA B 1 121 ? 12.117 -12.883 -1.087 1 62.59 121 ALA B CA 1
ATOM 3031 C C . ALA B 1 121 ? 11.383 -13.07 -2.41 1 62.59 121 ALA B C 1
ATOM 3033 O O . ALA B 1 121 ? 11.93 -13.656 -3.352 1 62.59 121 ALA B O 1
ATOM 3034 N N . TYR B 1 122 ? 10.125 -12.648 -2.244 1 58.62 122 TYR B N 1
ATOM 3035 C CA . TYR B 1 122 ? 9.352 -12.82 -3.471 1 58.62 122 TYR B CA 1
ATOM 3036 C C . TYR B 1 122 ? 9.883 -11.922 -4.578 1 58.62 122 TYR B C 1
ATOM 3038 O O . TYR B 1 122 ? 10.016 -12.352 -5.727 1 58.62 122 TYR B O 1
ATOM 3046 N N . ALA B 1 123 ? 10.047 -10.633 -4.07 1 52.72 123 ALA B N 1
ATOM 3047 C CA . ALA B 1 123 ? 10.656 -9.742 -5.055 1 52.72 123 ALA B CA 1
ATOM 3048 C C . ALA B 1 123 ? 12.055 -10.227 -5.445 1 52.72 123 ALA B C 1
ATOM 3050 O O . ALA B 1 123 ? 12.43 -10.172 -6.617 1 52.72 123 ALA B O 1
ATOM 3051 N N . GLU B 1 124 ? 12.805 -10.516 -4.355 1 47.56 124 GLU B N 1
ATOM 3052 C CA . GLU B 1 124 ? 14.141 -11.047 -4.594 1 47.56 124 GLU B CA 1
ATOM 3053 C C . GLU B 1 124 ? 14.086 -12.5 -5.059 1 47.56 124 GLU B C 1
ATOM 3055 O O . GLU B 1 124 ? 14.938 -12.945 -5.828 1 47.56 124 GLU B O 1
ATOM 3060 N N . ASN B 1 125 ? 13.367 -13.109 -4.207 1 44.28 125 ASN B N 1
ATOM 3061 C CA . ASN B 1 125 ? 13.305 -14.555 -4.402 1 44.28 125 ASN B CA 1
ATOM 3062 C C . ASN B 1 125 ? 12.578 -14.914 -5.699 1 44.28 125 ASN B C 1
ATOM 3064 O O . ASN B 1 125 ? 12.016 -16 -5.816 1 44.28 125 ASN B O 1
ATOM 3068 N N . GLN B 1 126 ? 12.375 -13.883 -6.324 1 46.66 126 GLN B N 1
ATOM 3069 C CA . GLN B 1 126 ? 12.047 -14.445 -7.629 1 46.66 126 GLN B CA 1
ATOM 3070 C C . GLN B 1 126 ? 12.852 -15.703 -7.91 1 46.66 126 GLN B C 1
ATOM 3072 O O . GLN B 1 126 ? 14.055 -15.633 -8.195 1 46.66 126 GLN B O 1
ATOM 3077 N N . GLY B 1 127 ? 12.898 -16.531 -7 1 47.84 127 GLY B N 1
ATOM 3078 C CA . GLY B 1 127 ? 13.484 -17.781 -7.43 1 47.84 127 GLY B CA 1
ATOM 3079 C C . GLY B 1 127 ? 13.758 -17.828 -8.922 1 47.84 127 GLY B C 1
ATOM 3080 O O . GLY B 1 127 ? 13.664 -16.812 -9.609 1 47.84 127 GLY B O 1
ATOM 3081 N N . PRO B 1 128 ? 14.203 -18.969 -9.32 1 53.28 128 PRO B N 1
ATOM 3082 C CA . PRO B 1 128 ? 14.625 -19.141 -10.711 1 53.28 128 PRO B CA 1
ATOM 3083 C C . PRO B 1 128 ? 13.539 -18.734 -11.703 1 53.28 128 PRO B C 1
ATOM 3085 O O . PRO B 1 128 ? 13.82 -18.531 -12.891 1 53.28 128 PRO B O 1
ATOM 3088 N N . CYS B 1 129 ? 12.383 -18.609 -11 1 65.06 129 CYS B N 1
ATOM 3089 C CA . CYS B 1 129 ? 11.336 -18.297 -11.969 1 65.06 129 CYS B CA 1
ATOM 3090 C C . CYS B 1 129 ? 10.625 -17 -11.617 1 65.06 129 CYS B C 1
ATOM 3092 O O . CYS B 1 129 ? 9.414 -16.984 -11.383 1 65.06 129 CYS B O 1
ATOM 3094 N N . PRO B 1 130 ? 11.523 -15.867 -11.516 1 64.06 130 PRO B N 1
ATOM 3095 C CA . PRO B 1 130 ? 10.828 -14.633 -11.148 1 64.06 130 PRO B CA 1
ATOM 3096 C C . PRO B 1 130 ? 9.969 -14.078 -12.281 1 64.06 130 PRO B C 1
ATOM 3098 O O . PRO B 1 130 ? 10.422 -14 -13.422 1 64.06 130 PRO B O 1
ATOM 3101 N N . ASP B 1 131 ? 8.742 -13.797 -12.062 1 70.62 131 ASP B N 1
ATOM 3102 C CA . ASP B 1 131 ? 7.871 -12.969 -12.898 1 70.62 131 ASP B CA 1
ATOM 3103 C C . ASP B 1 131 ? 7.469 -13.711 -14.172 1 70.62 131 ASP B C 1
ATOM 3105 O O . ASP B 1 131 ? 7.434 -13.117 -15.25 1 70.62 131 ASP B O 1
ATOM 3109 N N . ILE B 1 132 ? 7.43 -15.07 -14.047 1 79.88 132 ILE B N 1
ATOM 3110 C CA . ILE B 1 132 ? 7.016 -15.812 -15.234 1 79.88 132 ILE B CA 1
ATOM 3111 C C . ILE B 1 132 ? 5.5 -15.719 -15.391 1 79.88 132 ILE B C 1
ATOM 3113 O O . ILE B 1 132 ? 4.996 -15.516 -16.5 1 79.88 132 ILE B O 1
ATOM 3117 N N . PHE B 1 133 ? 4.895 -15.906 -14.312 1 86.38 133 PHE B N 1
ATOM 3118 C CA . PHE B 1 133 ? 3.436 -15.906 -14.344 1 86.38 133 PHE B CA 1
ATOM 3119 C C . PHE B 1 133 ? 2.885 -14.57 -13.859 1 86.38 133 PHE B C 1
ATOM 3121 O O . PHE B 1 133 ? 3.514 -13.898 -13.039 1 86.38 133 PHE B O 1
ATOM 3128 N N . LEU B 1 134 ? 1.768 -14.242 -14.461 1 87 134 LEU B N 1
ATOM 3129 C CA . LEU B 1 134 ? 1.063 -13.047 -14 1 87 134 LEU B CA 1
ATOM 3130 C C . LEU B 1 134 ? 0.286 -13.336 -12.719 1 87 134 LEU B C 1
ATOM 3132 O O . LEU B 1 134 ? -0.75 -14 -12.758 1 87 134 LEU B O 1
ATOM 3136 N N . GLU B 1 135 ? 0.902 -12.766 -11.672 1 89.25 135 GLU B N 1
ATOM 3137 C CA . GLU B 1 135 ? 0.363 -13.109 -10.359 1 89.25 135 GLU B CA 1
ATOM 3138 C C . GLU B 1 135 ? 0.363 -11.906 -9.43 1 89.25 135 GLU B C 1
ATOM 3140 O O . GLU B 1 135 ? 0.978 -10.875 -9.727 1 89.25 135 GLU B O 1
ATOM 3145 N N . GLN B 1 136 ? -0.415 -12 -8.406 1 89.19 136 GLN B N 1
ATOM 3146 C CA . GLN B 1 136 ? -0.408 -11.086 -7.27 1 89.19 136 GLN B CA 1
ATOM 3147 C C . GLN B 1 136 ? -0.326 -11.852 -5.953 1 89.19 136 GLN B C 1
ATOM 3149 O O . GLN B 1 136 ? -0.574 -13.055 -5.91 1 89.19 136 GLN B O 1
ATOM 3154 N N . ASN B 1 137 ? 0.053 -11.117 -4.945 1 91.06 137 ASN B N 1
ATOM 3155 C CA . ASN B 1 137 ? 0.299 -11.797 -3.676 1 91.06 137 ASN B CA 1
ATOM 3156 C C . ASN B 1 137 ? -0.852 -11.586 -2.695 1 91.06 137 ASN B C 1
ATOM 3158 O O . ASN B 1 137 ? -1.408 -10.492 -2.611 1 91.06 137 ASN B O 1
ATOM 3162 N N . MET B 1 138 ? -1.127 -12.648 -2.027 1 94.62 138 MET B N 1
ATOM 3163 C CA . MET B 1 138 ? -2.125 -12.523 -0.969 1 94.62 138 MET B CA 1
ATOM 3164 C C . MET B 1 138 ? -1.507 -12.805 0.396 1 94.62 138 MET B C 1
ATOM 3166 O O . MET B 1 138 ? -0.53 -13.555 0.499 1 94.62 138 MET B O 1
ATOM 3170 N N . THR B 1 139 ? -2.037 -12.195 1.371 1 96.12 139 THR B N 1
ATOM 3171 C CA . THR B 1 139 ? -1.69 -12.352 2.779 1 96.12 139 THR B CA 1
ATOM 3172 C C . THR B 1 139 ? -2.914 -12.758 3.598 1 96.12 139 THR B C 1
ATOM 3174 O O . THR B 1 139 ? -4.047 -12.43 3.232 1 96.12 139 THR B O 1
ATOM 3177 N N . LEU B 1 140 ? -2.609 -13.523 4.602 1 97.56 140 LEU B N 1
ATOM 3178 C CA . LEU B 1 140 ? -3.686 -13.906 5.512 1 97.56 140 LEU B CA 1
ATOM 3179 C C . LEU B 1 140 ? -3.805 -12.914 6.66 1 97.56 140 LEU B C 1
ATOM 3181 O O . LEU B 1 140 ? -2.824 -12.641 7.359 1 97.56 140 LEU B O 1
ATOM 3185 N N . VAL B 1 141 ? -5.016 -12.359 6.844 1 97.75 141 VAL B N 1
ATOM 3186 C CA . VAL B 1 141 ? -5.277 -11.406 7.918 1 97.75 141 VAL B CA 1
ATOM 3187 C C . VAL B 1 141 ? -6.359 -11.953 8.844 1 97.75 141 VAL B C 1
ATOM 3189 O O . VAL B 1 141 ? -7.367 -12.5 8.375 1 97.75 141 VAL B O 1
ATOM 3192 N N . CYS B 1 142 ? -6.113 -11.836 10.102 1 97.81 142 CYS B N 1
ATOM 3193 C CA . CYS B 1 142 ? -7.055 -12.305 11.117 1 97.81 142 CYS B CA 1
ATOM 3194 C C . CYS B 1 142 ? -7.648 -11.133 11.891 1 97.81 142 CYS B C 1
ATOM 3196 O O . CYS B 1 142 ? -6.926 -10.234 12.312 1 97.81 142 CYS B O 1
ATOM 3198 N N . CYS B 1 143 ? -8.969 -11.211 12.078 1 96.94 143 CYS B N 1
ATOM 3199 C CA . CYS B 1 143 ? -9.688 -10.141 12.766 1 96.94 143 CYS B CA 1
ATOM 3200 C C . CYS B 1 143 ? -10.594 -10.703 13.844 1 96.94 143 CYS B C 1
ATOM 3202 O O . CYS B 1 143 ? -11.211 -11.758 13.664 1 96.94 143 CYS B O 1
ATOM 3204 N N . PRO B 1 144 ? -10.68 -10 14.984 1 96.06 144 PRO B N 1
ATOM 3205 C CA . PRO B 1 144 ? -11.57 -10.469 16.047 1 96.06 144 PRO B CA 1
ATOM 3206 C C . PRO B 1 144 ? -13.047 -10.234 15.727 1 96.06 144 PRO B C 1
ATOM 3208 O O . PRO B 1 144 ? -13.922 -10.805 16.391 1 96.06 144 PRO B O 1
ATOM 3211 N N . ARG B 1 145 ? -13.328 -9.352 14.75 1 94.44 145 ARG B N 1
ATOM 3212 C CA . ARG B 1 145 ? -14.68 -9.07 14.297 1 94.44 145 ARG B CA 1
ATOM 3213 C C . ARG B 1 145 ? -14.773 -9.133 12.773 1 94.44 145 ARG B C 1
ATOM 3215 O O . ARG B 1 145 ? -13.75 -9.078 12.086 1 94.44 145 ARG B O 1
ATOM 3222 N N . GLU B 1 146 ? -15.977 -9.289 12.312 1 92.94 146 GLU B N 1
ATOM 3223 C CA . GLU B 1 146 ? -16.188 -9.344 10.867 1 92.94 146 GLU B CA 1
ATOM 3224 C C . GLU B 1 146 ? -15.695 -8.07 10.195 1 92.94 146 GLU B C 1
ATOM 3226 O O . GLU B 1 146 ? -15.922 -6.965 10.695 1 92.94 146 GLU B O 1
ATOM 3231 N N . PHE B 1 147 ? -15.008 -8.344 9.141 1 87.62 147 PHE B N 1
ATOM 3232 C CA . PHE B 1 147 ? -14.438 -7.242 8.367 1 87.62 147 PHE B CA 1
ATOM 3233 C C . PHE B 1 147 ? -15.523 -6.512 7.578 1 87.62 147 PHE B C 1
ATOM 3235 O O . PHE B 1 147 ? -16.25 -7.125 6.793 1 87.62 147 PHE B O 1
ATOM 3242 N N . THR B 1 148 ? -15.664 -5.227 7.828 1 85.88 148 THR B N 1
ATOM 3243 C CA . THR B 1 148 ? -16.562 -4.383 7.047 1 85.88 148 THR B CA 1
ATOM 3244 C C . THR B 1 148 ? -15.766 -3.354 6.242 1 85.88 148 THR B C 1
ATOM 3246 O O . THR B 1 148 ? -15.219 -2.408 6.809 1 85.88 148 THR B O 1
ATOM 3249 N N . PRO B 1 149 ? -15.789 -3.605 4.906 1 86.19 149 PRO B N 1
ATOM 3250 C CA . PRO B 1 149 ? -15.016 -2.662 4.098 1 86.19 149 PRO B CA 1
ATOM 3251 C C . PRO B 1 149 ? -15.594 -1.248 4.125 1 86.19 149 PRO B C 1
ATOM 3253 O O . PRO B 1 149 ? -16.812 -1.076 4.117 1 86.19 149 PRO B O 1
ATOM 3256 N N . SER B 1 150 ? -14.695 -0.266 4.152 1 79.5 150 SER B N 1
ATOM 3257 C CA . SER B 1 150 ? -15.102 1.133 4.234 1 79.5 150 SER B CA 1
ATOM 3258 C C . SER B 1 150 ? -15.445 1.688 2.854 1 79.5 150 SER B C 1
ATOM 3260 O O . SER B 1 150 ? -16.078 2.738 2.742 1 79.5 150 SER B O 1
ATOM 3262 N N . SER B 1 151 ? -15.055 1.091 1.843 1 82.81 151 SER B N 1
ATOM 3263 C CA . SER B 1 151 ? -15.289 1.516 0.466 1 82.81 151 SER B CA 1
ATOM 3264 C C . SER B 1 151 ? -15.242 0.331 -0.493 1 82.81 151 SER B C 1
ATOM 3266 O O . SER B 1 151 ? -14.852 -0.772 -0.109 1 82.81 151 SER B O 1
ATOM 3268 N N . ILE B 1 152 ? -15.594 0.595 -1.683 1 81.19 152 ILE B N 1
ATOM 3269 C CA . ILE B 1 152 ? -15.594 -0.436 -2.715 1 81.19 152 ILE B CA 1
ATOM 3270 C C . ILE B 1 152 ? -14.156 -0.849 -3.029 1 81.19 152 ILE B C 1
ATOM 3272 O O . ILE B 1 152 ? -13.883 -2.025 -3.275 1 81.19 152 ILE B O 1
ATOM 3276 N N . ASP B 1 153 ? -13.297 0.047 -2.99 1 82.75 153 ASP B N 1
ATOM 3277 C CA . ASP B 1 153 ? -11.891 -0.234 -3.273 1 82.75 153 ASP B CA 1
ATOM 3278 C C . ASP B 1 153 ? -11.297 -1.167 -2.223 1 82.75 153 ASP B C 1
ATOM 3280 O O . ASP B 1 153 ? -10.547 -2.09 -2.555 1 82.75 153 ASP B O 1
ATOM 3284 N N . VAL B 1 154 ? -11.711 -0.862 -1.033 1 87.75 154 VAL B N 1
ATOM 3285 C CA . VAL B 1 154 ? -11.25 -1.721 0.052 1 87.75 154 VAL B CA 1
ATOM 3286 C C . VAL B 1 154 ? -11.867 -3.109 -0.089 1 87.75 154 VAL B C 1
ATOM 3288 O O . VAL B 1 154 ? -11.18 -4.121 0.069 1 87.75 154 VAL B O 1
ATOM 3291 N N . ALA B 1 155 ? -13.094 -3.133 -0.47 1 91.12 155 ALA B N 1
ATOM 3292 C CA . ALA B 1 155 ? -13.797 -4.402 -0.632 1 91.12 155 ALA B CA 1
ATOM 3293 C C . ALA B 1 155 ? -13.133 -5.266 -1.704 1 91.12 155 ALA B C 1
ATOM 3295 O O . ALA B 1 155 ? -13.086 -6.492 -1.585 1 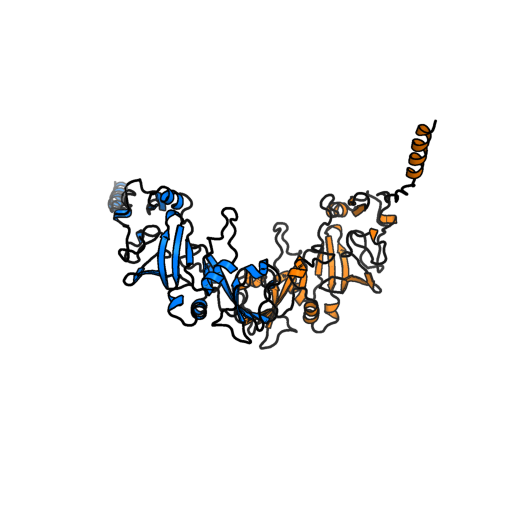91.12 155 ALA B O 1
ATOM 3296 N N . ASP B 1 156 ? -12.578 -4.652 -2.689 1 91.75 156 ASP B N 1
ATOM 3297 C CA . ASP B 1 156 ? -11.969 -5.352 -3.816 1 91.75 156 ASP B CA 1
ATOM 3298 C C . ASP B 1 156 ? -10.586 -5.887 -3.445 1 91.75 156 ASP B C 1
ATOM 3300 O O . ASP B 1 156 ? -9.984 -6.648 -4.207 1 91.75 156 ASP B O 1
ATOM 3304 N N . SER B 1 157 ? -10.117 -5.543 -2.268 1 94.56 157 SER B N 1
ATOM 3305 C CA . SER B 1 157 ? -8.789 -5.961 -1.845 1 94.56 157 SER B CA 1
ATOM 3306 C C . SER B 1 157 ? -8.859 -7.07 -0.803 1 94.56 157 SER B C 1
ATOM 3308 O O . SER B 1 157 ? -7.836 -7.488 -0.26 1 94.56 157 SER B O 1
ATOM 3310 N N . ILE B 1 158 ? -10.102 -7.531 -0.544 1 96.12 158 ILE B N 1
ATOM 3311 C CA . ILE B 1 158 ? -10.297 -8.492 0.536 1 96.12 158 ILE B CA 1
ATOM 3312 C C . ILE B 1 158 ? -11.273 -9.578 0.095 1 96.12 158 ILE B C 1
ATOM 3314 O O . ILE B 1 158 ? -12.25 -9.289 -0.604 1 96.12 158 ILE B O 1
ATOM 3318 N N . ALA B 1 159 ? -11 -10.789 0.476 1 97.19 159 ALA B N 1
ATOM 3319 C CA . ALA B 1 159 ? -11.906 -11.906 0.231 1 97.19 159 ALA B CA 1
ATOM 3320 C C . ALA B 1 159 ? -12.039 -12.789 1.469 1 97.19 159 ALA B C 1
ATOM 3322 O O . ALA B 1 159 ? -11.055 -13.039 2.166 1 97.19 159 ALA B O 1
ATOM 3323 N N . GLY B 1 160 ? -13.242 -13.375 1.737 1 96 160 GLY B N 1
ATOM 3324 C CA . GLY B 1 160 ? -13.5 -14.227 2.887 1 96 160 GLY B CA 1
ATOM 3325 C C . GLY B 1 160 ? -14.758 -13.844 3.643 1 96 160 GLY B C 1
ATOM 3326 O O . GLY B 1 160 ? -15.57 -13.055 3.148 1 96 160 GLY B O 1
ATOM 3327 N N . PRO B 1 161 ? -14.875 -14.352 4.785 1 96.5 161 PRO B N 1
ATOM 3328 C CA . PRO B 1 161 ? -13.883 -15.086 5.586 1 96.5 161 PRO B CA 1
ATOM 3329 C C . PRO B 1 161 ? -13.617 -16.484 5.051 1 96.5 161 PRO B C 1
ATOM 3331 O O . PRO B 1 161 ? -14.453 -17.062 4.355 1 96.5 161 PRO B O 1
ATOM 3334 N N . VAL B 1 162 ? -12.328 -16.953 5.352 1 97 162 VAL B N 1
ATOM 3335 C CA . VAL B 1 162 ? -11.945 -18.328 5.043 1 97 162 VAL B CA 1
ATOM 3336 C C . VAL B 1 162 ? -12.617 -19.281 6.031 1 97 162 VAL B C 1
ATOM 3338 O O . VAL B 1 162 ? -12.273 -19.297 7.215 1 97 162 VAL B O 1
ATOM 3341 N N . SER B 1 163 ? -13.508 -20.125 5.598 1 94.12 163 SER B N 1
ATOM 3342 C CA . SER B 1 163 ? -14.375 -20.938 6.449 1 94.12 163 SER B CA 1
ATOM 3343 C C . SER B 1 163 ? -13.57 -21.844 7.367 1 94.12 163 SER B C 1
ATOM 3345 O O . SER B 1 163 ? -13.836 -21.906 8.57 1 94.12 163 SER B O 1
ATOM 3347 N N . CYS B 1 164 ? -12.594 -22.484 6.895 1 95.62 164 CYS B N 1
ATOM 3348 C CA . CYS B 1 164 ? -11.867 -23.484 7.68 1 95.62 164 CYS B CA 1
ATOM 3349 C C . CYS B 1 164 ? -10.875 -22.812 8.625 1 95.62 164 CYS B C 1
ATOM 3351 O O . CYS B 1 164 ? -10.312 -23.469 9.5 1 95.62 164 CYS B O 1
ATOM 3353 N N . LEU B 1 165 ? -10.688 -21.5 8.461 1 96.69 165 LEU B N 1
ATOM 3354 C CA . LEU B 1 165 ? -9.734 -20.781 9.312 1 96.69 165 LEU B CA 1
ATOM 3355 C C . LEU B 1 165 ? -10.453 -19.781 10.211 1 96.69 165 LEU B C 1
ATOM 3357 O O . LEU B 1 165 ? -9.812 -19.016 10.922 1 96.69 165 LEU B O 1
ATOM 3361 N N . SER B 1 166 ? -11.719 -19.734 10.094 1 96.56 166 SER B N 1
ATOM 3362 C CA . SER B 1 166 ? -12.508 -18.766 10.852 1 96.56 166 SER B CA 1
ATOM 3363 C C . SER B 1 166 ? -13.43 -19.453 11.844 1 96.56 166 SER B C 1
ATOM 3365 O O . SER B 1 166 ? -13.797 -20.625 11.648 1 96.56 166 SER B O 1
ATOM 3367 N N . ASN B 1 167 ? -13.648 -18.812 12.883 1 94.25 167 ASN B N 1
ATOM 3368 C CA . ASN B 1 167 ? -14.656 -19.25 13.852 1 94.25 167 ASN B CA 1
ATOM 3369 C C . ASN B 1 167 ? -15.445 -18.062 14.398 1 94.25 167 ASN B C 1
ATOM 3371 O O . ASN B 1 167 ? -15.516 -17 13.766 1 94.25 167 ASN B O 1
ATOM 3375 N N . ALA B 1 168 ? -16.125 -18.188 15.539 1 92.69 168 ALA B N 1
ATOM 3376 C CA . ALA B 1 168 ? -17.047 -17.188 16.047 1 92.69 168 ALA B CA 1
ATOM 3377 C C . ALA B 1 168 ? -16.297 -15.945 16.531 1 92.69 168 ALA B C 1
ATOM 3379 O O . ALA B 1 168 ? -16.875 -14.852 16.578 1 92.69 168 ALA B O 1
ATOM 3380 N N . THR B 1 169 ? -15.062 -16.078 16.859 1 93.38 169 THR B N 1
ATOM 3381 C CA . THR B 1 169 ? -14.359 -14.961 17.469 1 93.38 169 THR B CA 1
ATOM 3382 C C . THR B 1 169 ? -13.086 -14.625 16.703 1 93.38 169 THR B C 1
ATOM 3384 O O . THR B 1 169 ? -12.281 -13.805 17.141 1 93.38 169 THR B O 1
ATOM 3387 N N . ASN B 1 170 ? -12.898 -15.375 15.703 1 95.62 170 ASN B N 1
ATOM 3388 C CA . ASN B 1 170 ? -11.711 -15.195 14.875 1 95.62 170 ASN B CA 1
ATOM 3389 C C . ASN B 1 170 ? -12.023 -15.359 13.391 1 95.62 170 ASN B C 1
ATOM 3391 O O . ASN B 1 170 ? -12.422 -16.453 12.953 1 95.62 170 ASN B O 1
ATOM 3395 N N . PHE B 1 171 ? -11.852 -14.289 12.664 1 97.94 171 PHE B N 1
ATOM 3396 C CA . PHE B 1 171 ? -12.141 -14.297 11.234 1 97.94 171 PHE B CA 1
ATOM 3397 C C . PHE B 1 171 ? -10.867 -14.148 10.414 1 97.94 171 PHE B C 1
ATOM 3399 O O . PHE B 1 171 ? -10.047 -13.266 10.688 1 97.94 171 PHE B O 1
ATOM 3406 N N . SER B 1 172 ? -10.703 -15.039 9.461 1 97.88 172 SER B N 1
ATOM 3407 C CA . SER B 1 172 ? -9.539 -14.984 8.586 1 97.88 172 SER B CA 1
ATOM 3408 C C . SER B 1 172 ? -9.93 -14.562 7.176 1 97.88 172 SER B C 1
ATOM 3410 O O . SER B 1 172 ? -10.891 -15.078 6.609 1 97.88 172 SER B O 1
ATOM 3412 N N . TYR B 1 173 ? -9.156 -13.609 6.691 1 98 173 TYR B N 1
ATOM 3413 C CA . TYR B 1 173 ? -9.43 -13.07 5.363 1 98 173 TYR B CA 1
ATOM 3414 C C . TYR B 1 173 ? -8.195 -13.156 4.477 1 98 173 TYR B C 1
ATOM 3416 O O . TYR B 1 173 ? -7.062 -13.086 4.965 1 98 173 TYR B O 1
ATOM 3424 N N . LEU B 1 174 ? -8.43 -13.445 3.201 1 97.69 174 LEU B N 1
ATOM 3425 C CA . LEU B 1 174 ? -7.398 -13.234 2.195 1 97.69 174 LEU B CA 1
ATOM 3426 C C . LEU B 1 174 ? -7.34 -11.766 1.779 1 97.69 174 LEU B C 1
ATOM 3428 O O . LEU B 1 174 ? -8.359 -11.18 1.408 1 97.69 174 LEU B O 1
ATOM 3432 N N . VAL B 1 175 ? -6.164 -11.18 1.848 1 97.5 175 VAL B N 1
ATOM 3433 C CA . VAL B 1 175 ? -6.027 -9.75 1.574 1 97.5 175 VAL B CA 1
ATOM 3434 C C . VAL B 1 175 ? -4.895 -9.523 0.577 1 97.5 175 VAL B C 1
ATOM 3436 O O . VAL B 1 175 ? -3.879 -10.227 0.611 1 97.5 175 VAL B O 1
ATOM 3439 N N . ASP B 1 176 ? -5.109 -8.539 -0.321 1 95.94 176 ASP B N 1
ATOM 3440 C CA . ASP B 1 176 ? -4.039 -8.117 -1.219 1 95.94 176 ASP B CA 1
ATOM 3441 C C . ASP B 1 176 ? -2.814 -7.652 -0.433 1 95.94 176 ASP B C 1
ATOM 3443 O O . ASP B 1 176 ? -2.873 -6.66 0.293 1 95.94 176 ASP B O 1
ATOM 3447 N N . SER B 1 177 ? -1.71 -8.312 -0.668 1 94.69 177 SER B N 1
ATOM 3448 C CA . SER B 1 177 ? -0.512 -8.023 0.114 1 94.69 177 SER B CA 1
ATOM 3449 C C . SER B 1 177 ? 0.034 -6.637 -0.198 1 94.69 177 SER B C 1
ATOM 3451 O O . SER B 1 177 ? 0.718 -6.031 0.631 1 94.69 177 SER B O 1
ATOM 3453 N N . SER B 1 178 ? -0.267 -6.148 -1.373 1 92.44 178 SER B N 1
ATOM 3454 C CA . SER B 1 178 ? 0.227 -4.844 -1.808 1 92.44 178 SER B CA 1
ATOM 3455 C C . SER B 1 178 ? -0.715 -3.725 -1.378 1 92.44 178 SER B C 1
ATOM 3457 O O . SER B 1 178 ? -0.417 -2.545 -1.577 1 92.44 178 SER B O 1
ATOM 3459 N N . GLY B 1 179 ? -1.831 -4.094 -0.815 1 93.06 179 GLY B N 1
ATOM 3460 C CA . GLY B 1 179 ? -2.756 -3.082 -0.325 1 93.06 179 GLY B CA 1
ATOM 3461 C C . GLY B 1 179 ? -2.201 -2.279 0.836 1 93.06 179 GLY B C 1
ATOM 3462 O O . GLY B 1 179 ? -1.358 -2.77 1.591 1 93.06 179 GLY B O 1
ATOM 3463 N N . PRO B 1 180 ? -2.68 -1.116 0.916 1 93.75 180 PRO B N 1
ATOM 3464 C CA . PRO B 1 180 ? -2.191 -0.275 2.012 1 93.75 180 PRO B CA 1
ATOM 3465 C C . PRO B 1 180 ? -2.625 -0.783 3.385 1 93.75 180 PRO B C 1
ATOM 3467 O O . PRO B 1 180 ? -3.727 -1.319 3.529 1 93.75 180 PRO B O 1
ATOM 3470 N N . ILE B 1 181 ? -1.849 -0.52 4.406 1 94.69 181 ILE B N 1
ATOM 3471 C CA . ILE B 1 181 ? -2.111 -0.947 5.777 1 94.69 181 ILE B CA 1
ATOM 3472 C C . ILE B 1 181 ? -3.383 -0.278 6.293 1 94.69 181 ILE B C 1
ATOM 3474 O O . ILE B 1 181 ? -4.109 -0.853 7.105 1 94.69 181 ILE B O 1
ATOM 3478 N N . SER B 1 182 ? -3.73 0.863 5.727 1 91.19 182 SER B N 1
ATOM 3479 C CA . SER B 1 182 ? -4.836 1.68 6.215 1 91.19 182 SER B CA 1
ATOM 3480 C C . SER B 1 182 ? -6.18 1.004 5.957 1 91.19 182 SER B C 1
ATOM 3482 O O . SER B 1 182 ? -7.199 1.396 6.531 1 91.19 182 SER B O 1
ATOM 3484 N N . ILE B 1 183 ? -6.207 0.023 5.121 1 91.06 183 ILE B N 1
ATOM 3485 C CA . ILE B 1 183 ? -7.484 -0.613 4.828 1 91.06 183 ILE B CA 1
ATOM 3486 C C . ILE B 1 183 ? -7.871 -1.553 5.969 1 91.06 183 ILE B C 1
ATOM 3488 O O . ILE B 1 183 ? -9.023 -1.988 6.062 1 91.06 183 ILE B O 1
ATOM 3492 N N . LEU B 1 184 ? -6.871 -1.938 6.809 1 93.44 184 LEU B N 1
ATOM 3493 C CA . LEU B 1 184 ? -7.129 -2.875 7.895 1 93.44 184 LEU B CA 1
ATOM 3494 C C . LEU B 1 184 ? -7.789 -2.17 9.078 1 93.44 184 LEU B C 1
ATOM 3496 O O . LEU B 1 184 ? -7.309 -1.131 9.531 1 93.44 184 LEU B O 1
ATOM 3500 N N . PRO B 1 185 ? -8.906 -2.777 9.492 1 91.25 185 PRO B N 1
ATOM 3501 C CA . PRO B 1 185 ? -9.508 -2.242 10.719 1 91.25 185 PRO B CA 1
ATOM 3502 C C . PRO B 1 185 ? -8.625 -2.459 11.945 1 91.25 185 PRO B C 1
ATOM 3504 O O . PRO B 1 185 ? -7.723 -3.297 11.922 1 91.25 185 PRO B O 1
ATOM 3507 N N . SER B 1 186 ? -9 -1.714 12.969 1 92.25 186 SER B N 1
ATOM 3508 C CA . SER B 1 186 ? -8.297 -1.872 14.234 1 92.25 186 SER B CA 1
ATOM 3509 C C . SER B 1 186 ? -8.375 -3.311 14.734 1 92.25 186 SER B C 1
ATOM 3511 O O . SER B 1 186 ? -9.414 -3.959 14.617 1 92.25 186 SER B O 1
ATOM 3513 N N . ASP B 1 187 ? -7.277 -3.826 15.242 1 93.56 187 ASP B N 1
ATOM 3514 C CA . ASP B 1 187 ? -7.117 -5.109 15.922 1 93.56 187 ASP B CA 1
ATOM 3515 C C . ASP B 1 187 ? -6.992 -6.25 14.914 1 93.56 187 ASP B C 1
ATOM 3517 O O . ASP B 1 187 ? -6.84 -7.41 15.297 1 93.56 187 ASP B O 1
ATOM 3521 N N . CYS B 1 188 ? -7.082 -5.949 13.68 1 96 188 CYS B N 1
ATOM 3522 C CA . CYS B 1 188 ? -6.738 -6.961 12.688 1 96 188 CYS B CA 1
ATOM 3523 C C . CYS B 1 188 ? -5.227 -7.129 12.578 1 96 188 CYS B C 1
ATOM 3525 O O . CYS B 1 188 ? -4.477 -6.16 12.695 1 96 188 CYS B O 1
ATOM 3527 N N . LYS B 1 189 ? -4.832 -8.375 12.375 1 96 189 LYS B N 1
ATOM 3528 C CA . LYS B 1 189 ? -3.396 -8.641 12.352 1 96 189 LYS B CA 1
ATOM 3529 C C . LYS B 1 189 ? -3.027 -9.555 11.188 1 96 189 LYS B C 1
ATOM 3531 O O . LYS B 1 189 ? -3.863 -10.32 10.703 1 96 189 LYS B O 1
ATOM 3536 N N . VAL B 1 190 ? -1.841 -9.461 10.773 1 95.81 190 VAL B N 1
ATOM 3537 C CA . VAL B 1 190 ? -1.3 -10.391 9.789 1 95.81 190 VAL B CA 1
ATOM 3538 C C . VAL B 1 190 ? -1.079 -11.758 10.445 1 95.81 190 VAL B C 1
ATOM 3540 O O . VAL B 1 190 ? -0.397 -11.859 11.469 1 95.81 190 VAL B O 1
ATOM 3543 N N . CYS B 1 191 ? -1.636 -12.75 9.773 1 95.88 191 CYS B N 1
ATOM 3544 C CA . CYS B 1 191 ? -1.581 -14.07 10.391 1 95.88 191 CYS B CA 1
ATOM 3545 C C . CYS B 1 191 ? -0.715 -15.016 9.578 1 95.88 191 CYS B C 1
ATOM 3547 O O . CYS B 1 191 ? -0.607 -16.203 9.898 1 95.88 191 CYS B O 1
ATOM 3549 N N . SER B 1 192 ? -0.174 -14.625 8.539 1 94 192 SER B N 1
ATOM 3550 C CA . SER B 1 192 ? 0.719 -15.445 7.73 1 94 192 SER B CA 1
ATOM 3551 C C . SER B 1 192 ? 2.164 -14.977 7.848 1 94 192 SER B C 1
ATOM 3553 O O . SER B 1 192 ? 2.42 -13.781 8.047 1 94 192 SER B O 1
ATOM 3555 N N . ASP B 1 193 ? 3.096 -15.875 7.672 1 88.75 193 ASP B N 1
ATOM 3556 C CA . ASP B 1 193 ? 4.516 -15.555 7.773 1 88.75 193 ASP B CA 1
ATOM 3557 C C . ASP B 1 193 ? 5.035 -14.93 6.48 1 88.75 193 ASP B C 1
ATOM 3559 O O . ASP B 1 193 ? 6.102 -14.312 6.465 1 88.75 193 ASP B O 1
ATOM 3563 N N . GLY B 1 194 ? 4.328 -15.109 5.527 1 89.81 194 GLY B N 1
ATOM 3564 C CA . GLY B 1 194 ? 4.668 -14.609 4.207 1 89.81 194 GLY B CA 1
ATOM 3565 C C . GLY B 1 194 ? 3.463 -14.453 3.299 1 89.81 194 GLY B C 1
ATOM 3566 O O . GLY B 1 194 ? 2.332 -14.336 3.773 1 89.81 194 GLY B O 1
ATOM 3567 N N . VAL B 1 195 ? 3.799 -14.328 2.043 1 91.81 195 VAL B N 1
ATOM 3568 C CA . VAL B 1 195 ? 2.736 -14.125 1.065 1 91.81 195 VAL B CA 1
ATOM 3569 C C . VAL B 1 195 ? 2.611 -15.352 0.17 1 91.81 195 VAL B C 1
ATOM 3571 O O . VAL B 1 195 ? 3.521 -16.188 0.114 1 91.81 195 VAL B O 1
ATOM 3574 N N . VAL B 1 196 ? 1.491 -15.516 -0.413 1 90.75 196 VAL B N 1
ATOM 3575 C CA . VAL B 1 196 ? 1.232 -16.562 -1.398 1 90.75 196 VAL B CA 1
ATOM 3576 C C . VAL B 1 196 ? 0.844 -15.93 -2.732 1 90.75 196 VAL B C 1
ATOM 3578 O O . VAL B 1 196 ? -0.126 -15.164 -2.809 1 90.75 196 VAL B O 1
ATOM 3581 N N . PRO B 1 197 ? 1.526 -16.25 -3.736 1 89.56 197 PRO B N 1
ATOM 3582 C CA . PRO B 1 197 ? 1.134 -15.719 -5.047 1 89.56 197 PRO B CA 1
ATOM 3583 C C . PRO B 1 197 ? -0.112 -16.406 -5.605 1 89.56 197 PRO B C 1
ATOM 3585 O O . PRO B 1 197 ? -0.289 -17.609 -5.434 1 89.56 197 PRO B O 1
ATOM 3588 N N . ILE B 1 198 ? -0.981 -15.602 -6.176 1 89.44 198 ILE B N 1
ATOM 3589 C CA . ILE B 1 198 ? -2.162 -16.125 -6.852 1 89.44 198 ILE B CA 1
ATOM 3590 C C . ILE B 1 198 ? -2.273 -15.516 -8.242 1 89.44 198 ILE B C 1
ATOM 3592 O O . ILE B 1 198 ? -1.893 -14.367 -8.453 1 89.44 198 ILE B O 1
ATOM 3596 N N . ALA B 1 199 ? -2.824 -16.297 -9.086 1 89.62 199 ALA B N 1
ATOM 3597 C CA . ALA B 1 199 ? -2.934 -15.859 -10.477 1 89.62 199 ALA B CA 1
ATOM 3598 C C . ALA B 1 199 ? -3.945 -14.727 -10.625 1 89.62 199 ALA B C 1
ATOM 3600 O O . ALA B 1 199 ? -4.973 -14.711 -9.945 1 89.62 199 ALA B O 1
ATOM 3601 N N . PHE B 1 200 ? -3.652 -13.883 -11.578 1 87.62 200 PHE B N 1
ATOM 3602 C CA . PHE B 1 200 ? -4.637 -12.875 -11.953 1 87.62 200 PHE B CA 1
ATOM 3603 C C . PHE B 1 200 ? -5.875 -13.531 -12.555 1 87.62 200 PHE B C 1
ATOM 3605 O O . PHE B 1 200 ? -5.773 -14.523 -13.273 1 87.62 200 PHE B O 1
ATOM 3612 N N . ASN B 1 201 ? -7.008 -12.984 -12.141 1 83.44 201 ASN B N 1
ATOM 3613 C CA . ASN B 1 201 ? -8.203 -13.391 -12.875 1 83.44 201 ASN B CA 1
ATOM 3614 C C . ASN B 1 201 ? -8.305 -12.672 -14.219 1 83.44 201 ASN B C 1
ATOM 3616 O O . ASN B 1 201 ? -8.992 -11.648 -14.328 1 83.44 201 ASN B O 1
ATOM 3620 N N . SER B 1 202 ? -7.723 -13.125 -15.148 1 74.62 202 SER B N 1
ATOM 3621 C CA . SER B 1 202 ? -7.566 -12.484 -16.453 1 74.62 202 SER B CA 1
ATOM 3622 C C . SER B 1 202 ? -8.898 -12.414 -17.203 1 74.62 202 SER B C 1
ATOM 3624 O O . SER B 1 202 ? -9.031 -11.68 -18.172 1 74.62 202 SER B O 1
ATOM 3626 N N . ASP B 1 203 ? -9.844 -13.219 -16.734 1 74.88 203 ASP B N 1
ATOM 3627 C CA . ASP B 1 203 ? -11.156 -13.164 -17.375 1 74.88 203 ASP B CA 1
ATOM 3628 C C . ASP B 1 203 ? -11.805 -11.797 -17.188 1 74.88 203 ASP B C 1
ATOM 3630 O O . ASP B 1 203 ? -12.695 -11.422 -17.969 1 74.88 203 ASP B O 1
ATOM 3634 N N . LEU B 1 204 ? -11.367 -11.18 -16.172 1 67.94 204 LEU B N 1
ATOM 3635 C CA . LEU B 1 204 ? -11.938 -9.867 -15.875 1 67.94 204 LEU B CA 1
ATOM 3636 C C . LEU B 1 204 ? -11.016 -8.75 -16.344 1 67.94 204 LEU B C 1
ATOM 3638 O O . LEU B 1 204 ? -11.312 -7.57 -16.156 1 67.94 204 LEU B O 1
ATOM 3642 N N . ARG B 1 205 ? -9.938 -9.055 -16.781 1 60.28 205 ARG B N 1
ATOM 3643 C CA . ARG B 1 205 ? -9.055 -8.016 -17.297 1 60.28 205 ARG B CA 1
ATOM 3644 C C . ARG B 1 205 ? -9.625 -7.41 -18.578 1 60.28 205 ARG B C 1
ATOM 3646 O O . ARG B 1 205 ? -10.023 -8.133 -19.5 1 60.28 205 ARG B O 1
ATOM 3653 N N . SER B 1 206 ? -10.125 -6.203 -18.406 1 52.94 206 SER B N 1
ATOM 3654 C CA . SER B 1 206 ? -10.609 -5.516 -19.594 1 52.94 206 SER B CA 1
ATOM 3655 C C . SER B 1 206 ? -9.492 -5.309 -20.609 1 52.94 206 SER B C 1
ATOM 3657 O O . SER B 1 206 ? -8.32 -5.176 -20.234 1 52.94 206 SER B O 1
ATOM 3659 N N . MET B 1 207 ? -9.82 -5.559 -21.844 1 51.16 207 MET B N 1
ATOM 3660 C CA . MET B 1 207 ? -8.93 -5.273 -22.953 1 51.16 207 MET B CA 1
ATOM 3661 C C . MET B 1 207 ? -8.281 -3.9 -22.812 1 51.16 207 MET B C 1
ATOM 3663 O O . MET B 1 207 ? -7.199 -3.656 -23.344 1 51.16 207 MET B O 1
ATOM 3667 N N . TYR B 1 208 ? -9.023 -3.051 -22.094 1 48 208 TYR B N 1
ATOM 3668 C CA . TYR B 1 208 ? -8.625 -1.647 -22.094 1 48 208 TYR B CA 1
ATOM 3669 C C . TYR B 1 208 ? -7.875 -1.292 -20.812 1 48 208 TYR B C 1
ATOM 3671 O O . TYR B 1 208 ? -7.277 -0.217 -20.719 1 48 208 TYR B O 1
ATOM 3679 N N . ASP B 1 209 ? -8.031 -2.123 -19.875 1 53.69 209 ASP B N 1
ATOM 3680 C CA . ASP B 1 209 ? -7.43 -1.748 -18.594 1 53.69 209 ASP B CA 1
ATOM 3681 C C . ASP B 1 209 ? -6.191 -2.594 -18.297 1 53.69 209 ASP B C 1
ATOM 3683 O O . ASP B 1 209 ? -6.297 -3.801 -18.078 1 53.69 209 ASP B O 1
ATOM 3687 N N . ASP B 1 210 ? -5.078 -2.074 -18.594 1 59.03 210 ASP B N 1
ATOM 3688 C CA . ASP B 1 210 ? -3.768 -2.705 -18.469 1 59.03 210 ASP B CA 1
ATOM 3689 C C . ASP B 1 210 ? -3.416 -2.941 -17 1 59.03 210 ASP B C 1
ATOM 3691 O O . ASP B 1 210 ? -2.352 -3.482 -16.688 1 59.03 210 ASP B O 1
ATOM 3695 N N . GLY B 1 211 ? -4.414 -2.594 -16.172 1 65.12 211 GLY B N 1
ATOM 3696 C CA . GLY B 1 211 ? -4.09 -2.799 -14.766 1 65.12 211 GLY B CA 1
ATOM 3697 C C . GLY B 1 211 ? -4.469 -4.18 -14.258 1 65.12 211 GLY B C 1
ATOM 3698 O O . GLY B 1 211 ? -5.152 -4.934 -14.953 1 65.12 211 GLY B O 1
ATOM 3699 N N . PRO B 1 212 ? -3.908 -4.57 -13.164 1 74.88 212 PRO B N 1
ATOM 3700 C CA . PRO B 1 212 ? -4.293 -5.863 -12.594 1 74.88 212 PRO B CA 1
ATOM 3701 C C . PRO B 1 212 ? -5.785 -5.941 -12.266 1 74.88 212 PRO B C 1
ATOM 3703 O O . PRO B 1 212 ? -6.398 -4.926 -11.922 1 74.88 212 PRO B O 1
ATOM 3706 N N . PRO B 1 213 ? -6.406 -7.059 -12.617 1 83.5 213 PRO B N 1
ATOM 3707 C CA . PRO B 1 213 ? -7.789 -7.25 -12.172 1 83.5 213 PRO B CA 1
ATOM 3708 C C . PRO B 1 213 ? -7.953 -7.094 -10.664 1 83.5 213 PRO B C 1
ATOM 3710 O O . PRO B 1 213 ? -6.965 -7.121 -9.922 1 83.5 213 PRO B O 1
ATOM 3713 N N . PRO B 1 214 ? -9.234 -6.879 -10.258 1 87.88 214 PRO B N 1
ATOM 3714 C CA . PRO B 1 214 ? -9.453 -6.77 -8.812 1 87.88 214 PRO B CA 1
ATOM 3715 C C . PRO B 1 214 ? -8.969 -8 -8.047 1 87.88 214 PRO B C 1
ATOM 3717 O O . PRO B 1 214 ? -9.219 -9.133 -8.469 1 87.88 214 PRO B O 1
ATOM 3720 N N . PHE B 1 215 ? -8.336 -7.785 -7.035 1 94.44 215 PHE B N 1
ATOM 3721 C CA . PHE B 1 215 ? -7.77 -8.844 -6.211 1 94.44 215 PHE B CA 1
ATOM 3722 C C . PHE B 1 215 ? -8.852 -9.82 -5.762 1 94.44 215 PHE B C 1
ATOM 3724 O O . PHE B 1 215 ? -8.648 -11.039 -5.793 1 94.44 215 PHE B O 1
ATOM 3731 N N . LYS B 1 216 ? -9.945 -9.305 -5.41 1 95.38 216 LYS B N 1
ATOM 3732 C CA . LYS B 1 216 ? -11.023 -10.102 -4.828 1 95.38 216 LYS B CA 1
ATOM 3733 C C . LYS B 1 216 ? -11.461 -11.211 -5.773 1 95.38 216 LYS B C 1
ATOM 3735 O O . LYS B 1 216 ? -11.734 -12.336 -5.34 1 95.38 216 LYS B O 1
ATOM 3740 N N . SER B 1 217 ? -11.5 -10.891 -7 1 92.56 217 SER B N 1
ATOM 3741 C CA . SER B 1 217 ? -11.938 -11.891 -7.973 1 92.56 217 SER B CA 1
ATOM 3742 C C . SER B 1 217 ? -10.977 -13.078 -8.016 1 92.56 217 SER B C 1
ATOM 3744 O O . SER B 1 217 ? -11.406 -14.227 -8.086 1 92.56 217 SER B O 1
ATOM 3746 N N . SER B 1 218 ? -9.727 -12.852 -7.992 1 92.69 218 SER B N 1
ATOM 3747 C CA . SER B 1 218 ? -8.719 -13.906 -7.973 1 92.69 218 SER B CA 1
ATOM 3748 C C . SER B 1 218 ? -8.781 -14.711 -6.676 1 92.69 218 SER B C 1
ATOM 3750 O O . SER B 1 218 ? -8.719 -15.938 -6.699 1 92.69 218 SER B O 1
ATOM 3752 N N . ALA B 1 219 ? -8.938 -13.977 -5.602 1 96.12 219 ALA B N 1
ATOM 3753 C CA . ALA B 1 219 ? -8.969 -14.609 -4.289 1 96.12 219 ALA B CA 1
ATOM 3754 C C . ALA B 1 219 ? -10.203 -15.5 -4.137 1 96.12 219 ALA B C 1
ATOM 3756 O O . ALA B 1 219 ? -10.141 -16.562 -3.523 1 96.12 219 ALA B O 1
ATOM 3757 N N . GLU B 1 220 ? -11.289 -15.086 -4.684 1 94.81 220 GLU B N 1
ATOM 3758 C CA . GLU B 1 220 ? -12.523 -15.867 -4.605 1 94.81 220 GLU B CA 1
ATOM 3759 C C . GLU B 1 220 ? -12.391 -17.188 -5.352 1 94.81 220 GLU B C 1
ATOM 3761 O O . GLU B 1 220 ? -12.969 -18.203 -4.941 1 94.81 220 GLU B O 1
ATOM 3766 N N . ARG B 1 221 ? -11.633 -17.188 -6.355 1 91.12 221 ARG B N 1
ATOM 3767 C CA . ARG B 1 221 ? -11.383 -18.422 -7.082 1 91.12 221 ARG B CA 1
ATOM 3768 C C . ARG B 1 221 ? -10.625 -19.422 -6.219 1 91.12 221 ARG B C 1
ATOM 3770 O O . ARG B 1 221 ? -10.875 -20.625 -6.285 1 91.12 221 ARG B O 1
ATOM 3777 N N . ILE B 1 222 ? -9.734 -18.906 -5.438 1 92.94 222 ILE B N 1
ATOM 3778 C CA . ILE B 1 222 ? -8.969 -19.75 -4.52 1 92.94 222 ILE B CA 1
ATOM 3779 C C . ILE B 1 222 ? -9.883 -20.266 -3.408 1 92.94 222 ILE B C 1
ATOM 3781 O O . ILE B 1 222 ? -9.836 -21.438 -3.055 1 92.94 222 ILE B O 1
ATOM 3785 N N . LEU B 1 223 ? -10.766 -19.406 -2.943 1 95.19 223 LEU B N 1
ATOM 3786 C CA . LEU B 1 223 ? -11.664 -19.766 -1.857 1 95.19 223 LEU B CA 1
ATOM 3787 C C . LEU B 1 223 ? -12.656 -20.828 -2.309 1 95.19 223 LEU B C 1
ATOM 3789 O O . LEU B 1 223 ? -13.086 -21.672 -1.505 1 95.19 223 LEU B O 1
ATOM 3793 N N . SER B 1 224 ? -12.953 -20.797 -3.564 1 93.75 224 SER B N 1
ATOM 3794 C CA . SER B 1 224 ? -13.922 -21.766 -4.082 1 93.75 224 SER B CA 1
ATOM 3795 C C . SER B 1 224 ? -13.234 -23 -4.652 1 93.75 224 SER B C 1
ATOM 3797 O O . SER B 1 224 ? -13.883 -23.875 -5.203 1 93.75 224 SER B O 1
ATOM 3799 N N . PHE B 1 225 ? -11.93 -23.016 -4.602 1 93.38 225 PHE B N 1
ATOM 3800 C CA . PHE B 1 225 ? -11.109 -24.125 -5.09 1 93.38 225 PHE B CA 1
ATOM 3801 C C . PHE B 1 225 ? -11.367 -24.375 -6.574 1 93.38 225 PHE B C 1
ATOM 3803 O O . PHE B 1 225 ? -11.438 -25.516 -7.012 1 93.38 225 PHE B O 1
ATOM 3810 N N . ALA B 1 226 ? -11.594 -23.266 -7.277 1 92 226 ALA B N 1
ATOM 3811 C CA . ALA B 1 226 ? -11.852 -23.328 -8.711 1 92 226 ALA B CA 1
ATOM 3812 C C . ALA B 1 226 ? -10.555 -23.484 -9.5 1 92 226 ALA B C 1
ATOM 3814 O O . ALA B 1 226 ? -9.469 -23.219 -8.984 1 92 226 ALA B O 1
ATOM 3815 N N . GLU B 1 227 ? -10.727 -24.031 -10.68 1 94.31 227 GLU B N 1
ATOM 3816 C CA . GLU B 1 227 ? -9.602 -24.062 -11.609 1 94.31 227 GLU B CA 1
ATOM 3817 C C . GLU B 1 227 ? -9.031 -22.672 -11.852 1 94.31 227 GLU B C 1
ATOM 3819 O O . GLU B 1 227 ? -9.789 -21.703 -11.93 1 94.31 227 GLU B O 1
ATOM 3824 N N . ILE B 1 228 ? -7.746 -22.625 -11.992 1 93.5 228 ILE B N 1
ATOM 3825 C CA . ILE B 1 228 ? -7.055 -21.344 -12.117 1 93.5 228 ILE B CA 1
ATOM 3826 C C . ILE B 1 228 ? -6.52 -21.188 -13.539 1 93.5 228 ILE B C 1
ATOM 3828 O O . ILE B 1 228 ? -5.891 -22.094 -14.078 1 93.5 228 ILE B O 1
ATOM 3832 N N . LYS B 1 229 ? -6.848 -20.094 -14.102 1 93.44 229 LYS B N 1
ATOM 3833 C CA . LYS B 1 229 ? -6.227 -19.703 -15.359 1 93.44 229 LYS B CA 1
ATOM 3834 C C . LYS B 1 229 ? -4.898 -18.984 -15.125 1 93.44 229 LYS B C 1
ATOM 3836 O O . LYS B 1 229 ? -4.875 -17.844 -14.672 1 93.44 229 LYS B O 1
ATOM 3841 N N . LEU B 1 230 ? -3.83 -19.625 -15.422 1 92.06 230 LEU B N 1
ATOM 3842 C CA . LEU B 1 230 ? -2.488 -19.094 -15.203 1 92.06 230 LEU B CA 1
ATOM 3843 C C . LEU B 1 230 ? -1.895 -18.547 -16.5 1 92.06 230 LEU B C 1
ATOM 3845 O O . LEU B 1 230 ? -1.692 -19.297 -17.453 1 92.06 230 LEU B O 1
ATOM 3849 N N . GLU B 1 231 ? -1.662 -17.297 -16.5 1 90.06 231 GLU B N 1
ATOM 3850 C CA . GLU B 1 231 ? -1.069 -16.656 -17.656 1 90.06 231 GLU B CA 1
ATOM 3851 C C . GLU B 1 231 ? 0.436 -16.469 -17.484 1 90.06 231 GLU B C 1
ATOM 3853 O O . GLU B 1 231 ? 0.905 -16.109 -16.406 1 90.06 231 GLU B O 1
ATOM 3858 N N . TRP B 1 232 ? 1.132 -16.781 -18.516 1 88.19 232 TRP B N 1
ATOM 3859 C CA . TRP B 1 232 ? 2.574 -16.578 -18.422 1 88.19 232 TRP B CA 1
ATOM 3860 C C . TRP B 1 232 ? 3.016 -15.414 -19.312 1 88.19 232 TRP B C 1
ATOM 3862 O O . TRP B 1 232 ? 2.346 -15.086 -20.297 1 88.19 232 TRP B O 1
ATOM 3872 N N . ARG B 1 233 ? 4.125 -14.766 -18.891 1 83.06 233 ARG B N 1
ATOM 3873 C CA . ARG B 1 233 ? 4.672 -13.609 -19.594 1 83.06 233 ARG B CA 1
ATOM 3874 C C . ARG B 1 233 ? 5.473 -14.047 -20.812 1 83.06 233 ARG B C 1
ATOM 3876 O O . ARG B 1 233 ? 5.996 -15.164 -20.859 1 83.06 233 ARG B O 1
ATOM 3883 N N . GLU B 1 234 ? 5.543 -13.031 -21.703 1 77.31 234 GLU B N 1
ATOM 3884 C CA . GLU B 1 234 ? 6.402 -13.266 -22.859 1 77.31 234 GLU B CA 1
ATOM 3885 C C . GLU B 1 234 ? 7.875 -13.172 -22.484 1 77.31 234 GLU B C 1
ATOM 3887 O O . GLU B 1 234 ? 8.297 -12.211 -21.828 1 77.31 234 GLU B O 1
ATOM 3892 N N . MET B 1 235 ? 8.602 -14.195 -22.625 1 68 235 MET B N 1
ATOM 3893 C CA . MET B 1 235 ? 9.992 -14.258 -22.172 1 68 235 MET B CA 1
ATOM 3894 C C . MET B 1 235 ? 10.914 -13.516 -23.141 1 68 235 MET B C 1
ATOM 3896 O O . MET B 1 235 ? 12.031 -13.148 -22.781 1 68 235 MET B O 1
ATOM 3900 N N . ASP B 1 236 ? 10.523 -13.43 -24.375 1 65.31 236 ASP B N 1
ATOM 3901 C CA . ASP B 1 236 ? 11.359 -12.734 -25.344 1 65.31 236 ASP B CA 1
ATOM 3902 C C . ASP B 1 236 ? 10.594 -11.609 -26.016 1 65.31 236 ASP B C 1
ATOM 3904 O O . ASP B 1 236 ? 9.523 -11.828 -26.594 1 65.31 236 ASP B O 1
ATOM 3908 N N . GLU B 1 237 ? 11.148 -10.391 -25.844 1 63.34 237 GLU B N 1
ATOM 3909 C CA . GLU B 1 237 ? 10.484 -9.211 -26.391 1 63.34 237 GLU B CA 1
ATOM 3910 C C . GLU B 1 237 ? 10.656 -9.117 -27.891 1 63.34 237 GLU B C 1
ATOM 3912 O O . GLU B 1 237 ? 9.867 -8.453 -28.578 1 63.34 237 GLU B O 1
ATOM 3917 N N . ASN B 1 238 ? 11.648 -9.703 -28.406 1 61.78 238 ASN B N 1
ATOM 3918 C CA . ASN B 1 238 ? 11.969 -9.508 -29.812 1 61.78 238 ASN B CA 1
ATOM 3919 C C . ASN B 1 238 ? 11 -10.25 -30.719 1 61.78 238 ASN B C 1
ATOM 3921 O O . ASN B 1 238 ? 10.586 -9.727 -31.766 1 61.78 238 ASN B O 1
ATOM 3925 N N . ILE B 1 239 ? 10.734 -11.523 -30.469 1 61.03 239 ILE B N 1
ATOM 3926 C CA . ILE B 1 239 ? 9.758 -12.266 -31.25 1 61.03 239 ILE B CA 1
ATOM 3927 C C . ILE B 1 239 ? 8.719 -12.891 -30.312 1 61.03 239 ILE B C 1
ATOM 3929 O O . ILE B 1 239 ? 8.969 -13.953 -29.734 1 61.03 239 ILE B O 1
ATOM 3933 N N . PRO B 1 240 ? 7.598 -12.211 -30.312 1 71.38 240 PRO B N 1
ATOM 3934 C CA . PRO B 1 240 ? 6.562 -12.703 -29.406 1 71.38 240 PRO B CA 1
ATOM 3935 C C . PRO B 1 240 ? 5.969 -14.039 -29.844 1 71.38 240 PRO B C 1
ATOM 3937 O O . PRO B 1 240 ? 5.496 -14.164 -30.984 1 71.38 240 PRO B O 1
ATOM 3940 N N . CYS B 1 241 ? 6.188 -15.117 -29.109 1 82.62 241 CYS B N 1
ATOM 3941 C CA . CYS B 1 241 ? 5.609 -16.438 -29.344 1 82.62 241 CYS B CA 1
ATOM 3942 C C . CYS B 1 241 ? 4.098 -16.328 -29.531 1 82.62 241 CYS B C 1
ATOM 3944 O O . CYS B 1 241 ? 3.512 -17.125 -30.281 1 82.62 241 CYS B O 1
ATOM 3946 N N . LEU B 1 242 ? 3.596 -15.32 -28.906 1 83.12 242 LEU B N 1
ATOM 3947 C CA . LEU B 1 242 ? 2.15 -15.141 -28.984 1 83.12 242 LEU B CA 1
ATOM 3948 C C . LEU B 1 242 ? 1.686 -14.977 -30.422 1 83.12 242 LEU B C 1
ATOM 3950 O O . LEU B 1 242 ? 0.747 -15.656 -30.859 1 83.12 242 LEU B O 1
ATOM 3954 N N . TYR B 1 243 ? 2.365 -14.141 -31.094 1 81.88 243 TYR B N 1
ATOM 3955 C CA . TYR B 1 243 ? 1.993 -13.875 -32.469 1 81.88 243 TYR B CA 1
ATOM 3956 C C . TYR B 1 243 ? 2.203 -15.109 -33.344 1 81.88 243 TYR B C 1
ATOM 3958 O O . TYR B 1 243 ? 1.352 -15.453 -34.156 1 81.88 243 TYR B O 1
ATOM 3966 N N . CYS B 1 244 ? 3.229 -15.781 -33.125 1 85.94 244 CYS B N 1
ATOM 3967 C CA . CYS B 1 244 ? 3.533 -17 -33.844 1 85.94 244 CYS B CA 1
ATOM 3968 C C . CYS B 1 244 ? 2.436 -18.047 -33.656 1 85.94 244 CYS B C 1
ATOM 3970 O O . CYS B 1 244 ? 1.923 -18.594 -34.625 1 85.94 244 CYS B O 1
ATOM 3972 N N . GLU B 1 245 ? 2.049 -18.25 -32.469 1 89.19 245 GLU B N 1
ATOM 3973 C CA . GLU B 1 245 ? 1.052 -19.25 -32.094 1 89.19 245 GLU B CA 1
ATOM 3974 C C . GLU B 1 245 ? -0.328 -18.875 -32.625 1 89.19 245 GLU B C 1
ATOM 3976 O O . GLU B 1 245 ? -1.098 -19.75 -33.031 1 89.19 245 GLU B O 1
ATOM 3981 N N . GLN B 1 246 ? -0.608 -17.656 -32.594 1 88.56 246 GLN B N 1
ATOM 3982 C CA . GLN B 1 246 ? -1.907 -17.203 -33.062 1 88.56 246 GLN B CA 1
ATOM 3983 C C . GLN B 1 246 ? -2.043 -17.391 -34.562 1 88.56 246 GLN B C 1
ATOM 3985 O O . GLN B 1 246 ? -3.154 -17.516 -35.094 1 88.56 246 GLN B O 1
ATOM 3990 N N . GLN B 1 247 ? -0.958 -17.438 -35.281 1 86.5 247 GLN B N 1
ATOM 3991 C CA . GLN B 1 247 ? -0.954 -17.656 -36.719 1 86.5 247 GLN B CA 1
ATOM 3992 C C . GLN B 1 247 ? -0.936 -19.141 -37.062 1 86.5 247 GLN B C 1
ATOM 3994 O O . GLN B 1 247 ? -0.796 -19.516 -38.219 1 86.5 247 GLN B O 1
ATOM 3999 N N . GLY B 1 248 ? -0.983 -19.953 -36.062 1 86.31 248 GLY B N 1
ATOM 4000 C CA . GLY B 1 248 ? -1.03 -21.391 -36.25 1 86.31 248 GLY B CA 1
ATOM 4001 C C . GLY B 1 248 ? 0.344 -22.016 -36.375 1 86.31 248 GLY B C 1
ATOM 4002 O O . GLY B 1 248 ? 0.469 -23.203 -36.719 1 86.31 248 GLY B O 1
ATOM 4003 N N . ARG B 1 249 ? 1.328 -21.25 -36.062 1 86.38 249 ARG B N 1
ATOM 4004 C CA . ARG B 1 249 ? 2.693 -21.75 -36.062 1 86.38 249 ARG B CA 1
ATOM 4005 C C . ARG B 1 249 ? 3.166 -22.062 -34.656 1 86.38 249 ARG B C 1
ATOM 4007 O O . ARG B 1 249 ? 2.434 -21.828 -33.688 1 86.38 249 ARG B O 1
ATOM 4014 N N . HIS B 1 250 ? 4.336 -22.688 -34.656 1 87.56 250 HIS B N 1
ATOM 4015 C CA . HIS B 1 250 ? 4.871 -23.031 -33.344 1 87.56 250 HIS B CA 1
ATOM 4016 C C . HIS B 1 250 ? 6.121 -22.219 -33.031 1 87.56 250 HIS B C 1
ATOM 4018 O O . HIS B 1 250 ? 6.93 -21.953 -33.938 1 87.56 250 HIS B O 1
ATOM 4024 N N . CYS B 1 251 ? 6.168 -21.906 -31.766 1 86.69 251 CYS B N 1
ATOM 4025 C CA . CYS B 1 251 ? 7.32 -21.156 -31.266 1 86.69 251 CYS B CA 1
ATOM 4026 C C . CYS B 1 251 ? 8.469 -22.094 -30.922 1 86.69 251 CYS B C 1
ATOM 4028 O O . CYS B 1 251 ? 8.242 -23.203 -30.438 1 86.69 251 CYS B O 1
ATOM 4030 N N . ALA B 1 252 ? 9.672 -21.656 -31.156 1 85.31 252 ALA B N 1
ATOM 4031 C CA . ALA B 1 252 ? 10.883 -22.422 -30.844 1 85.31 252 ALA B CA 1
ATOM 4032 C C . ALA B 1 252 ? 11.992 -21.5 -30.328 1 85.31 252 ALA B C 1
ATOM 4034 O O . ALA B 1 252 ? 11.82 -20.281 -30.281 1 85.31 252 ALA B O 1
ATOM 4035 N N . PHE B 1 253 ? 13.039 -22.156 -29.766 1 82.88 253 PHE B N 1
ATOM 4036 C CA . PHE B 1 253 ? 14.141 -21.391 -29.203 1 82.88 253 PHE B CA 1
ATOM 4037 C C . PHE B 1 253 ? 15.461 -21.766 -29.859 1 82.88 253 PHE B C 1
ATOM 4039 O O . PHE B 1 253 ? 15.727 -22.953 -30.094 1 82.88 253 PHE B O 1
ATOM 4046 N N . SER B 1 254 ? 16.125 -20.703 -30.172 1 77.5 254 SER B N 1
ATOM 4047 C CA . SER B 1 254 ? 17.453 -20.906 -30.703 1 77.5 254 SER B CA 1
ATOM 4048 C C . SER B 1 254 ? 18.531 -20.562 -29.672 1 77.5 254 SER B C 1
ATOM 4050 O O . SER B 1 254 ? 18.688 -19.406 -29.297 1 77.5 254 SER B O 1
ATOM 4052 N N . SER B 1 255 ? 19.141 -21.516 -29.156 1 74.44 255 SER B N 1
ATOM 4053 C CA . SER B 1 255 ? 20.203 -21.281 -28.188 1 74.44 255 SER B CA 1
ATOM 4054 C C . SER B 1 255 ? 21.344 -20.5 -28.812 1 74.44 255 SER B C 1
ATOM 4056 O O . SER B 1 255 ? 22.031 -19.734 -28.125 1 74.44 255 SER B O 1
ATOM 4058 N N . GLU B 1 256 ? 21.547 -20.688 -30.094 1 73.69 256 GLU B N 1
ATOM 4059 C CA . GLU B 1 256 ? 22.609 -19.969 -30.812 1 73.69 256 GLU B CA 1
ATOM 4060 C C . GLU B 1 256 ? 22.312 -18.469 -30.859 1 73.69 256 GLU B C 1
ATOM 4062 O O . GLU B 1 256 ? 23.219 -17.656 -30.641 1 73.69 256 GLU B O 1
ATOM 4067 N N . ARG B 1 257 ? 21.156 -18.172 -31.156 1 75.25 257 ARG B N 1
ATOM 4068 C CA . ARG B 1 257 ? 20.781 -16.766 -31.297 1 75.25 257 ARG B CA 1
ATOM 4069 C C . ARG B 1 257 ? 20.266 -16.219 -29.969 1 75.25 257 ARG B C 1
ATOM 4071 O O . ARG B 1 257 ? 20.062 -15.008 -29.828 1 75.25 257 ARG B O 1
ATOM 4078 N N . ASN B 1 258 ? 20.078 -17.109 -29.125 1 77.81 258 ASN B N 1
ATOM 4079 C CA . ASN B 1 258 ? 19.5 -16.781 -27.828 1 77.81 258 ASN B CA 1
ATOM 4080 C C . ASN B 1 258 ? 18.172 -16.031 -27.969 1 77.81 258 ASN B C 1
ATOM 4082 O O . ASN B 1 258 ? 17.984 -14.984 -27.359 1 77.81 258 ASN B O 1
ATOM 4086 N N . GLN B 1 259 ? 17.406 -16.516 -28.766 1 79.88 259 GLN B N 1
ATOM 4087 C CA . GLN B 1 259 ? 16.125 -15.859 -29.031 1 79.88 259 GLN B CA 1
ATOM 4088 C C . GLN B 1 259 ? 15.078 -16.859 -29.5 1 79.88 259 GLN B C 1
ATOM 4090 O O . GLN B 1 259 ? 15.414 -17.938 -30.016 1 79.88 259 GLN B O 1
ATOM 4095 N N . THR B 1 260 ? 13.875 -16.469 -29.281 1 84.25 260 THR B N 1
ATOM 4096 C CA . THR B 1 260 ? 12.773 -17.281 -29.797 1 84.25 260 THR B CA 1
ATOM 4097 C C . THR B 1 260 ? 12.555 -17.016 -31.281 1 84.25 260 THR B C 1
ATOM 4099 O O . THR B 1 260 ? 12.992 -15.992 -31.797 1 84.25 260 THR B O 1
ATOM 4102 N N . PHE B 1 261 ? 12.023 -17.984 -31.984 1 83.31 261 PHE B N 1
ATOM 4103 C CA . PHE B 1 261 ? 11.664 -17.797 -33.375 1 83.31 261 PHE B CA 1
ATOM 4104 C C . PHE B 1 261 ? 10.422 -18.594 -33.75 1 83.31 261 PHE B C 1
ATOM 4106 O O . PHE B 1 261 ? 10.047 -19.516 -33 1 83.31 261 PHE B O 1
ATOM 4113 N N . CYS B 1 262 ? 9.758 -18.234 -34.844 1 86.19 262 CYS B N 1
ATOM 4114 C CA . CYS B 1 262 ? 8.562 -18.906 -35.312 1 86.19 262 CYS B CA 1
ATOM 4115 C C . CYS B 1 262 ? 8.914 -20 -36.344 1 86.19 262 CYS B C 1
ATOM 4117 O O . CYS B 1 262 ? 9.578 -19.719 -37.344 1 86.19 262 CYS B O 1
ATOM 4119 N N . MET B 1 263 ? 8.484 -21.109 -35.969 1 83.81 263 MET B N 1
ATOM 4120 C CA . MET B 1 263 ? 8.719 -22.203 -36.938 1 83.81 263 MET B CA 1
ATOM 4121 C C . MET B 1 263 ? 7.895 -22 -38.188 1 83.81 263 MET B C 1
ATOM 4123 O O . MET B 1 263 ? 6.762 -21.516 -38.125 1 83.81 263 MET B O 1
ATOM 4127 N N . PRO B 1 264 ? 8.547 -22.328 -39.344 1 78.12 264 PRO B N 1
ATOM 4128 C CA . PRO B 1 264 ? 7.785 -22.203 -40.562 1 78.12 264 PRO B CA 1
ATOM 4129 C C . PRO B 1 264 ? 6.512 -23.031 -40.562 1 78.12 264 PRO B C 1
ATOM 4131 O O . PRO B 1 264 ? 6.383 -23.984 -39.781 1 78.12 264 PRO B O 1
ATOM 4134 N N . HIS B 1 265 ? 5.586 -22.656 -41.5 1 72.38 265 HIS B N 1
ATOM 4135 C CA . HIS B 1 265 ? 4.332 -23.391 -41.656 1 72.38 265 HIS B CA 1
ATOM 4136 C C . HIS B 1 265 ? 4.582 -24.844 -42 1 72.38 265 HIS B C 1
ATOM 4138 O O . HIS B 1 265 ? 5.508 -25.156 -42.781 1 72.38 265 HIS B O 1
ATOM 4144 N N . GLY B 1 266 ? 3.791 -25.844 -41.531 1 62.16 266 GLY B N 1
ATOM 4145 C CA . GLY B 1 266 ? 3.859 -27.25 -41.906 1 62.16 266 GLY B CA 1
ATOM 4146 C C . GLY B 1 266 ? 4.637 -28.078 -40.906 1 62.16 266 GLY B C 1
ATOM 4147 O O . GLY B 1 266 ? 4.598 -29.312 -40.969 1 62.16 266 GLY B O 1
ATOM 4148 N N . ILE B 1 267 ? 5.555 -27.453 -40.281 1 54.81 267 ILE B N 1
ATOM 4149 C CA . ILE B 1 267 ? 6.34 -28.297 -39.406 1 54.81 267 ILE B CA 1
ATOM 4150 C C . ILE B 1 267 ? 5.605 -28.453 -38.062 1 54.81 267 ILE B C 1
ATOM 4152 O O . ILE B 1 267 ? 5.441 -27.5 -37.312 1 54.81 267 ILE B O 1
ATOM 4156 N N . ALA B 1 268 ? 4.594 -29.219 -38.188 1 52.75 268 ALA B N 1
ATOM 4157 C CA . ALA B 1 268 ? 3.877 -29.562 -36.969 1 52.75 268 ALA B CA 1
ATOM 4158 C C . ALA B 1 268 ? 4.793 -30.266 -35.969 1 52.75 268 ALA B C 1
ATOM 4160 O O . ALA B 1 268 ? 5.781 -30.891 -36.375 1 52.75 268 ALA B O 1
ATOM 4161 N N . SER B 1 269 ? 4.863 -29.875 -34.625 1 50.97 269 SER B N 1
ATOM 4162 C CA . SER B 1 269 ? 5.496 -30.719 -33.625 1 50.97 269 SER B CA 1
ATOM 4163 C C . SER B 1 269 ? 5.07 -32.156 -33.75 1 50.97 269 SER B C 1
ATOM 4165 O O . SER B 1 269 ? 3.904 -32.5 -33.562 1 50.97 269 SER B O 1
ATOM 4167 N N . ASN B 1 270 ? 5.422 -33 -34.844 1 42.28 270 ASN B N 1
ATOM 4168 C CA . ASN B 1 270 ? 5.109 -34.406 -34.938 1 42.28 270 ASN B CA 1
ATOM 4169 C C . ASN B 1 270 ? 5.672 -35.188 -33.75 1 42.28 270 ASN B C 1
ATOM 4171 O O . ASN B 1 270 ? 6.824 -34.969 -33.344 1 42.28 270 ASN B O 1
#

Organism: Aegilops tauschii subsp. strangulata (NCBI:txid200361)

InterPro domains:
  IPR025287 Wall-associated receptor kinase, galacturonan-binding domain [PF13947] (33-97)
  IPR046948 RING-H2 finger protein ATL20-22-like [PTHR46279] (19-265)

Nearest PDB structures (foldseek):
  4l1m-assembly1_A  TM=3.493E-01  e=5.398E+00  Homo sapiens
  4l1m-assembly2_B  TM=4.044E-01  e=7.785E+00  Homo sapiens
  4l1m-assembly3_C  TM=3.499E-01  e=8.275E+00  Homo sapiens
  8b6w-assembly1_A  TM=2.106E-01  e=9.939E+00  Pseudomonas monteilii
  4l1m-assembly1_A  TM=3.498E-01  e=5.382E+00  Homo sapiens

Radius of gyration: 34.0 Å; Cα contacts (8 Å, |Δi|>4): 1053; chains: 2; bounding box: 126×93×71 Å

Sequence (540 aa):
MSKFLVAAVLLSLINHGADLATAWDDKDFFRYCPASKCSKHGPEIRFPFRLKSSNTSCSMTPCMELACSDQDTILVHPSLGRCKVTAIDYPNRHMYITPLVFYSSPCPLKKLFSRSIPIDAYAENQGPCPDIFLEQNMTLVCCPREFTPSSIDVADSIAGPVSCLSNATNFSYLVDSSGPISILPSDCKVCSDGVVPIAFNSDLRSMYDDGPPPFKSSAERILSFAEIKLEWREMDENIPCLYCEQQGRHCAFSSERNQTFCMPHGIASNMSKFLVAAVLLSLINHGADLATAWDDKDFFRYCPASKCSKHGPEIRFPFRLKSSNTSCSMTPCMELACSDQDTILVHPSLGRCKVTAIDYPNRHMYITPLVFYSSPCPLKKLFSRSIPIDAYAENQGPCPDIFLEQNMTLVCCPREFTPSSIDVADSIAGPVSCLSNATNFSYLVDSSGPISILPSDCKVCSDGVVPIAFNSDLRSMYDDGPPPFKSSAERILSFAEIKLEWREMDENIPCLYCEQQGRHCAFSSERNQTFCMPHGIASN

Secondary structure (DSSP, 8-state):
-TTSSHHHHTTSTT-----------GGGHHHHS--B-SSTTSPPB-TT-EETTS-GGG-S-GGGEEEEETTEEEEEETTTEEEEEEEEEGGGTEEEEEETHHHH-SSHHHHHHHT-B-H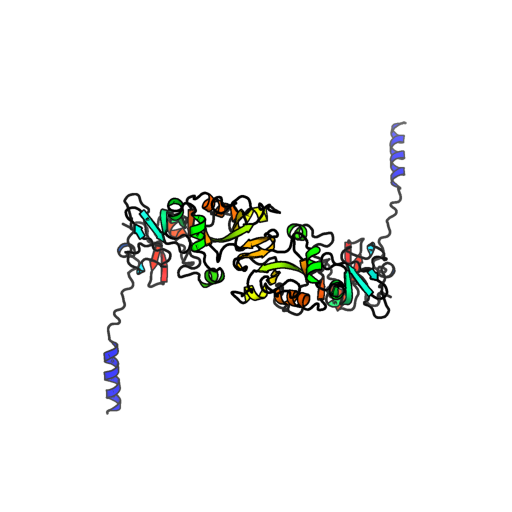HHHHH---SSTT-B-EEEEEEEEESS----SSHHHHTTEE---GGG--SS-EEEEEETTSBGGGSPTT-EE--SSBEEEE--GGG--TT--SPPPHHHHHHHHHTT--EEEEB--S-SSS-HHHHHHTT--EEEETTTTEEEEPPTT----/-TTSSHHHHTTSTT-----------GGGHHHHS--B-SSTTSPPB-TT-EETTS-GGG-S-GGGEEEEETTEEEEEETTTEEEEEEEEEGGGTEEEEEETHHHH-SSHHHHHHHT-B-HHHHHH---SSTT-B-EEEEEEEEESS----SSHHHHTTEE---GGG--SS-EEEEEETTSBGGGSPTT-EE--SSBEEEE--GGG--TT--SPPPHHHHHHHHHTT--EEEEB--S-SSS-HHHHHHTT--EEEETTTTEEEEPPTT----

pLDDT: mean 80.5, std 18.73, range [27.16, 98.06]

Solvent-accessible surface area (backbone atoms only — not comparable to full-atom values): 29803 Å² total; per-residue (Å²): 126,74,88,62,58,70,65,58,67,68,63,62,67,70,66,60,75,73,72,64,76,74,59,75,61,82,90,44,49,42,78,74,41,42,48,42,63,45,32,94,87,42,39,75,36,33,57,65,29,29,49,67,87,42,61,71,84,42,34,88,44,78,69,37,41,28,41,65,59,78,59,38,35,32,35,71,39,91,44,65,35,53,18,42,43,68,38,64,39,64,50,74,36,31,32,35,32,34,49,47,48,62,74,74,39,98,44,36,66,62,57,40,52,72,47,33,38,46,54,70,40,49,73,68,38,28,48,93,51,53,78,41,54,50,59,45,46,32,26,39,35,34,22,63,55,84,87,76,66,89,44,70,70,48,42,34,34,39,32,72,64,38,69,84,66,33,58,96,60,36,34,22,29,46,28,38,23,73,37,41,42,56,73,55,54,56,62,24,22,31,66,31,79,25,30,37,68,40,45,42,38,62,89,64,37,47,97,82,43,91,55,82,43,61,48,23,64,28,45,46,36,60,75,65,62,45,74,39,57,41,35,51,55,83,88,41,88,86,43,51,48,45,61,29,27,63,72,73,29,43,42,44,73,34,80,78,74,66,40,52,45,64,45,61,84,86,65,62,70,103,129,77,83,67,60,71,69,60,68,70,66,62,68,70,68,61,74,72,72,67,74,76,59,76,59,82,90,44,49,41,77,74,42,43,51,42,62,45,32,95,88,42,41,77,36,33,56,64,28,28,49,68,88,43,64,73,84,43,34,87,43,80,70,38,40,29,42,66,58,77,61,38,35,32,35,70,40,92,42,65,35,52,18,42,42,68,39,63,39,66,50,75,36,32,31,35,32,35,49,49,47,61,75,74,41,96,43,36,67,62,58,40,50,73,47,31,38,47,54,70,38,50,72,63,42,30,46,94,51,52,78,40,53,48,59,46,45,33,26,39,33,35,20,64,55,84,85,73,64,89,43,70,70,47,41,35,35,40,32,72,66,39,70,83,67,32,59,96,60,36,33,22,29,45,28,39,22,74,36,39,43,57,73,55,54,55,61,24,20,31,66,29,80,24,30,37,70,40,47,43,40,62,88,64,37,49,96,82,44,91,55,83,43,60,48,23,63,28,46,46,34,59,75,65,59,46,76,38,59,40,35,51,55,82,87,42,88,87,44,52,47,46,61,30,26,63,74,74,29,44,42,43,74,33,80,81,74,65,40,50,44,64,44,61,84,85,64,62,70,104